Protein AF-A0A2V8FUZ8-F1 (afdb_monomer)

Secondary structure (DSSP, 8-state):
--GGGTS--TT---PPPSS--TT-HHHHHHHHHHH--STT---SS-HHHHHHHHHHHHHTTT-TTHHHHHHHHHHHHHHHHHHHHHHHHT-HHHHHHHHHHHHT-HHHHHHHTTT-HHHHHHHHHHHHHHHHHHHHHS--HHHHHHHHHHHHHHHTT-GGGHHHHHHHHHHHHHTS-HHHHHHHHHHHHHHHHHHHHHHHHHHHHHHHHHS-TTHHHHTTHHHHHHHTTPPTT----HHHHHHHHHHH-HHHHHHHHHIIIIIHHHHTS--GGGGTSTTHHHHHHHHHHHHHHS------SS-HHHHHHHHHHHHHHHHHHHHHHHHHHHHHHTT--------------------------------------SSSSHHHHHHHHHHHHHHHHHHTTS-----PPPHHHHHHTS-GGG--HHHHHHHHHHHHHHHHTTT---------GGGS-----------------SSHHHHHHHHHHHHHHHHHHHHSSSTTSSSSS------

Sequence (507 aa):
APLATHVRPASFQWARVPNPYAGGDPISYLRFAREMKSFYQAHVREPMFLALTRAWLWLTADQDVGISFASASASVAAVFATYLLGATAFSPPIGLFAALAFAIDWAVIDWSNGGWRDDLFAGVVTFSAWAFVRARRDPRARNAALLGVLLAAASLTRITALSFAIPALLWSIVDASRPERRARARAAAIAAVIAALLVAPYLVNCARAFGDPFIAIDVHTDYYLTAEGGPPGQSVGALTYIADKIRHRPVAAADTAVVGLFVRPLADKWSGLDFWIRGASVTLFWCAIAGLGAPRARARGGDRGGHRRAARRAVSRQLRSCVRRSVHRDRRAHGLLPDGRGRSPGPIGRRVDVHRGQDPASTRCGRRHRRRWTLRAAARRQVERSGLLDQGRQRDSLLVRDRGPCPVCRLAQRPAAARDPVRVARAVRVYVERRRRRGVAVHDARLPAAARRGGLRGPASATRDRGASRSRVAQRQASGAAANRRRNGRRGAGERRRGAAAVLRDP

Solvent-accessible surface area (backbone atoms only — not comparable to full-atom values): 29519 Å² total; per-residue (Å²): 85,75,56,51,73,72,76,56,64,93,85,70,77,66,67,66,57,97,74,61,68,97,83,58,69,38,54,52,45,56,54,49,20,71,68,54,87,50,75,52,55,56,52,70,55,47,38,50,52,29,52,46,25,32,52,27,17,49,46,41,56,63,19,60,63,13,33,22,52,31,10,37,52,21,35,53,47,24,30,51,21,37,22,52,26,31,28,65,79,73,34,60,67,56,1,50,52,49,17,51,56,50,65,69,23,59,61,57,55,62,46,21,58,61,25,40,60,62,33,40,35,53,13,32,46,36,39,23,54,30,30,44,56,46,21,72,77,46,45,41,67,70,36,12,44,54,25,5,50,28,45,20,51,19,28,30,42,36,61,72,39,50,75,54,51,53,56,51,44,52,44,52,32,69,76,36,54,81,84,49,22,62,47,31,41,51,18,36,50,48,14,50,50,48,16,46,67,66,41,44,58,33,30,53,34,17,28,72,75,69,76,34,52,55,42,52,57,15,62,53,36,18,59,54,38,36,75,71,71,44,71,77,88,49,59,50,53,53,66,56,52,51,52,52,36,42,74,78,35,48,67,60,38,50,48,48,49,48,37,62,70,49,44,46,56,50,65,75,68,42,64,52,49,31,84,82,39,82,58,46,35,61,51,50,50,51,50,51,52,50,62,69,65,49,74,78,75,69,82,76,72,74,66,64,68,54,54,55,51,47,50,53,48,47,53,53,49,50,52,51,49,50,51,52,50,50,58,53,48,52,45,58,76,66,69,74,67,84,87,74,91,77,79,86,87,87,89,82,89,82,89,79,88,84,81,91,80,87,85,87,88,84,85,83,90,81,91,85,86,92,87,89,84,84,77,70,70,67,66,52,59,62,53,54,58,59,56,53,64,60,57,55,65,62,61,71,63,78,72,67,75,91,71,72,76,54,73,54,56,54,52,66,71,44,60,80,93,71,54,56,67,68,60,51,53,51,40,48,50,54,50,52,52,57,36,49,76,68,74,42,90,71,81,86,74,82,72,71,76,81,77,76,74,81,79,91,76,86,84,84,91,83,86,82,89,86,80,94,81,72,71,73,66,64,60,58,57,60,56,54,60,56,54,56,55,57,59,59,59,62,67,69,64,68,72,76,76,78,78,86,85,86,91,89,80,79,136

pLDDT: mean 73.7, std 23.92, range [27.83, 98.69]

Nearest PDB structures (foldseek):
  8age-assembly1_A  TM=7.232E-01  e=1.327E-03  Saccharomyces cerevisiae
  8agb-assembly1_A  TM=7.084E-01  e=4.791E-03  Saccharomyces cerevisiae
  6ezn-assembly1_F  TM=6.988E-01  e=1.730E-02  Saccharomyces cerevisiae S288C
  5ezm-assembly1_A  TM=6.834E-01  e=2.161E-01  Cupriavidus metallidurans CH34
  6z0c-assembly4_D  TM=2.747E-01  e=2.179E+00  Escherichia coli

Mean predicted aligned error: 17.14 Å

Foldseek 3Di:
DPQLVPPDPPPDDLDDDPQPDPDDDQSVLLVVLVVDPDQLAQDLAFRLLSVLLVVQCVNNVNRSQSLLVSLLVLLVLLLVLQQLLLCLVPRNVRSNVRSVLSVPFPLSVVVSRVSDLVSNLSNLVSNLNSLLSVCLVPVDLVSLLSNLVSLLSNCSSPVCSCVVLVVSLVCSQVVDDPVCNVSSVVSSVSSVVSSCVSNVSNLVNNCVPPVGSVSNVQVCVQVVCVVVVHDHPDGDPPVCVLVVCCVPPVPVSVVCCCCVVPNCCLPVSDPRCCVVPNCVSVVVVVVVVCVVVVPCPPPVDDDPVVVVVVVVVVVVVVVVVVVVVVVVVVCVVVVVDDDDDDDDDDDDDDDDDDDDDDDDDDDDDDDDDDDDPDPPVVVVVVVVVVVVVVVVVVVVVVPDDDDPDQPLVVLVPDDPVPRDVVSNVVSVVVVVVVCVVVVHDDDDDDDDPVVVDDDDDDDDDDDDDDDPDPDPPVVVVVVVVVVVVVVVVVVVPVPVPPPPPDDDDDD

Structure (mmCIF, N/CA/C/O backbone):
data_AF-A0A2V8FUZ8-F1
#
_entry.id   AF-A0A2V8FUZ8-F1
#
loop_
_atom_site.group_PDB
_atom_site.id
_atom_site.type_symbol
_atom_site.label_atom_id
_atom_site.label_alt_id
_atom_site.label_comp_id
_atom_site.label_asym_id
_atom_site.label_entity_id
_atom_site.label_seq_id
_atom_site.pdbx_PDB_ins_code
_atom_site.Cartn_x
_atom_site.Cartn_y
_atom_site.Cartn_z
_atom_site.occupancy
_atom_site.B_iso_or_equiv
_atom_site.auth_seq_id
_atom_site.auth_comp_id
_atom_site.auth_asym_id
_atom_site.auth_atom_id
_atom_site.pdbx_PDB_model_num
ATOM 1 N N . ALA A 1 1 ? -5.493 -15.968 -24.350 1.00 51.12 1 ALA A N 1
ATOM 2 C CA . ALA A 1 1 ? -6.401 -15.759 -23.207 1.00 51.12 1 ALA A CA 1
ATOM 3 C C . ALA A 1 1 ? -7.765 -15.308 -23.706 1.00 51.12 1 ALA A C 1
ATOM 5 O O . ALA A 1 1 ? -7.801 -14.552 -24.671 1.00 51.12 1 ALA A O 1
ATOM 6 N N . PRO A 1 2 ? -8.862 -15.786 -23.104 1.00 63.03 2 PRO A N 1
ATOM 7 C CA . PRO A 1 2 ? -10.186 -15.775 -23.733 1.00 63.03 2 PRO A CA 1
ATOM 8 C C . PRO A 1 2 ? -10.879 -14.401 -23.758 1.00 63.03 2 PRO A C 1
ATOM 10 O O . PRO A 1 2 ? -11.584 -14.097 -24.716 1.00 63.03 2 PRO A O 1
ATOM 13 N N . LEU A 1 3 ? -10.647 -13.529 -22.769 1.00 60.22 3 LEU A N 1
ATOM 14 C CA . LEU A 1 3 ? -11.322 -12.221 -22.684 1.00 60.22 3 LEU A CA 1
ATOM 15 C C . LEU A 1 3 ? -10.880 -11.233 -23.774 1.00 60.22 3 LEU A C 1
ATOM 17 O O . LEU A 1 3 ? -11.709 -10.499 -24.308 1.00 60.22 3 LEU A O 1
ATOM 21 N N . ALA A 1 4 ? -9.605 -11.255 -24.169 1.00 57.81 4 ALA A N 1
ATOM 22 C CA . ALA A 1 4 ? -9.070 -10.379 -25.215 1.00 57.81 4 ALA A CA 1
ATOM 23 C C . ALA A 1 4 ? -9.736 -10.570 -26.590 1.00 57.81 4 ALA A C 1
ATOM 25 O O . ALA A 1 4 ? -9.595 -9.713 -27.459 1.00 57.81 4 ALA A O 1
ATOM 26 N N . THR A 1 5 ? -10.436 -11.683 -26.807 1.00 61.78 5 THR A N 1
ATOM 27 C CA . THR A 1 5 ? -11.223 -11.953 -28.020 1.00 61.78 5 THR A CA 1
ATOM 28 C C . THR A 1 5 ? -12.572 -11.230 -28.009 1.00 61.78 5 THR A C 1
ATOM 30 O O . THR A 1 5 ? -13.074 -10.876 -29.069 1.00 61.78 5 THR A O 1
ATOM 33 N N . HIS A 1 6 ? -13.137 -10.966 -26.825 1.00 67.25 6 HIS A N 1
ATOM 34 C CA . HIS A 1 6 ? -14.5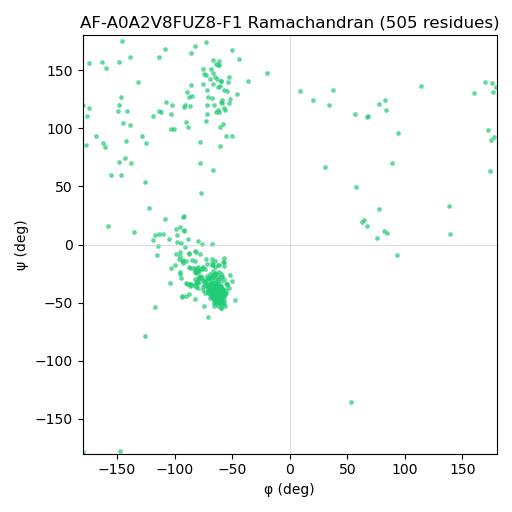01 -10.449 -26.654 1.00 67.25 6 HIS A CA 1
ATOM 35 C C . HIS A 1 6 ? -14.574 -8.952 -26.322 1.00 67.25 6 HIS A C 1
ATOM 37 O O . HIS A 1 6 ? -15.612 -8.337 -26.528 1.00 67.25 6 HIS A O 1
ATOM 43 N N . VAL A 1 7 ? -13.489 -8.346 -25.828 1.00 60.12 7 VAL A N 1
ATOM 44 C CA . VAL A 1 7 ? -13.456 -6.923 -25.417 1.00 60.12 7 VAL A CA 1
ATOM 45 C C . VAL A 1 7 ? -12.924 -6.006 -26.542 1.00 60.12 7 VAL A C 1
ATOM 47 O O . VAL A 1 7 ? -12.555 -4.860 -26.309 1.00 60.12 7 VAL A O 1
ATOM 50 N N . ARG A 1 8 ? -12.861 -6.487 -27.794 1.00 55.94 8 ARG A N 1
ATOM 51 C CA . ARG A 1 8 ? -12.312 -5.722 -28.929 1.00 55.94 8 ARG A CA 1
ATOM 52 C C . ARG A 1 8 ? -13.368 -4.844 -29.610 1.00 55.94 8 ARG A C 1
ATOM 54 O O . ARG A 1 8 ? -14.312 -5.385 -30.177 1.00 55.94 8 ARG A O 1
ATOM 61 N N . PRO A 1 9 ? -13.126 -3.535 -29.776 1.00 55.81 9 PRO A N 1
ATOM 62 C CA . PRO A 1 9 ? -13.347 -2.903 -31.068 1.00 55.81 9 PRO A CA 1
ATOM 63 C C . PRO A 1 9 ? -12.327 -3.518 -32.039 1.00 55.81 9 PRO A C 1
ATOM 65 O O . PRO A 1 9 ? -11.124 -3.447 -31.792 1.00 55.81 9 PRO A O 1
ATOM 68 N N . ALA A 1 10 ? -12.782 -4.160 -33.117 1.00 56.56 10 ALA A N 1
ATOM 69 C CA . ALA A 1 10 ? -11.934 -4.946 -34.026 1.00 56.56 10 ALA A CA 1
ATOM 70 C C . ALA A 1 10 ? -10.750 -4.173 -34.660 1.00 56.56 10 ALA A C 1
ATOM 72 O O . ALA A 1 10 ? -9.855 -4.792 -35.229 1.00 56.56 10 ALA A O 1
ATOM 73 N N . SER A 1 11 ? -10.718 -2.843 -34.548 1.00 64.00 11 SER A N 1
ATOM 74 C CA . SER A 1 11 ? -9.758 -1.958 -35.210 1.00 64.00 11 SER A CA 1
ATOM 75 C C . SER A 1 11 ? -8.538 -1.541 -34.379 1.00 64.00 11 SER A C 1
ATOM 77 O O . SER A 1 11 ? -7.602 -0.997 -34.960 1.00 64.00 11 SER A O 1
ATOM 79 N N . PHE A 1 12 ? -8.499 -1.764 -33.058 1.00 67.00 12 PHE A N 1
ATOM 80 C CA . PHE A 1 12 ? -7.401 -1.260 -32.218 1.00 67.00 12 PHE A CA 1
ATOM 81 C C . PHE A 1 12 ? -6.551 -2.393 -31.628 1.00 67.00 12 PHE A C 1
ATOM 83 O O . PHE A 1 12 ? -7.024 -3.180 -30.808 1.00 67.00 12 PHE A O 1
ATOM 90 N N . GLN A 1 13 ? -5.278 -2.472 -32.029 1.00 67.25 13 GLN A N 1
ATOM 91 C CA . GLN A 1 13 ? -4.312 -3.423 -31.475 1.00 67.25 13 GLN A CA 1
ATOM 92 C C . GLN A 1 13 ? -3.364 -2.718 -30.498 1.00 67.25 13 GLN A C 1
ATOM 94 O O . GLN A 1 13 ? -2.518 -1.923 -30.901 1.00 67.25 13 GLN A O 1
ATOM 99 N N . TRP A 1 14 ? -3.466 -3.054 -29.210 1.00 75.56 14 TRP A N 1
ATOM 100 C CA . TRP A 1 14 ? -2.489 -2.672 -28.185 1.00 75.56 14 TRP A CA 1
ATOM 101 C C . TRP A 1 14 ? -1.260 -3.583 -28.294 1.00 75.56 14 TRP A C 1
ATOM 103 O O . TRP A 1 14 ? -1.065 -4.493 -27.486 1.00 75.56 14 TRP A O 1
ATOM 113 N N . ALA A 1 15 ? -0.482 -3.411 -29.364 1.00 73.50 15 ALA A N 1
ATOM 114 C CA . ALA A 1 15 ? 0.696 -4.230 -29.612 1.00 73.50 15 ALA A CA 1
ATOM 115 C C . ALA A 1 15 ? 1.734 -4.039 -28.498 1.00 73.50 15 ALA A C 1
ATOM 117 O O . ALA A 1 15 ? 1.939 -2.930 -28.001 1.00 73.50 15 ALA A O 1
ATOM 118 N N . ARG A 1 16 ? 2.408 -5.132 -28.130 1.00 81.00 16 ARG A N 1
ATOM 119 C CA . ARG A 1 16 ? 3.561 -5.087 -27.234 1.00 81.00 16 ARG A CA 1
ATOM 120 C C . ARG A 1 16 ? 4.627 -4.198 -27.855 1.00 81.00 16 ARG A C 1
ATOM 122 O O . ARG A 1 16 ? 5.101 -4.479 -28.956 1.00 81.00 16 ARG A O 1
ATOM 129 N N . VAL A 1 17 ? 5.060 -3.185 -27.122 1.00 77.31 17 VAL A N 1
ATOM 130 C CA . VAL A 1 17 ? 6.232 -2.409 -27.509 1.00 77.31 17 VAL A CA 1
ATOM 131 C C . VAL A 1 17 ? 7.440 -3.072 -26.842 1.00 77.31 17 VAL A C 1
ATOM 133 O O . VAL A 1 17 ? 7.464 -3.191 -25.619 1.00 77.31 17 VAL A O 1
ATOM 136 N N . PRO A 1 18 ? 8.456 -3.552 -27.586 1.00 70.75 18 PRO A N 1
ATOM 137 C CA . PRO A 1 18 ? 9.614 -4.223 -26.983 1.00 70.75 18 PRO A CA 1
ATOM 138 C C . PRO A 1 18 ? 10.374 -3.330 -25.999 1.00 70.75 18 PRO A C 1
ATOM 140 O O . PRO A 1 18 ? 10.993 -3.819 -25.057 1.00 70.75 18 PRO A O 1
ATOM 143 N N . ASN A 1 19 ? 10.305 -2.020 -26.234 1.00 67.69 19 ASN A N 1
ATOM 144 C CA . ASN A 1 19 ? 10.916 -0.988 -25.419 1.00 67.69 19 ASN A CA 1
ATOM 145 C C . ASN A 1 19 ? 9.912 0.175 -25.275 1.00 67.69 19 ASN A C 1
ATOM 147 O O . ASN A 1 19 ? 10.073 1.206 -25.935 1.00 67.69 19 ASN A O 1
ATOM 151 N N . PRO A 1 20 ? 8.804 -0.014 -24.529 1.00 58.09 20 PRO A N 1
ATOM 152 C CA . PRO A 1 20 ? 7.778 1.013 -24.401 1.00 58.09 20 PRO A CA 1
ATOM 153 C C . PRO A 1 20 ? 8.419 2.227 -23.726 1.00 58.09 20 PRO A C 1
ATOM 155 O O . PRO A 1 20 ? 8.901 2.095 -22.614 1.00 58.09 20 PRO A O 1
ATOM 158 N N . TYR A 1 21 ? 8.484 3.353 -24.446 1.00 50.12 21 TYR A N 1
ATOM 159 C CA . TYR A 1 21 ? 8.876 4.711 -24.032 1.00 50.12 21 TYR A CA 1
ATOM 160 C C . TYR A 1 21 ? 9.970 4.855 -22.951 1.00 50.12 21 TYR A C 1
ATOM 162 O O . TYR A 1 21 ? 9.802 4.504 -21.796 1.00 50.12 21 TYR A O 1
ATOM 170 N N . ALA A 1 22 ? 11.086 5.516 -23.260 1.00 48.78 22 ALA A N 1
ATOM 171 C CA . ALA A 1 22 ? 12.070 5.884 -22.240 1.00 48.78 22 ALA A CA 1
ATOM 172 C C . ALA A 1 22 ? 11.443 6.750 -21.114 1.00 48.78 22 ALA A C 1
ATOM 174 O O . ALA A 1 22 ? 11.033 7.876 -21.387 1.00 48.78 22 ALA A O 1
ATOM 175 N N . GLY A 1 23 ? 11.424 6.269 -19.855 1.00 55.69 23 GLY A N 1
ATOM 176 C CA . GLY A 1 23 ? 11.469 7.173 -18.689 1.00 55.69 23 GLY A CA 1
ATOM 177 C C . GLY A 1 23 ? 10.605 6.930 -17.437 1.00 55.69 23 GLY A C 1
ATOM 178 O O . GLY A 1 23 ? 10.607 7.824 -16.596 1.00 55.69 23 GLY A O 1
ATOM 179 N N . GLY A 1 24 ? 9.895 5.807 -17.244 1.00 79.25 24 GLY A N 1
ATOM 180 C CA . GLY A 1 24 ? 8.996 5.655 -16.078 1.00 79.25 24 GLY A CA 1
ATOM 181 C C . GLY A 1 24 ? 8.993 4.297 -15.362 1.00 79.25 24 GLY A C 1
ATOM 182 O O . GLY A 1 24 ? 9.373 3.266 -15.919 1.00 79.25 24 GLY A O 1
ATOM 183 N N . ASP A 1 25 ? 8.495 4.300 -14.122 1.00 86.75 25 ASP A N 1
ATOM 184 C CA . ASP A 1 25 ? 8.258 3.105 -13.296 1.00 86.75 25 ASP A CA 1
ATOM 185 C C . ASP A 1 25 ? 7.319 2.058 -13.949 1.00 86.75 25 ASP A C 1
ATOM 187 O O . ASP A 1 25 ? 7.663 0.870 -13.905 1.00 86.75 25 ASP A O 1
ATOM 191 N N . PRO A 1 26 ? 6.197 2.433 -14.609 1.00 91.12 26 PRO A N 1
ATOM 192 C CA . PRO A 1 26 ? 5.254 1.476 -15.210 1.00 91.12 26 PRO A CA 1
ATOM 193 C C . PRO A 1 26 ? 5.879 0.486 -16.200 1.00 91.12 26 PRO A C 1
ATOM 195 O O . PRO A 1 26 ? 5.586 -0.709 -16.188 1.00 91.12 26 PRO A O 1
ATOM 198 N N . ILE A 1 27 ? 6.817 0.953 -17.021 1.00 88.56 27 ILE A N 1
ATOM 199 C CA . ILE A 1 27 ? 7.497 0.117 -18.021 1.00 88.56 27 ILE A CA 1
ATOM 200 C C . ILE A 1 27 ? 8.357 -0.949 -17.353 1.00 88.56 27 ILE A C 1
ATOM 202 O O . ILE A 1 27 ? 8.400 -2.103 -17.789 1.00 88.56 27 ILE A O 1
ATOM 206 N N . SER A 1 28 ? 9.016 -0.575 -16.257 1.00 91.12 28 SER A N 1
ATOM 207 C CA . SER A 1 28 ? 9.786 -1.526 -15.468 1.00 91.12 28 SER A CA 1
ATOM 208 C C . SER A 1 28 ? 8.864 -2.601 -14.885 1.00 91.12 28 SER A C 1
ATOM 210 O O . SER A 1 28 ? 9.202 -3.780 -14.963 1.00 91.12 28 SER A O 1
ATOM 212 N N . TYR A 1 29 ? 7.670 -2.240 -14.391 1.00 94.81 29 TYR A N 1
ATOM 213 C CA . TYR A 1 29 ? 6.691 -3.213 -13.888 1.00 94.81 29 TYR A CA 1
ATOM 214 C C . TYR A 1 29 ? 6.209 -4.193 -14.965 1.00 94.81 29 TYR A C 1
ATOM 216 O O . TYR A 1 29 ? 6.121 -5.384 -14.674 1.00 94.81 29 TYR A O 1
ATOM 224 N N . LEU A 1 30 ? 5.967 -3.743 -16.203 1.00 94.12 30 LEU A N 1
ATOM 225 C CA . LEU A 1 30 ? 5.616 -4.629 -17.324 1.00 94.12 30 LEU A CA 1
ATOM 226 C C . LEU A 1 30 ? 6.698 -5.682 -17.581 1.00 94.12 30 LEU A C 1
ATOM 228 O O . LEU A 1 30 ? 6.399 -6.875 -17.670 1.00 94.12 30 LEU A O 1
ATOM 232 N N . ARG A 1 31 ? 7.962 -5.248 -17.680 1.00 93.62 31 ARG A N 1
ATOM 233 C CA . ARG A 1 31 ? 9.099 -6.161 -17.857 1.00 93.62 31 ARG A CA 1
ATOM 234 C C . ARG A 1 31 ? 9.169 -7.165 -16.706 1.00 93.62 31 ARG A C 1
ATOM 236 O O . ARG A 1 31 ? 9.183 -8.370 -16.942 1.00 93.62 31 ARG A O 1
ATOM 243 N N . PHE A 1 32 ? 9.142 -6.676 -15.469 1.00 95.38 32 PHE A N 1
ATOM 244 C CA . PHE A 1 32 ? 9.276 -7.521 -14.285 1.00 95.38 32 PHE A CA 1
ATOM 245 C C . PHE A 1 32 ? 8.110 -8.503 -14.124 1.00 95.38 32 PHE A C 1
ATOM 247 O O . PHE A 1 32 ? 8.331 -9.656 -13.770 1.00 95.38 32 PHE A O 1
ATOM 254 N N . ALA A 1 33 ? 6.877 -8.100 -14.439 1.00 96.88 33 ALA A N 1
ATOM 255 C CA . ALA A 1 33 ? 5.707 -8.975 -14.386 1.00 96.88 33 ALA A CA 1
ATOM 256 C C . ALA A 1 33 ? 5.805 -10.149 -15.380 1.00 96.88 33 ALA A C 1
ATOM 258 O O . ALA A 1 33 ? 5.406 -11.273 -15.054 1.00 96.88 33 ALA A O 1
ATOM 259 N N . ARG A 1 34 ? 6.374 -9.918 -16.571 1.00 95.81 34 ARG A N 1
ATOM 260 C CA . ARG A 1 34 ? 6.644 -10.971 -17.568 1.00 95.81 34 ARG A CA 1
ATOM 261 C C . ARG A 1 34 ? 7.753 -11.917 -17.115 1.00 95.81 34 ARG A C 1
ATOM 263 O O . ARG A 1 34 ? 7.603 -13.134 -17.229 1.00 95.81 34 ARG A O 1
ATOM 270 N N . GLU A 1 35 ? 8.823 -11.366 -16.549 1.00 96.00 35 GLU A N 1
ATOM 271 C CA . GLU A 1 35 ? 9.968 -12.117 -16.019 1.00 96.00 35 GLU A CA 1
ATOM 272 C C . GLU A 1 35 ? 9.655 -12.872 -14.716 1.00 96.00 35 GLU A C 1
ATOM 274 O O . GLU A 1 35 ? 10.406 -13.774 -14.338 1.00 96.00 35 GLU A O 1
ATOM 279 N N . MET A 1 36 ? 8.558 -12.529 -14.031 1.00 97.31 36 MET A N 1
ATOM 280 C CA . MET A 1 36 ? 8.183 -13.113 -12.745 1.00 97.31 36 MET A CA 1
ATOM 281 C C . MET A 1 36 ? 7.873 -14.615 -12.867 1.00 97.31 36 MET A C 1
ATOM 283 O O . MET A 1 36 ? 6.883 -15.017 -13.475 1.00 97.31 36 MET A O 1
ATOM 287 N N . LYS A 1 37 ? 8.695 -15.462 -12.244 1.00 97.69 37 LYS A N 1
ATOM 288 C CA . LYS A 1 37 ? 8.550 -16.930 -12.223 1.00 97.69 37 LYS A CA 1
ATOM 289 C C . LYS A 1 37 ? 7.813 -17.447 -10.989 1.00 97.69 37 LYS A C 1
ATOM 291 O O . LYS A 1 37 ? 7.234 -18.524 -11.027 1.00 97.69 37 LYS A O 1
ATOM 296 N N . SER A 1 38 ? 7.847 -16.696 -9.890 1.00 98.06 38 SER A N 1
ATOM 297 C CA . SER A 1 38 ? 7.164 -17.033 -8.636 1.00 98.06 38 SER A CA 1
ATOM 298 C C . SER A 1 38 ? 6.737 -15.759 -7.912 1.00 98.06 38 SER A C 1
ATOM 300 O O . SER A 1 38 ? 7.338 -14.707 -8.125 1.00 98.06 38 SER A O 1
ATOM 302 N N . PHE A 1 39 ? 5.730 -15.850 -7.040 1.00 98.38 39 PHE A N 1
ATOM 303 C CA . PHE A 1 39 ? 5.246 -14.694 -6.281 1.00 98.38 39 PHE A CA 1
ATOM 304 C C . PHE A 1 39 ? 6.333 -14.094 -5.379 1.00 98.38 39 PHE A C 1
ATOM 306 O O . PHE A 1 39 ? 6.486 -12.887 -5.329 1.00 98.38 39 PHE A O 1
ATOM 313 N N . TYR A 1 40 ? 7.146 -14.916 -4.713 1.00 98.44 40 TYR A N 1
ATOM 314 C CA . TYR A 1 40 ? 8.211 -14.441 -3.821 1.00 98.44 40 TYR A CA 1
ATOM 315 C C . TYR A 1 40 ? 9.571 -14.293 -4.507 1.00 98.44 40 TYR A C 1
ATOM 317 O O . TYR A 1 40 ? 10.606 -14.370 -3.845 1.00 98.44 40 TYR A O 1
ATOM 325 N N . GLN A 1 41 ? 9.601 -14.114 -5.829 1.00 97.69 41 GLN A N 1
ATOM 326 C CA . GLN A 1 41 ? 10.854 -13.924 -6.549 1.00 97.69 41 GLN A CA 1
ATOM 327 C C . GLN A 1 41 ? 11.625 -12.720 -5.993 1.00 97.69 41 GLN A C 1
ATOM 329 O O . GLN A 1 41 ? 11.072 -11.633 -5.828 1.00 97.69 41 GLN A O 1
ATOM 334 N N . ALA A 1 42 ? 12.920 -12.919 -5.747 1.00 97.88 42 ALA A N 1
ATOM 335 C CA . ALA A 1 42 ? 13.821 -11.846 -5.363 1.00 97.88 42 ALA A CA 1
ATOM 336 C C . ALA A 1 42 ? 13.853 -10.778 -6.461 1.00 97.88 42 ALA A C 1
ATOM 338 O O . ALA A 1 42 ? 14.149 -11.078 -7.622 1.00 97.88 42 ALA A O 1
ATOM 339 N N . HIS A 1 43 ? 13.532 -9.538 -6.102 1.00 96.38 43 HIS A N 1
ATOM 340 C CA . HIS A 1 43 ? 13.436 -8.457 -7.070 1.00 96.38 43 HIS A CA 1
ATOM 341 C C . HIS A 1 43 ? 13.564 -7.087 -6.392 1.00 96.38 43 HIS A C 1
ATOM 343 O O . HIS A 1 43 ? 13.120 -6.922 -5.260 1.00 96.38 43 HIS A O 1
ATOM 349 N N . VAL A 1 44 ? 14.065 -6.072 -7.108 1.00 95.12 44 VAL A N 1
ATOM 350 C CA . VAL A 1 44 ? 14.140 -4.666 -6.638 1.00 95.12 44 VAL A CA 1
ATOM 351 C C . VAL A 1 44 ? 12.768 -3.987 -6.478 1.00 95.12 44 VAL A C 1
ATOM 353 O O . VAL A 1 44 ? 12.680 -2.810 -6.148 1.00 95.12 44 VAL A O 1
ATOM 356 N N . ARG A 1 45 ? 11.685 -4.713 -6.766 1.00 95.50 45 ARG A N 1
ATOM 357 C CA . ARG A 1 45 ? 10.289 -4.279 -6.662 1.00 95.50 45 ARG A CA 1
ATOM 358 C C . ARG A 1 45 ? 9.519 -5.358 -5.927 1.00 95.50 45 ARG A C 1
ATOM 360 O O . ARG A 1 45 ? 9.730 -6.540 -6.187 1.00 95.50 45 ARG A O 1
ATOM 367 N N . GLU A 1 46 ? 8.627 -4.940 -5.051 1.00 97.56 46 GLU A N 1
ATOM 368 C CA . GLU A 1 46 ? 7.820 -5.836 -4.245 1.00 97.56 46 GLU A CA 1
ATOM 369 C C . GLU A 1 46 ? 6.741 -6.525 -5.108 1.00 97.56 46 GLU A C 1
ATOM 371 O O . GLU A 1 46 ? 6.249 -5.949 -6.088 1.00 97.56 46 GLU A O 1
ATOM 376 N N . PRO A 1 47 ? 6.389 -7.784 -4.804 1.00 98.12 47 PRO A N 1
ATOM 377 C CA . PRO A 1 47 ? 5.775 -8.664 -5.794 1.00 98.12 47 PRO A CA 1
ATOM 378 C C . PRO A 1 47 ? 4.281 -8.451 -6.027 1.00 98.12 47 PRO A C 1
ATOM 380 O O . PRO A 1 47 ? 3.765 -8.884 -7.054 1.00 98.12 47 PRO A O 1
ATOM 383 N N . MET A 1 48 ? 3.557 -7.809 -5.108 1.00 98.25 48 MET A N 1
ATOM 384 C CA . MET A 1 48 ? 2.092 -7.783 -5.155 1.00 98.25 48 MET A CA 1
ATOM 385 C C . MET A 1 48 ? 1.565 -7.094 -6.424 1.00 98.25 48 MET A C 1
ATOM 387 O O . MET A 1 48 ? 0.682 -7.621 -7.102 1.00 98.25 48 MET A O 1
ATOM 391 N N . PHE A 1 49 ? 2.145 -5.946 -6.796 1.00 97.81 49 PHE A N 1
ATOM 392 C CA . PHE A 1 49 ? 1.747 -5.238 -8.016 1.00 97.81 49 PHE A CA 1
ATOM 393 C C . PHE A 1 49 ? 2.211 -5.958 -9.288 1.00 97.81 49 PHE A C 1
ATOM 395 O O . PHE A 1 49 ? 1.495 -5.966 -10.290 1.00 97.81 49 PHE A O 1
ATOM 402 N N . LEU A 1 50 ? 3.374 -6.616 -9.246 1.00 98.00 50 LEU A N 1
ATOM 403 C CA . LEU A 1 50 ? 3.870 -7.425 -10.362 1.00 98.00 50 LEU A CA 1
ATOM 404 C C . LEU A 1 50 ? 2.964 -8.631 -10.618 1.00 98.00 50 LEU A C 1
ATOM 406 O O . LEU A 1 50 ? 2.658 -8.935 -11.767 1.00 98.00 50 LEU A O 1
ATOM 410 N N . ALA A 1 51 ? 2.481 -9.277 -9.556 1.00 98.44 51 ALA A N 1
ATOM 411 C CA . ALA A 1 51 ? 1.537 -10.381 -9.639 1.00 98.44 51 ALA A CA 1
ATOM 412 C C . ALA A 1 51 ? 0.187 -9.940 -10.213 1.00 98.44 51 ALA A C 1
ATOM 414 O O . ALA A 1 51 ? -0.336 -10.605 -11.107 1.00 98.44 51 ALA A O 1
ATOM 415 N N . LEU A 1 52 ? -0.341 -8.794 -9.766 1.00 98.38 52 LEU A N 1
ATOM 416 C CA . LEU A 1 52 ? -1.566 -8.221 -10.327 1.00 98.38 52 LEU A CA 1
ATOM 417 C C . LEU A 1 52 ? -1.390 -7.863 -11.810 1.00 98.38 52 LEU A C 1
ATOM 419 O O . LEU A 1 52 ? -2.236 -8.207 -12.633 1.00 98.38 52 LEU A O 1
ATOM 423 N N . THR A 1 53 ? -0.267 -7.236 -12.163 1.00 97.75 53 THR A N 1
ATOM 424 C CA . THR A 1 53 ? 0.073 -6.902 -13.554 1.00 97.75 53 THR A CA 1
ATOM 425 C C . THR A 1 53 ? 0.189 -8.163 -14.404 1.00 97.75 53 THR A C 1
ATOM 427 O O . THR A 1 53 ? -0.386 -8.224 -15.483 1.00 97.75 53 THR A O 1
ATOM 430 N N . ARG A 1 54 ? 0.860 -9.210 -13.911 1.00 97.50 54 ARG A N 1
ATOM 431 C CA . ARG A 1 54 ? 0.986 -10.498 -14.606 1.00 97.50 54 ARG A CA 1
ATOM 432 C C . ARG A 1 54 ? -0.371 -11.165 -14.828 1.00 97.50 54 ARG A C 1
ATOM 434 O O . ARG A 1 54 ? -0.595 -11.714 -15.902 1.00 97.50 54 ARG A O 1
ATOM 441 N N . ALA A 1 55 ? -1.272 -11.108 -13.848 1.00 97.50 55 ALA A N 1
ATOM 442 C CA . ALA A 1 55 ? -2.626 -11.638 -13.995 1.00 97.50 55 ALA A CA 1
ATOM 443 C C . ALA A 1 55 ? -3.388 -10.912 -15.115 1.00 97.50 55 ALA A C 1
ATOM 445 O O . ALA A 1 55 ? -4.000 -11.560 -15.962 1.00 97.50 55 ALA A O 1
ATOM 446 N N . TRP A 1 56 ? -3.288 -9.583 -15.178 1.00 96.81 56 TRP A N 1
ATOM 447 C CA . TRP A 1 56 ? -3.910 -8.808 -16.250 1.00 96.81 56 TRP A CA 1
ATOM 448 C C . TRP A 1 56 ? -3.242 -8.997 -17.607 1.00 96.81 56 TRP A C 1
ATOM 450 O O . TRP A 1 56 ? -3.962 -9.127 -18.587 1.00 96.81 56 TRP A O 1
ATOM 460 N N . LEU A 1 57 ? -1.912 -9.109 -17.673 1.00 94.62 57 LEU A N 1
ATOM 461 C CA . LEU A 1 57 ? -1.207 -9.507 -18.895 1.00 94.62 57 LEU A CA 1
ATOM 462 C C . LEU A 1 57 ? -1.703 -10.866 -19.384 1.00 94.62 57 LEU A C 1
ATOM 464 O O . LEU A 1 57 ? -1.979 -11.028 -20.566 1.00 94.62 57 LEU A O 1
ATOM 468 N N . TRP A 1 58 ? -1.886 -11.838 -18.488 1.00 94.81 58 TRP A N 1
ATOM 469 C CA . TRP A 1 58 ? -2.493 -13.107 -18.869 1.00 94.81 58 TRP A CA 1
ATOM 470 C C . TRP A 1 58 ? -3.902 -12.889 -19.435 1.00 94.81 58 TRP A C 1
ATOM 472 O O . TRP A 1 58 ? -4.152 -13.329 -20.549 1.00 94.81 58 TRP A O 1
ATOM 482 N N . LEU A 1 59 ? -4.785 -12.141 -18.761 1.00 92.75 59 LEU A N 1
ATOM 483 C CA . LEU A 1 59 ? -6.155 -11.865 -19.229 1.00 92.75 59 LEU A CA 1
ATOM 484 C C . LEU A 1 59 ? -6.216 -11.130 -20.583 1.00 92.75 59 LEU A C 1
ATOM 486 O O . LEU A 1 59 ? -7.093 -11.425 -21.399 1.00 92.75 59 LEU A O 1
ATOM 490 N N . THR A 1 60 ? -5.280 -10.213 -20.843 1.00 90.50 60 THR A N 1
ATOM 491 C CA . THR A 1 60 ? -5.200 -9.402 -22.070 1.00 90.50 60 THR A CA 1
ATOM 492 C C . THR A 1 60 ? -4.331 -10.029 -23.161 1.00 90.50 60 THR A C 1
ATOM 494 O O . THR A 1 60 ? -4.046 -9.371 -24.157 1.00 90.50 60 THR A O 1
ATOM 497 N N . ALA A 1 61 ? -3.935 -11.300 -23.017 1.00 90.31 61 ALA A N 1
ATOM 498 C CA . ALA A 1 61 ? -3.077 -12.006 -23.974 1.00 90.31 61 ALA A CA 1
ATOM 499 C C . ALA A 1 61 ? -1.718 -11.306 -24.215 1.00 90.31 61 ALA A C 1
ATOM 501 O O . ALA A 1 61 ? -1.303 -11.091 -25.349 1.00 90.31 61 ALA A O 1
ATOM 502 N N . ASP A 1 62 ? -1.040 -10.970 -23.118 1.00 91.62 62 ASP A N 1
ATOM 503 C CA . ASP A 1 62 ? 0.277 -10.323 -23.015 1.00 91.62 62 ASP A CA 1
ATOM 504 C C . ASP A 1 62 ? 0.361 -8.905 -23.615 1.00 91.62 62 ASP A C 1
ATOM 506 O O . ASP A 1 62 ? 1.449 -8.391 -23.881 1.00 91.62 62 ASP A O 1
ATOM 510 N N . GLN A 1 63 ? -0.779 -8.232 -23.797 1.00 90.19 63 GLN A N 1
ATOM 511 C CA . GLN A 1 63 ? -0.824 -6.839 -24.254 1.00 90.19 63 GLN A CA 1
ATOM 512 C C . GLN A 1 63 ? -0.440 -5.861 -23.141 1.00 90.19 63 GLN A C 1
ATOM 514 O O . GLN A 1 63 ? -0.934 -5.979 -22.018 1.00 90.19 63 GLN A O 1
ATOM 519 N N . ASP A 1 64 ? 0.350 -4.833 -23.473 1.00 91.44 64 ASP A N 1
ATOM 520 C CA . ASP A 1 64 ? 0.860 -3.844 -22.506 1.00 91.44 64 ASP A CA 1
ATOM 521 C C . ASP A 1 64 ? -0.260 -3.096 -21.757 1.00 91.44 64 ASP A C 1
ATOM 523 O O . ASP A 1 64 ? -0.075 -2.742 -20.596 1.00 91.44 64 ASP A O 1
ATOM 527 N N . VAL A 1 65 ? -1.457 -2.954 -22.347 1.00 91.25 65 VAL A N 1
ATOM 528 C CA . VAL A 1 65 ? -2.650 -2.382 -21.680 1.00 91.25 65 VAL A CA 1
ATOM 529 C C . VAL A 1 65 ? -3.046 -3.131 -20.396 1.00 91.25 65 VAL A C 1
ATOM 531 O O . VAL A 1 65 ? -3.734 -2.580 -19.538 1.00 91.25 65 VAL A O 1
ATOM 534 N N . GLY A 1 66 ? -2.578 -4.373 -20.215 1.00 93.19 66 GLY A N 1
ATOM 535 C CA . GLY A 1 66 ? -2.781 -5.145 -18.990 1.00 93.19 66 GLY A CA 1
ATOM 536 C C . GLY A 1 66 ? -2.314 -4.409 -17.728 1.00 93.19 66 GLY A C 1
ATOM 537 O O . GLY A 1 66 ? -2.975 -4.504 -16.696 1.00 93.19 66 GLY A O 1
ATOM 538 N N . ILE A 1 67 ? -1.244 -3.606 -17.796 1.00 94.94 67 ILE A N 1
ATOM 539 C CA . ILE A 1 67 ? -0.806 -2.819 -16.631 1.00 94.94 67 ILE A CA 1
ATOM 540 C C . ILE A 1 67 ? -1.792 -1.699 -16.276 1.00 94.94 67 ILE A C 1
ATOM 542 O O . ILE A 1 67 ? -2.046 -1.456 -15.096 1.00 94.94 67 ILE A O 1
ATOM 546 N N . SER A 1 68 ? -2.405 -1.060 -17.274 1.00 94.25 68 SER A N 1
ATOM 547 C CA . SER A 1 68 ? -3.446 -0.055 -17.054 1.00 94.25 68 SER A CA 1
ATOM 548 C C . SER A 1 68 ? -4.679 -0.686 -16.408 1.00 94.25 68 SER A C 1
ATOM 550 O O . SER A 1 68 ? -5.216 -0.127 -15.458 1.00 94.25 68 SER A O 1
ATOM 552 N N . PHE A 1 69 ? -5.084 -1.891 -16.830 1.00 95.81 69 PHE A N 1
ATOM 553 C CA . PHE A 1 69 ? -6.170 -2.625 -16.166 1.00 95.81 69 PHE A CA 1
ATOM 554 C C . PHE A 1 69 ? -5.830 -3.029 -14.726 1.00 95.81 69 PHE A C 1
ATOM 556 O O . PHE A 1 69 ? -6.703 -2.976 -13.855 1.00 95.81 69 PHE A O 1
ATOM 563 N N . ALA A 1 70 ? -4.574 -3.392 -14.449 1.00 96.56 70 ALA A N 1
ATOM 564 C CA . ALA A 1 70 ? -4.107 -3.666 -13.092 1.00 96.56 70 ALA A CA 1
ATOM 565 C C . ALA A 1 70 ? -4.235 -2.433 -12.185 1.00 96.56 70 ALA A C 1
ATOM 567 O O . ALA A 1 70 ? -4.818 -2.528 -11.103 1.00 96.56 70 ALA A O 1
ATOM 568 N N . SER A 1 71 ? -3.753 -1.280 -12.651 1.00 96.06 71 SER A N 1
ATOM 569 C CA . SER A 1 71 ? -3.832 0.011 -11.951 1.00 96.06 71 SER A CA 1
ATOM 570 C C . SER A 1 71 ? -5.287 0.458 -11.752 1.00 96.06 71 SER A C 1
ATOM 572 O O . SER A 1 71 ? -5.699 0.751 -10.631 1.00 96.06 71 SER A O 1
ATOM 574 N N . ALA A 1 72 ? -6.122 0.372 -12.792 1.00 96.12 72 ALA A N 1
ATOM 575 C CA . ALA A 1 72 ? -7.537 0.727 -12.718 1.00 96.12 72 ALA A CA 1
ATOM 576 C C . ALA A 1 72 ? -8.312 -0.170 -11.737 1.00 96.12 72 ALA A C 1
ATOM 578 O O . ALA A 1 72 ? -9.097 0.319 -10.926 1.00 96.12 72 ALA A O 1
ATOM 579 N N . SER A 1 73 ? -8.054 -1.482 -11.748 1.00 97.31 73 SER A N 1
ATOM 580 C CA . SER A 1 73 ? -8.667 -2.424 -10.798 1.00 97.31 73 SER A CA 1
ATOM 581 C C . SER A 1 73 ? -8.268 -2.117 -9.358 1.00 97.31 73 SER A C 1
ATOM 583 O O . SER A 1 73 ? -9.095 -2.173 -8.447 1.00 97.31 73 SER A O 1
ATOM 585 N N . ALA A 1 74 ? -6.998 -1.774 -9.152 1.00 97.06 74 ALA A N 1
ATOM 586 C CA . ALA A 1 74 ? -6.487 -1.356 -7.862 1.00 97.06 74 ALA A CA 1
ATOM 587 C C . ALA A 1 74 ? -7.123 -0.039 -7.379 1.00 97.06 74 ALA A C 1
ATOM 589 O O . ALA A 1 74 ? -7.499 0.059 -6.211 1.00 97.06 74 ALA A O 1
ATOM 590 N N . SER A 1 75 ? -7.330 0.924 -8.279 1.00 96.25 75 SER A N 1
ATOM 591 C CA . SER A 1 75 ? -8.015 2.186 -7.983 1.00 96.25 75 SER A CA 1
ATOM 592 C C . SER A 1 75 ? -9.486 1.962 -7.597 1.00 96.25 75 SER A C 1
ATOM 594 O O . SER A 1 75 ? -9.945 2.449 -6.562 1.00 96.25 75 SER A O 1
ATOM 596 N N . VAL A 1 76 ? -10.214 1.104 -8.324 1.00 97.50 76 VAL A N 1
ATOM 597 C CA . VAL A 1 76 ? -11.583 0.691 -7.949 1.00 97.50 76 VAL A CA 1
ATOM 598 C C . VAL A 1 76 ? -11.605 0.017 -6.573 1.00 97.50 76 VAL A C 1
ATOM 600 O O . VAL A 1 76 ? -12.475 0.303 -5.744 1.00 97.50 76 VAL A O 1
ATOM 603 N N . ALA A 1 77 ? -10.627 -0.846 -6.285 1.00 97.44 77 ALA A N 1
ATOM 604 C CA . ALA A 1 77 ? -10.495 -1.461 -4.970 1.00 97.44 77 ALA A CA 1
ATOM 605 C C . ALA A 1 77 ? -10.221 -0.417 -3.870 1.00 97.44 77 ALA A C 1
ATOM 607 O O . ALA A 1 77 ? -10.759 -0.547 -2.770 1.00 97.44 77 ALA A O 1
ATOM 608 N N . ALA A 1 78 ? -9.459 0.642 -4.160 1.00 97.00 78 ALA A N 1
ATOM 609 C CA . ALA A 1 78 ? -9.217 1.752 -3.240 1.00 97.00 78 ALA A CA 1
ATOM 610 C C . ALA A 1 78 ? -10.479 2.593 -2.967 1.00 97.00 78 ALA A C 1
ATOM 612 O O . ALA A 1 78 ? -10.749 2.924 -1.808 1.00 97.00 78 ALA A O 1
ATOM 613 N N . VAL A 1 79 ? -11.314 2.858 -3.979 1.00 97.69 79 VAL A N 1
ATOM 614 C CA . VAL A 1 79 ? -12.644 3.479 -3.799 1.00 97.69 79 VAL A CA 1
ATOM 615 C C . VAL A 1 79 ? -13.498 2.637 -2.843 1.00 97.69 79 VAL A C 1
ATOM 617 O O . VAL A 1 79 ? -14.067 3.152 -1.875 1.00 97.69 79 VAL A O 1
ATOM 620 N N . PHE A 1 80 ? -13.551 1.320 -3.061 1.00 98.44 80 PHE A N 1
ATOM 621 C CA . PHE A 1 80 ? -14.309 0.414 -2.198 1.00 98.44 80 PHE A CA 1
ATOM 622 C C . PHE A 1 80 ? -13.741 0.344 -0.771 1.00 98.44 80 PHE A C 1
ATOM 624 O O . PHE A 1 80 ? -14.496 0.398 0.204 1.00 98.44 80 PHE A O 1
ATOM 631 N N . ALA A 1 81 ? -12.416 0.292 -0.621 1.00 98.25 81 ALA A N 1
ATOM 632 C CA . ALA A 1 81 ? -11.752 0.341 0.679 1.00 98.25 81 ALA A CA 1
ATOM 633 C C . ALA A 1 81 ? -12.093 1.630 1.444 1.00 98.25 81 ALA A C 1
ATOM 635 O O . ALA A 1 81 ? -12.355 1.584 2.648 1.00 98.25 81 ALA A O 1
ATOM 636 N N . THR A 1 82 ? -12.154 2.763 0.739 1.00 97.75 82 THR A N 1
ATOM 637 C CA . THR A 1 82 ? -12.520 4.074 1.294 1.00 97.75 82 THR A CA 1
ATOM 638 C C . THR A 1 82 ? -13.953 4.067 1.824 1.00 97.75 82 THR A C 1
ATOM 640 O O . THR A 1 82 ? -14.193 4.500 2.957 1.00 97.75 82 THR A O 1
ATOM 643 N N . TYR A 1 83 ? -14.892 3.481 1.070 1.00 98.38 83 TYR A N 1
ATOM 644 C CA . TYR A 1 83 ? -16.258 3.251 1.547 1.00 98.38 83 TYR A CA 1
ATOM 645 C C . TYR A 1 83 ? -16.268 2.432 2.841 1.00 98.38 83 TYR A C 1
ATOM 647 O O . TYR A 1 83 ? -16.855 2.859 3.838 1.00 98.38 83 TYR A O 1
ATOM 655 N N . LEU A 1 84 ? -15.601 1.272 2.853 1.00 98.50 84 LEU A N 1
ATOM 656 C CA . LEU A 1 84 ? -15.584 0.382 4.015 1.00 98.50 84 LEU A CA 1
ATOM 657 C C . LEU A 1 84 ? -14.978 1.057 5.247 1.00 98.50 84 LEU A C 1
ATOM 659 O O . LEU A 1 84 ? -15.514 0.908 6.354 1.00 98.50 84 LEU A O 1
ATOM 663 N N . LEU A 1 85 ? -13.884 1.801 5.069 1.00 98.12 85 LEU A N 1
ATOM 664 C CA . LEU A 1 85 ? -13.233 2.551 6.133 1.00 98.12 85 LEU A CA 1
ATOM 665 C C . LEU A 1 85 ? -14.177 3.611 6.702 1.00 98.12 85 LEU A C 1
ATOM 667 O O . LEU A 1 85 ? -14.419 3.593 7.908 1.00 98.12 85 LEU A O 1
ATOM 671 N N . GLY A 1 86 ? -14.762 4.475 5.868 1.00 97.12 86 GLY A N 1
ATOM 672 C CA . GLY A 1 86 ? -15.677 5.525 6.324 1.00 97.12 86 GLY A CA 1
ATOM 673 C C . GLY A 1 86 ? -16.961 4.970 6.953 1.00 97.12 86 GLY A C 1
ATOM 674 O O . GLY A 1 86 ? -17.374 5.420 8.026 1.00 97.12 86 GLY A O 1
ATOM 675 N N . ALA A 1 87 ? -17.537 3.922 6.355 1.00 97.75 87 ALA A N 1
ATOM 676 C CA . ALA A 1 87 ? -18.723 3.236 6.862 1.00 97.75 87 ALA A CA 1
ATOM 677 C C . ALA A 1 87 ? -18.481 2.591 8.227 1.00 97.75 87 ALA A C 1
ATOM 679 O O . ALA A 1 87 ? -19.333 2.650 9.118 1.00 97.75 87 ALA A O 1
ATOM 680 N N . THR A 1 88 ? -17.302 1.994 8.406 1.00 96.81 88 THR A N 1
ATOM 681 C CA . THR A 1 88 ? -16.914 1.387 9.675 1.00 96.81 88 THR A CA 1
ATOM 682 C C . THR A 1 88 ? -16.570 2.472 10.686 1.00 96.81 88 THR A C 1
ATOM 684 O O . THR A 1 88 ? -17.127 2.468 11.779 1.00 96.81 88 THR A O 1
ATOM 687 N N . ALA A 1 89 ? -15.686 3.412 10.363 1.00 95.12 89 ALA A N 1
ATOM 688 C CA . ALA A 1 89 ? -15.209 4.438 11.286 1.00 95.12 89 ALA A CA 1
ATOM 689 C C . ALA A 1 89 ? -16.344 5.339 11.797 1.00 95.12 89 ALA A C 1
ATOM 691 O O . ALA A 1 89 ? -16.400 5.586 13.004 1.00 95.12 89 ALA A O 1
ATOM 692 N N . PHE A 1 90 ? -17.283 5.717 10.924 1.00 95.12 90 PHE A N 1
ATOM 693 C CA . PHE A 1 90 ? -18.333 6.687 11.228 1.00 95.12 90 PHE A CA 1
ATOM 694 C C . PHE A 1 90 ? -19.742 6.137 10.955 1.00 95.12 90 PHE A C 1
ATOM 696 O O . PHE A 1 90 ? -20.442 5.746 11.893 1.00 95.12 90 PHE A O 1
ATOM 703 N N . SER A 1 91 ? -20.170 6.109 9.688 1.00 95.06 91 SER A N 1
ATOM 704 C CA . SER A 1 91 ? -21.506 5.670 9.262 1.00 95.06 91 SER A CA 1
ATOM 705 C C . SER A 1 91 ? -21.548 5.365 7.755 1.00 95.06 91 SER A C 1
ATOM 707 O O . SER A 1 91 ? -20.733 5.912 7.007 1.00 95.06 91 SER A O 1
ATOM 709 N N . PRO A 1 92 ? -22.496 4.536 7.266 1.00 97.75 92 PRO A N 1
ATOM 710 C CA . PRO A 1 92 ? -22.577 4.194 5.843 1.00 97.75 92 PRO A CA 1
ATOM 711 C C . PRO A 1 92 ? -22.688 5.398 4.888 1.00 97.75 92 PRO A C 1
ATOM 713 O O . PRO A 1 92 ? -21.976 5.386 3.886 1.00 97.75 92 PRO A O 1
ATOM 716 N N . PRO A 1 93 ? -23.483 6.454 5.176 1.00 98.00 93 PRO A N 1
ATOM 717 C CA . PRO A 1 93 ? -23.507 7.650 4.333 1.00 98.00 93 PRO A CA 1
ATOM 718 C C . PRO A 1 93 ? -22.148 8.352 4.248 1.00 98.00 93 PRO A C 1
ATOM 720 O O . PRO A 1 93 ? -21.735 8.731 3.160 1.00 98.00 93 PRO A O 1
ATOM 723 N N . ILE A 1 94 ? -21.418 8.470 5.366 1.00 96.12 94 ILE A N 1
ATOM 724 C CA . ILE A 1 94 ? -20.075 9.078 5.379 1.00 96.12 94 ILE A CA 1
ATOM 725 C C . ILE A 1 94 ? -19.105 8.254 4.528 1.00 96.12 94 ILE A C 1
ATOM 727 O O . ILE A 1 94 ? -18.337 8.823 3.759 1.00 96.12 94 ILE A O 1
ATOM 731 N N . GLY A 1 95 ? -19.170 6.922 4.615 1.00 97.06 95 GLY A N 1
ATOM 732 C CA . GLY A 1 95 ? -18.404 6.041 3.730 1.00 97.06 95 GLY A CA 1
ATOM 733 C C . GLY A 1 95 ? -18.723 6.270 2.254 1.00 97.06 95 GLY A C 1
ATOM 734 O O . GLY A 1 95 ? -17.810 6.344 1.440 1.00 97.06 95 GLY A O 1
ATOM 735 N N . LEU A 1 96 ? -20.004 6.422 1.906 1.00 98.12 96 LEU A N 1
ATOM 736 C CA . LEU A 1 96 ? -20.423 6.660 0.525 1.00 98.12 96 LEU A CA 1
ATOM 737 C C . LEU A 1 96 ? -19.917 8.010 0.002 1.00 98.12 96 LEU A C 1
ATOM 739 O O . LEU A 1 96 ? -19.372 8.061 -1.096 1.00 98.12 96 LEU A O 1
ATOM 743 N N . PHE A 1 97 ? -20.040 9.079 0.795 1.00 95.31 97 PHE A N 1
ATOM 744 C CA . PHE A 1 97 ? -19.509 10.394 0.430 1.00 95.31 97 PHE A CA 1
ATOM 745 C C . PHE A 1 97 ? -17.987 10.382 0.281 1.00 95.31 97 PHE A C 1
ATOM 747 O O . PHE A 1 97 ? -17.476 10.950 -0.678 1.00 95.31 97 PHE A O 1
ATOM 754 N N . ALA A 1 98 ? -17.265 9.705 1.179 1.00 94.31 98 ALA A N 1
ATOM 755 C CA . ALA A 1 98 ? -15.812 9.578 1.084 1.00 94.31 98 ALA A CA 1
ATOM 756 C C . ALA A 1 98 ? -15.386 8.811 -0.177 1.00 94.31 98 ALA A C 1
ATOM 758 O O . ALA A 1 98 ? -14.478 9.242 -0.882 1.00 94.31 98 ALA A O 1
ATOM 759 N N . ALA A 1 99 ? -16.064 7.704 -0.495 1.00 96.56 99 ALA A N 1
ATOM 760 C CA . ALA A 1 99 ? -15.791 6.934 -1.704 1.00 96.56 99 ALA A CA 1
ATOM 761 C C . ALA A 1 99 ? -16.124 7.718 -2.978 1.00 96.56 99 ALA A C 1
ATOM 763 O O . ALA A 1 99 ? -15.351 7.669 -3.927 1.00 96.56 99 ALA A O 1
ATOM 764 N N . LEU A 1 100 ? -17.228 8.473 -2.991 1.00 95.50 100 LEU A N 1
ATOM 765 C CA . LEU A 1 100 ? -17.575 9.351 -4.107 1.00 95.50 100 LEU A CA 1
ATOM 766 C C . LEU A 1 100 ? -16.520 10.444 -4.299 1.00 95.50 100 LEU A C 1
ATOM 768 O O . LEU A 1 100 ? -16.061 10.635 -5.417 1.00 95.50 100 LEU A O 1
ATOM 772 N N . ALA A 1 101 ? -16.114 11.122 -3.220 1.00 91.94 101 ALA A N 1
ATOM 773 C CA . ALA A 1 101 ? -15.083 12.156 -3.266 1.00 91.94 101 ALA A CA 1
ATOM 774 C C . ALA A 1 101 ? -13.750 11.608 -3.799 1.00 91.94 101 ALA A C 1
ATOM 776 O O . ALA A 1 101 ? -13.123 12.250 -4.632 1.00 91.94 101 ALA A O 1
ATOM 777 N N . PHE A 1 102 ? -13.358 10.403 -3.372 1.00 92.75 102 PHE A N 1
ATOM 778 C CA . PHE A 1 102 ? -12.162 9.726 -3.875 1.00 92.75 102 PHE A CA 1
ATOM 779 C C . PHE A 1 102 ? -12.304 9.304 -5.348 1.00 92.75 102 PHE A C 1
ATOM 781 O O . PHE A 1 102 ? -11.368 9.452 -6.122 1.00 92.75 102 PHE A O 1
ATOM 788 N N . ALA A 1 103 ? -13.480 8.819 -5.762 1.00 94.88 103 ALA A N 1
ATOM 789 C CA . ALA A 1 103 ? -13.731 8.359 -7.130 1.00 94.88 103 ALA A CA 1
ATOM 790 C C . ALA A 1 103 ? -13.755 9.486 -8.176 1.00 94.88 103 ALA A C 1
ATOM 792 O O . ALA A 1 103 ? -13.511 9.220 -9.349 1.00 94.88 103 ALA A O 1
ATOM 793 N N . ILE A 1 104 ? -14.072 10.721 -7.771 1.00 93.12 104 ILE A N 1
ATOM 794 C CA . ILE A 1 104 ? -14.057 11.902 -8.653 1.00 93.12 104 ILE A CA 1
ATOM 795 C C . ILE A 1 104 ? -12.769 12.727 -8.526 1.00 93.12 104 ILE A C 1
ATOM 797 O O . ILE A 1 104 ? -12.662 13.791 -9.136 1.00 93.12 104 ILE A O 1
ATOM 801 N N . ASP A 1 105 ? -11.813 12.295 -7.704 1.00 90.25 105 ASP A N 1
ATOM 802 C CA . ASP A 1 105 ? -10.537 12.989 -7.552 1.00 90.25 105 ASP A CA 1
ATOM 803 C C . ASP A 1 105 ? -9.736 12.884 -8.856 1.00 90.25 105 ASP A C 1
ATOM 805 O O . ASP A 1 105 ? -9.526 11.797 -9.400 1.00 90.25 105 ASP A O 1
ATOM 809 N N . TRP A 1 106 ? -9.309 14.034 -9.380 1.00 89.31 106 TRP A N 1
ATOM 810 C CA . TRP A 1 106 ? -8.633 14.099 -10.672 1.00 89.31 106 TRP A CA 1
ATOM 811 C C . TRP A 1 106 ? -7.312 13.322 -10.672 1.00 89.31 106 TRP A C 1
ATOM 813 O O . TRP A 1 106 ? -7.031 12.625 -11.643 1.00 89.31 106 TRP A O 1
ATOM 823 N N . ALA A 1 107 ? -6.532 13.385 -9.589 1.00 87.69 107 ALA A N 1
ATOM 824 C CA . ALA A 1 107 ? -5.257 12.680 -9.506 1.00 87.69 107 ALA A CA 1
ATOM 825 C C . ALA A 1 107 ? -5.475 11.166 -9.411 1.00 87.69 107 ALA A C 1
ATOM 827 O O . ALA A 1 107 ? -4.769 10.403 -10.062 1.00 87.69 107 ALA A O 1
ATOM 828 N N . VAL A 1 108 ? -6.493 10.719 -8.668 1.00 90.38 108 VAL A N 1
ATOM 829 C CA . VAL A 1 108 ? -6.864 9.294 -8.633 1.00 90.38 108 VAL A CA 1
ATOM 830 C C . VAL A 1 108 ? -7.236 8.797 -10.032 1.00 90.38 108 VAL A C 1
ATOM 832 O O . VAL A 1 108 ? -6.783 7.731 -10.442 1.00 90.38 108 VAL A O 1
ATOM 835 N N . ILE A 1 109 ? -8.016 9.571 -10.791 1.00 91.44 109 ILE A N 1
ATOM 836 C CA . ILE A 1 109 ? -8.405 9.208 -12.161 1.00 91.44 109 ILE A CA 1
ATOM 837 C C . ILE A 1 109 ? -7.187 9.195 -13.095 1.00 91.44 109 ILE A C 1
ATOM 839 O O . ILE A 1 109 ? -6.980 8.207 -13.801 1.00 91.44 109 ILE A O 1
ATOM 843 N N . ASP A 1 110 ? -6.379 10.257 -13.091 1.00 89.75 110 ASP A N 1
ATOM 844 C CA . ASP A 1 110 ? -5.228 10.421 -13.987 1.00 89.75 110 ASP A CA 1
ATOM 845 C C . ASP A 1 110 ? -4.173 9.328 -13.766 1.00 89.75 110 ASP A C 1
ATOM 847 O O . ASP A 1 110 ? -3.698 8.709 -14.715 1.00 89.75 110 ASP A O 1
ATOM 851 N N . TRP A 1 111 ? -3.874 8.992 -12.509 1.00 89.56 111 TRP A N 1
ATOM 852 C CA . TRP A 1 111 ? -2.874 7.972 -12.189 1.00 89.56 111 TRP A CA 1
ATOM 853 C C . TRP A 1 111 ? -3.394 6.545 -12.414 1.00 89.56 111 TRP A C 1
ATOM 855 O O . TRP A 1 111 ? -2.609 5.671 -12.794 1.00 89.56 111 TRP A O 1
ATOM 865 N N . SER A 1 112 ? -4.709 6.317 -12.292 1.00 92.38 112 SER A N 1
ATOM 866 C CA . SER A 1 112 ? -5.320 4.983 -12.421 1.00 92.38 112 SER A CA 1
ATOM 867 C C . SER A 1 112 ? -5.142 4.311 -13.780 1.00 92.38 112 SER A C 1
ATOM 869 O O . SER A 1 112 ? -5.221 3.088 -13.873 1.00 92.38 112 SER A O 1
ATOM 871 N N . ASN A 1 113 ? -4.906 5.076 -14.847 1.00 91.25 113 ASN A N 1
ATOM 872 C CA . ASN A 1 113 ? -4.679 4.522 -16.182 1.00 91.25 113 ASN A CA 1
ATOM 873 C C . ASN A 1 113 ? -3.182 4.310 -16.490 1.00 91.25 113 ASN A C 1
ATOM 875 O O . ASN A 1 113 ? -2.844 3.587 -17.432 1.00 91.25 113 ASN A O 1
ATOM 879 N N . GLY A 1 114 ? -2.292 4.899 -15.683 1.00 90.56 114 GLY A N 1
ATOM 880 C CA . GLY A 1 114 ? -0.864 5.015 -15.969 1.00 90.56 114 GLY A CA 1
ATOM 881 C C . GLY A 1 114 ? -0.040 3.774 -15.630 1.00 90.56 114 GLY A C 1
ATOM 882 O O . GLY A 1 114 ? 1.149 3.733 -15.937 1.00 90.56 114 GLY A O 1
ATOM 883 N N . GLY A 1 115 ? -0.642 2.754 -15.010 1.00 93.44 115 GLY A N 1
ATOM 884 C CA . GLY A 1 115 ? 0.083 1.544 -14.620 1.00 93.44 115 GLY A CA 1
ATOM 885 C C . GLY A 1 115 ? 0.933 1.731 -13.361 1.00 93.44 115 GLY A C 1
ATOM 886 O O . GLY A 1 115 ? 1.992 1.111 -13.228 1.00 93.44 115 GLY A O 1
ATOM 887 N N . TRP A 1 116 ? 0.508 2.611 -12.454 1.00 93.81 116 TRP A N 1
ATOM 888 C CA . TRP A 1 116 ? 1.239 2.924 -11.233 1.00 93.81 116 TRP A CA 1
ATOM 889 C C . TRP A 1 116 ? 0.893 1.939 -10.118 1.00 93.81 116 TRP A C 1
ATOM 891 O O . TRP A 1 116 ? -0.263 1.627 -9.846 1.00 93.81 116 TRP A O 1
ATOM 901 N N . ARG A 1 117 ? 1.914 1.484 -9.385 1.00 95.31 117 ARG A N 1
ATOM 902 C CA . ARG A 1 117 ? 1.698 0.643 -8.196 1.00 95.31 117 ARG A CA 1
ATOM 903 C C . ARG A 1 117 ? 1.022 1.388 -7.043 1.00 95.31 117 ARG A C 1
ATOM 905 O O . ARG A 1 117 ? 0.544 0.754 -6.103 1.00 95.31 117 ARG A O 1
ATOM 912 N N . ASP A 1 118 ? 1.046 2.719 -7.081 1.00 93.44 118 ASP A N 1
ATOM 913 C CA . ASP A 1 118 ? 0.551 3.593 -6.022 1.00 93.44 118 ASP A CA 1
ATOM 914 C C . ASP A 1 118 ? -0.960 3.423 -5.790 1.00 93.44 118 ASP A C 1
ATOM 916 O O . ASP A 1 118 ? -1.376 3.476 -4.635 1.00 93.44 118 ASP A O 1
ATOM 920 N N . ASP A 1 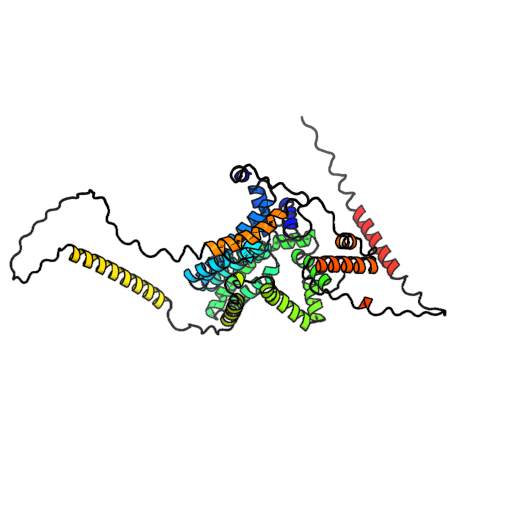119 ? -1.753 3.087 -6.815 1.00 93.62 119 ASP A N 1
ATOM 921 C CA . ASP A 1 119 ? -3.185 2.778 -6.653 1.00 93.62 119 ASP A CA 1
ATOM 922 C C . ASP A 1 119 ? -3.404 1.528 -5.800 1.00 93.62 119 ASP A C 1
ATOM 924 O O . ASP A 1 119 ? -4.213 1.515 -4.868 1.00 93.62 119 ASP A O 1
ATOM 928 N N . LEU A 1 120 ? -2.640 0.466 -6.089 1.00 96.62 120 LEU A N 1
ATOM 929 C CA . LEU A 1 120 ? -2.716 -0.774 -5.319 1.00 96.62 120 LEU A CA 1
ATOM 930 C C . LEU A 1 120 ? -2.273 -0.520 -3.894 1.00 96.62 120 LEU A C 1
ATOM 932 O O . LEU A 1 120 ? -2.941 -0.971 -2.966 1.00 96.62 120 LEU A O 1
ATOM 936 N N . PHE A 1 121 ? -1.188 0.238 -3.730 1.00 96.38 121 PHE A N 1
ATOM 937 C CA . PHE A 1 121 ? -0.682 0.612 -2.423 1.00 96.38 121 PHE A CA 1
ATOM 938 C C . PHE A 1 121 ? -1.724 1.398 -1.619 1.00 96.38 121 PHE A C 1
ATOM 940 O O . PHE A 1 121 ? -2.025 1.019 -0.488 1.00 96.38 121 PHE A O 1
ATOM 947 N N . ALA A 1 122 ? -2.334 2.429 -2.205 1.00 94.75 122 ALA A N 1
ATOM 948 C CA . ALA A 1 122 ? -3.398 3.203 -1.574 1.00 94.75 122 ALA A CA 1
ATOM 949 C C . ALA A 1 122 ? -4.580 2.309 -1.166 1.00 94.75 122 ALA A C 1
ATOM 951 O O . ALA A 1 122 ? -5.058 2.390 -0.030 1.00 94.75 122 ALA A O 1
ATOM 952 N N . GLY A 1 123 ? -5.006 1.398 -2.044 1.00 96.56 123 GLY A N 1
ATOM 953 C CA . GLY A 1 123 ? -6.072 0.442 -1.758 1.00 96.56 123 GLY A CA 1
ATOM 954 C C . GLY A 1 123 ? -5.762 -0.471 -0.572 1.00 96.56 123 GLY A C 1
ATOM 955 O O . GLY A 1 123 ? -6.533 -0.516 0.389 1.00 96.56 123 GLY A O 1
ATOM 956 N N . VAL A 1 124 ? -4.622 -1.170 -0.580 1.00 97.94 124 VAL A N 1
ATOM 957 C CA . VAL A 1 124 ? -4.261 -2.111 0.501 1.00 97.94 124 VAL A CA 1
ATOM 958 C C . VAL A 1 124 ? -3.956 -1.410 1.826 1.00 97.94 124 VAL A C 1
ATOM 960 O O . VAL A 1 124 ? -4.282 -1.950 2.886 1.00 97.94 124 VAL A O 1
ATOM 963 N N . VAL A 1 125 ? -3.406 -0.192 1.804 1.00 97.06 125 VAL A N 1
ATOM 964 C CA . VAL A 1 125 ? -3.238 0.639 3.009 1.00 97.06 125 VAL A CA 1
ATOM 965 C C . VAL A 1 125 ? -4.600 1.031 3.582 1.00 97.06 125 VAL A C 1
ATOM 967 O O . VAL A 1 125 ? -4.824 0.912 4.788 1.00 97.06 125 VAL A O 1
ATOM 970 N N . THR A 1 126 ? -5.550 1.417 2.730 1.00 97.50 126 THR A N 1
ATOM 971 C CA . THR A 1 126 ? -6.905 1.799 3.156 1.00 97.50 126 THR A CA 1
ATOM 972 C C . THR A 1 126 ? -7.684 0.596 3.699 1.00 97.50 126 THR A C 1
ATOM 974 O O . THR A 1 126 ? -8.320 0.691 4.753 1.00 97.50 126 THR A O 1
ATOM 977 N N . PHE A 1 127 ? -7.567 -0.578 3.065 1.00 98.50 127 PHE A N 1
ATOM 978 C CA . PHE A 1 127 ? -8.089 -1.831 3.619 1.00 98.50 127 PHE A CA 1
ATOM 979 C C . PHE A 1 127 ? -7.426 -2.183 4.955 1.00 98.50 127 PHE A C 1
ATOM 981 O O . PHE A 1 127 ? -8.119 -2.607 5.881 1.00 98.50 127 PHE A O 1
ATOM 988 N N . SER A 1 128 ? -6.113 -1.978 5.094 1.00 98.56 128 SER A N 1
ATOM 989 C CA . SER A 1 128 ? -5.398 -2.196 6.358 1.00 98.56 128 SER A CA 1
ATOM 990 C C . SER A 1 128 ? -5.935 -1.289 7.464 1.00 98.56 128 SER A C 1
ATOM 992 O O . SER A 1 128 ? -6.214 -1.764 8.564 1.00 98.56 128 SER A O 1
ATOM 994 N N . ALA A 1 129 ? -6.173 -0.006 7.174 1.00 97.69 129 ALA A N 1
ATOM 995 C CA . ALA A 1 129 ? -6.797 0.930 8.108 1.00 97.69 129 ALA A CA 1
ATOM 996 C C . ALA A 1 129 ? -8.226 0.498 8.487 1.00 97.69 129 ALA A C 1
ATOM 998 O O . ALA A 1 129 ? -8.604 0.532 9.661 1.00 97.69 129 ALA A O 1
ATOM 999 N N . TRP A 1 130 ? -9.018 0.022 7.524 1.00 98.31 130 TRP A N 1
ATOM 1000 C CA . TRP A 1 130 ? -10.347 -0.533 7.788 1.00 98.31 130 TRP A CA 1
ATOM 1001 C C . TRP A 1 130 ? -10.292 -1.760 8.711 1.00 98.31 130 TRP A C 1
ATOM 1003 O O . TRP A 1 130 ? -10.998 -1.813 9.727 1.00 98.31 130 TRP A O 1
ATOM 1013 N N . ALA A 1 131 ? -9.427 -2.730 8.408 1.00 98.44 131 ALA A N 1
ATOM 1014 C CA . ALA A 1 131 ? -9.233 -3.922 9.228 1.00 98.44 131 ALA A CA 1
ATOM 1015 C C . ALA A 1 131 ? -8.693 -3.574 10.620 1.00 98.44 131 ALA A C 1
ATOM 1017 O O . ALA A 1 131 ? -9.109 -4.175 11.611 1.00 98.44 131 ALA A O 1
ATOM 1018 N N . PHE A 1 132 ? -7.853 -2.546 10.721 1.00 98.06 132 PHE A N 1
ATOM 1019 C CA . PHE A 1 132 ? -7.353 -2.020 11.983 1.00 98.06 132 PHE A CA 1
ATOM 1020 C C . PHE A 1 132 ? -8.480 -1.473 12.863 1.00 98.06 132 PHE A C 1
ATOM 1022 O O . PHE A 1 132 ? -8.572 -1.820 14.043 1.00 98.06 132 PHE A O 1
ATOM 1029 N N . VAL A 1 133 ? -9.396 -0.675 12.299 1.00 97.00 133 VAL A N 1
ATOM 1030 C CA . VAL A 1 133 ? -10.582 -0.187 13.025 1.00 97.00 133 VAL A CA 1
ATOM 1031 C C . VAL A 1 133 ? -11.447 -1.357 13.504 1.00 97.00 133 VAL A C 1
ATOM 1033 O O . VAL A 1 133 ? -11.943 -1.327 14.634 1.00 97.00 133 VAL A O 1
ATOM 1036 N N . ARG A 1 134 ? -11.607 -2.408 12.690 1.00 97.56 134 ARG A N 1
ATOM 1037 C CA . ARG A 1 134 ? -12.340 -3.623 13.085 1.00 97.56 134 ARG A CA 1
ATOM 1038 C C . ARG A 1 134 ? -11.651 -4.369 14.225 1.00 97.56 134 ARG A C 1
ATOM 1040 O O . ARG A 1 134 ? -12.303 -4.645 15.228 1.00 97.56 134 ARG A O 1
ATOM 1047 N N . ALA A 1 135 ? -10.353 -4.642 14.106 1.00 97.06 135 ALA A N 1
ATOM 1048 C CA . ALA A 1 135 ? -9.570 -5.344 15.121 1.00 97.06 135 ALA A CA 1
ATOM 1049 C C . ALA A 1 135 ? -9.517 -4.573 16.450 1.00 97.06 135 ALA A C 1
ATOM 1051 O O . ALA A 1 135 ? -9.567 -5.180 17.516 1.00 97.06 135 ALA A O 1
ATOM 1052 N N . ARG A 1 136 ? -9.496 -3.233 16.409 1.00 95.94 136 ARG A N 1
ATOM 1053 C CA . ARG A 1 136 ? -9.577 -2.401 17.621 1.00 95.94 136 ARG A CA 1
ATOM 1054 C C . ARG A 1 136 ? -10.928 -2.471 18.323 1.00 95.94 136 ARG A C 1
ATOM 1056 O O . ARG A 1 136 ? -10.967 -2.365 19.544 1.00 95.94 136 ARG A O 1
ATOM 1063 N N . ARG A 1 137 ? -12.025 -2.599 17.572 1.00 95.75 137 ARG A N 1
ATOM 1064 C CA . ARG A 1 137 ? -13.385 -2.691 18.131 1.00 95.75 137 ARG A CA 1
ATOM 1065 C C . ARG A 1 137 ? -13.735 -4.093 18.612 1.00 95.75 137 ARG A C 1
ATOM 1067 O O . ARG A 1 137 ? -14.496 -4.226 19.561 1.00 95.75 137 ARG A O 1
ATOM 1074 N N . ASP A 1 138 ? -13.209 -5.108 17.941 1.00 97.44 138 ASP A N 1
ATOM 1075 C CA . ASP A 1 138 ? -13.468 -6.516 18.217 1.00 97.44 138 ASP A CA 1
ATOM 1076 C C . ASP A 1 138 ? -12.162 -7.313 18.018 1.00 97.44 138 ASP A C 1
ATOM 1078 O O . ASP A 1 138 ? -11.884 -7.770 16.901 1.00 97.44 138 ASP A O 1
ATOM 1082 N N . PRO A 1 139 ? -11.324 -7.460 19.066 1.00 97.38 139 PRO A N 1
ATOM 1083 C CA . PRO A 1 139 ? -9.977 -8.037 18.983 1.00 97.38 139 PRO A CA 1
ATOM 1084 C C . PRO A 1 139 ? -9.980 -9.575 18.879 1.00 97.38 139 PRO A C 1
ATOM 1086 O O . PRO A 1 139 ? -9.211 -10.272 19.539 1.00 97.38 139 PRO A O 1
ATOM 1089 N N . ARG A 1 140 ? -10.860 -10.132 18.043 1.00 97.88 140 ARG A N 1
ATOM 1090 C CA . ARG A 1 140 ? -10.912 -11.567 17.730 1.00 97.88 140 ARG A CA 1
ATOM 1091 C C . ARG A 1 140 ? -9.784 -11.958 16.783 1.00 97.88 140 ARG A C 1
ATOM 1093 O O . ARG A 1 140 ? -9.412 -11.187 15.898 1.00 97.88 140 ARG A O 1
ATOM 1100 N N . ALA A 1 141 ? -9.339 -13.212 16.885 1.00 98.06 141 ALA A N 1
ATOM 1101 C CA . ALA A 1 141 ? -8.301 -13.782 16.024 1.00 98.06 141 ALA A CA 1
ATOM 1102 C C . ALA A 1 141 ? -8.602 -13.609 14.523 1.00 98.06 141 ALA A C 1
ATOM 1104 O O . ALA A 1 141 ? -7.702 -13.283 13.763 1.00 98.06 141 ALA A O 1
ATOM 1105 N N . ARG A 1 142 ? -9.872 -13.718 14.099 1.00 98.31 142 ARG A N 1
ATOM 1106 C CA . ARG A 1 142 ? -10.281 -13.482 12.701 1.00 98.31 142 ARG A CA 1
ATOM 1107 C C . ARG A 1 142 ? -9.977 -12.057 12.217 1.00 98.31 142 ARG A C 1
ATOM 1109 O O . ARG A 1 142 ? -9.470 -11.890 11.113 1.00 98.31 142 ARG A O 1
ATOM 1116 N N . ASN A 1 143 ? -10.288 -11.034 13.018 1.00 98.38 143 ASN A N 1
ATOM 1117 C CA . ASN A 1 143 ? -10.019 -9.640 12.643 1.00 98.38 143 ASN A CA 1
ATOM 1118 C C . ASN A 1 143 ? -8.514 -9.339 12.699 1.00 98.38 143 ASN A C 1
ATOM 1120 O O . ASN A 1 143 ? -8.011 -8.609 11.851 1.00 98.38 143 ASN A O 1
ATOM 1124 N N . ALA A 1 144 ? -7.798 -9.931 13.660 1.00 98.38 144 ALA A N 1
ATOM 1125 C CA . ALA A 1 144 ? -6.341 -9.857 13.740 1.00 98.38 144 ALA A CA 1
ATOM 1126 C C . ALA A 1 144 ? -5.658 -10.503 12.524 1.00 98.38 144 ALA A C 1
ATOM 1128 O O . ALA A 1 144 ? -4.748 -9.917 11.948 1.00 98.38 144 ALA A O 1
ATOM 1129 N N . ALA A 1 145 ? -6.136 -11.672 12.092 1.00 98.62 145 ALA A N 1
ATOM 1130 C CA . ALA A 1 145 ? -5.626 -12.360 10.914 1.00 98.62 145 ALA A CA 1
ATOM 1131 C C . ALA A 1 145 ? -5.870 -11.560 9.634 1.00 98.62 145 ALA A C 1
ATOM 1133 O O . ALA A 1 145 ? -4.942 -11.358 8.859 1.00 98.62 145 ALA A O 1
ATOM 1134 N N . LEU A 1 146 ? -7.084 -11.028 9.456 1.00 98.44 146 LEU A N 1
ATOM 1135 C CA . LEU A 1 146 ? -7.396 -10.134 8.340 1.00 98.44 146 LEU A CA 1
ATOM 1136 C C . LEU A 1 146 ? -6.474 -8.905 8.321 1.00 98.44 146 LEU A C 1
ATOM 1138 O O . LEU A 1 146 ? -5.967 -8.542 7.264 1.00 98.44 146 LEU A O 1
ATOM 1142 N N . LEU A 1 147 ? -6.232 -8.287 9.483 1.00 98.56 147 LEU A N 1
ATOM 1143 C CA . LEU A 1 147 ? -5.286 -7.179 9.600 1.00 98.56 147 LEU A CA 1
ATOM 1144 C C . LEU A 1 147 ? -3.868 -7.611 9.197 1.00 98.56 147 LEU A C 1
ATOM 1146 O O . LEU A 1 147 ? -3.252 -6.928 8.392 1.00 98.56 147 LEU A O 1
ATOM 1150 N N . GLY A 1 148 ? -3.369 -8.745 9.697 1.00 98.62 148 GLY A N 1
ATOM 1151 C CA . GLY A 1 148 ? -2.041 -9.262 9.347 1.00 98.62 148 GLY A CA 1
ATOM 1152 C C . GLY A 1 148 ? -1.867 -9.526 7.848 1.00 98.62 148 GLY A C 1
ATOM 1153 O O . GLY A 1 148 ? -0.863 -9.120 7.270 1.00 98.62 148 GLY A O 1
ATOM 1154 N N . VAL A 1 149 ? -2.871 -10.127 7.198 1.00 98.69 149 VAL A N 1
ATOM 1155 C CA . VAL A 1 149 ? -2.875 -10.362 5.741 1.00 98.69 149 VAL A CA 1
ATOM 1156 C C . VAL A 1 149 ? -2.821 -9.046 4.965 1.00 98.69 149 VAL A C 1
ATOM 1158 O O . VAL A 1 149 ? -2.048 -8.921 4.019 1.00 98.69 149 VAL A O 1
ATOM 1161 N N . LEU A 1 150 ? -3.612 -8.047 5.363 1.00 98.56 150 LEU A N 1
ATOM 1162 C CA . LEU A 1 150 ? -3.644 -6.755 4.675 1.00 98.56 150 LEU A CA 1
ATOM 1163 C C . LEU A 1 150 ? -2.370 -5.933 4.910 1.00 98.56 150 LEU A C 1
ATOM 1165 O O . LEU A 1 150 ? -1.882 -5.306 3.971 1.00 98.56 150 LEU A O 1
ATOM 1169 N N . LEU A 1 151 ? -1.777 -6.003 6.108 1.00 98.50 151 LEU A N 1
ATOM 1170 C CA . LEU A 1 151 ? -0.464 -5.410 6.376 1.00 98.50 151 LEU A CA 1
ATOM 1171 C C . LEU A 1 151 ? 0.633 -6.083 5.541 1.00 98.50 151 LEU A C 1
ATOM 1173 O O . LEU A 1 151 ? 1.461 -5.380 4.968 1.00 98.50 151 LEU A O 1
ATOM 1177 N N . ALA A 1 152 ? 0.609 -7.414 5.395 1.00 98.56 152 ALA A N 1
ATOM 1178 C CA . ALA A 1 152 ? 1.511 -8.109 4.477 1.00 98.56 152 ALA A CA 1
ATOM 1179 C C . ALA A 1 152 ? 1.305 -7.673 3.027 1.00 98.56 152 ALA A C 1
ATOM 1181 O O . ALA A 1 152 ? 2.281 -7.384 2.346 1.00 98.56 152 ALA A O 1
ATOM 1182 N N . ALA A 1 153 ? 0.059 -7.580 2.554 1.00 98.50 153 ALA A N 1
ATOM 1183 C CA . ALA A 1 153 ? -0.236 -7.111 1.202 1.00 98.50 153 ALA A CA 1
ATOM 1184 C C . ALA A 1 153 ? 0.279 -5.679 0.972 1.00 98.50 153 ALA A C 1
ATOM 1186 O O . ALA A 1 153 ? 0.847 -5.393 -0.082 1.00 98.50 153 ALA A O 1
ATOM 1187 N N . ALA A 1 154 ? 0.154 -4.796 1.970 1.00 98.06 154 ALA A N 1
ATOM 1188 C CA . ALA A 1 154 ? 0.738 -3.459 1.929 1.00 98.06 154 ALA A CA 1
ATOM 1189 C C . ALA A 1 154 ? 2.268 -3.505 1.840 1.00 98.06 154 ALA A C 1
ATOM 1191 O O . ALA A 1 154 ? 2.829 -2.900 0.930 1.00 98.06 154 ALA A O 1
ATOM 1192 N N . SER A 1 155 ? 2.933 -4.281 2.700 1.00 97.94 155 SER A N 1
ATOM 1193 C CA . SER A 1 155 ? 4.391 -4.463 2.686 1.00 97.94 155 SER A CA 1
ATOM 1194 C C . SER A 1 155 ? 4.920 -5.125 1.409 1.00 97.94 155 SER A C 1
ATOM 1196 O O . SER A 1 155 ? 5.984 -4.755 0.930 1.00 97.94 155 SER A O 1
ATOM 1198 N N . LEU A 1 156 ? 4.175 -6.063 0.823 1.00 98.06 156 LEU A N 1
ATOM 1199 C CA . LEU A 1 156 ? 4.504 -6.721 -0.448 1.00 98.06 156 LEU A CA 1
ATOM 1200 C C . LEU A 1 156 ? 4.120 -5.881 -1.674 1.00 98.06 156 LEU A C 1
ATOM 1202 O O . LEU A 1 156 ? 4.436 -6.264 -2.798 1.00 98.06 156 LEU A O 1
ATOM 1206 N N . THR A 1 157 ? 3.439 -4.752 -1.481 1.00 97.75 157 THR A N 1
ATOM 1207 C CA . THR A 1 157 ? 3.244 -3.736 -2.525 1.00 97.75 157 THR A CA 1
ATOM 1208 C C . THR A 1 157 ? 4.322 -2.662 -2.424 1.00 97.75 157 THR A C 1
ATOM 1210 O O . THR A 1 157 ? 4.898 -2.266 -3.438 1.00 97.75 157 THR A O 1
ATOM 1213 N N . ARG A 1 158 ? 4.592 -2.199 -1.197 1.00 96.25 158 ARG A N 1
ATOM 1214 C CA . ARG A 1 158 ? 5.718 -1.335 -0.840 1.00 96.25 158 ARG A CA 1
ATOM 1215 C C . ARG A 1 158 ? 6.159 -1.636 0.584 1.00 96.25 158 ARG A C 1
ATOM 1217 O O . ARG A 1 158 ? 5.400 -1.412 1.527 1.00 96.25 158 ARG A O 1
ATOM 1224 N N . ILE A 1 159 ? 7.407 -2.041 0.775 1.00 95.81 159 ILE A N 1
ATOM 1225 C CA . ILE A 1 159 ? 7.926 -2.397 2.103 1.00 95.81 159 ILE A CA 1
ATOM 1226 C C . ILE A 1 159 ? 7.969 -1.183 3.048 1.00 95.81 159 ILE A C 1
ATOM 1228 O O . ILE A 1 159 ? 7.885 -1.327 4.266 1.00 95.81 159 ILE A O 1
ATOM 1232 N N . THR A 1 160 ? 7.946 0.035 2.493 1.00 92.50 160 THR A N 1
ATOM 1233 C CA . THR A 1 160 ? 7.744 1.283 3.244 1.00 92.50 160 THR A CA 1
ATOM 1234 C C . THR A 1 160 ? 6.440 1.305 4.048 1.00 92.50 160 THR A C 1
ATOM 1236 O O . THR A 1 160 ? 6.325 2.115 4.959 1.00 92.50 160 THR A O 1
ATOM 1239 N N . ALA A 1 161 ? 5.480 0.407 3.785 1.00 95.69 161 ALA A N 1
ATOM 1240 C CA . ALA A 1 161 ? 4.299 0.187 4.623 1.00 95.69 161 ALA A CA 1
ATOM 1241 C C . ALA A 1 161 ? 4.623 -0.062 6.105 1.00 95.69 161 ALA A C 1
ATOM 1243 O O . ALA A 1 161 ? 3.805 0.227 6.978 1.00 95.69 161 ALA A O 1
ATOM 1244 N N . LEU A 1 162 ? 5.817 -0.581 6.409 1.00 94.12 162 LEU A N 1
ATOM 1245 C CA . LEU A 1 162 ? 6.247 -0.820 7.786 1.00 94.12 162 LEU A CA 1
ATOM 1246 C C . LEU A 1 162 ? 6.206 0.454 8.646 1.00 94.12 162 LEU A C 1
ATOM 1248 O O . LEU A 1 162 ? 5.919 0.360 9.842 1.00 94.12 162 LEU A O 1
ATOM 1252 N N . SER A 1 163 ? 6.398 1.632 8.037 1.00 89.38 163 SER A N 1
ATOM 1253 C CA . SER A 1 163 ? 6.358 2.926 8.730 1.00 89.38 163 SER A CA 1
ATOM 1254 C C . SER A 1 163 ? 4.988 3.263 9.320 1.00 89.38 163 SER A C 1
ATOM 1256 O O . SER A 1 163 ? 4.931 3.988 10.306 1.00 89.38 163 SER A O 1
ATOM 1258 N N . PHE A 1 164 ? 3.891 2.717 8.779 1.00 92.06 164 PHE A N 1
ATOM 1259 C CA . PHE A 1 164 ? 2.558 2.861 9.373 1.00 92.06 164 PHE A CA 1
ATOM 1260 C C . PHE A 1 164 ? 2.100 1.582 10.084 1.00 92.06 164 PHE A C 1
ATOM 1262 O O . PHE A 1 164 ? 1.413 1.666 11.102 1.00 92.06 164 PHE A O 1
ATOM 1269 N N . ALA A 1 165 ? 2.487 0.401 9.587 1.00 96.12 165 ALA A N 1
ATOM 1270 C CA . ALA A 1 165 ? 2.073 -0.882 10.147 1.00 96.12 165 ALA A CA 1
ATOM 1271 C C . ALA A 1 165 ? 2.536 -1.042 11.602 1.00 96.12 165 ALA A C 1
ATOM 1273 O O . ALA A 1 165 ? 1.729 -1.369 12.476 1.00 96.12 165 ALA A O 1
ATOM 1274 N N . ILE A 1 166 ? 3.817 -0.762 11.876 1.00 96.25 166 ILE A N 1
ATOM 1275 C CA . ILE A 1 166 ? 4.401 -0.924 13.213 1.00 96.25 166 ILE A CA 1
ATOM 1276 C C . ILE A 1 166 ? 3.768 0.068 14.205 1.00 96.25 166 ILE A C 1
ATOM 1278 O O . ILE A 1 166 ? 3.227 -0.392 15.217 1.00 96.25 166 ILE A O 1
ATOM 1282 N N . PRO A 1 167 ? 3.721 1.392 13.936 1.00 95.06 167 PRO A N 1
ATOM 1283 C CA . PRO A 1 167 ? 3.056 2.325 14.842 1.00 95.06 167 PRO A CA 1
ATOM 1284 C C . PRO A 1 167 ? 1.570 2.033 15.029 1.00 95.06 167 PRO A C 1
ATOM 1286 O O . PRO A 1 167 ? 1.079 2.174 16.144 1.00 95.06 167 PRO A O 1
ATOM 1289 N N . ALA A 1 168 ? 0.845 1.582 13.998 1.00 94.94 168 ALA A N 1
ATOM 1290 C CA . ALA A 1 168 ? -0.563 1.217 14.142 1.00 94.94 168 ALA A CA 1
ATOM 1291 C C . ALA A 1 168 ? -0.742 0.053 15.130 1.00 94.94 168 ALA A C 1
ATOM 1293 O O . ALA A 1 168 ? -1.552 0.145 16.059 1.00 94.94 168 ALA A O 1
ATOM 1294 N N . LEU A 1 169 ? 0.041 -1.021 14.983 1.00 97.75 169 LEU A N 1
ATOM 1295 C CA . LEU A 1 169 ? -0.001 -2.166 15.895 1.00 97.75 169 LEU A CA 1
ATOM 1296 C C . LEU A 1 169 ? 0.350 -1.754 17.331 1.00 97.75 169 LEU A C 1
ATOM 1298 O O . LEU A 1 169 ? -0.404 -2.082 18.248 1.00 97.75 169 LEU A O 1
ATOM 1302 N N . LEU A 1 170 ? 1.409 -0.964 17.529 1.00 97.12 170 LEU A N 1
ATOM 1303 C CA . LEU A 1 170 ? 1.785 -0.435 18.847 1.00 97.12 170 LEU A CA 1
ATOM 1304 C C . LEU A 1 170 ? 0.687 0.459 19.437 1.00 97.12 170 LEU A C 1
ATOM 1306 O O . LEU A 1 170 ? 0.283 0.290 20.590 1.00 97.12 170 LEU A O 1
ATOM 1310 N N . TRP A 1 171 ? 0.133 1.360 18.628 1.00 95.50 171 TRP A N 1
ATOM 1311 C CA . TRP A 1 171 ? -0.943 2.258 19.031 1.00 95.50 171 TRP A CA 1
ATOM 1312 C C . TRP A 1 171 ? -2.189 1.499 19.491 1.00 95.50 171 TRP A C 1
ATOM 1314 O O . TRP A 1 171 ? -2.855 1.916 20.440 1.00 95.50 171 TRP A O 1
ATOM 1324 N N . SER A 1 172 ? -2.497 0.352 18.875 1.00 94.81 172 SER A N 1
ATOM 1325 C CA . SER A 1 172 ? -3.628 -0.484 19.297 1.00 94.81 172 SER A CA 1
ATOM 1326 C C . SER A 1 172 ? -3.511 -0.956 20.749 1.00 94.81 172 SER A C 1
ATOM 1328 O O . SER A 1 172 ? -4.536 -1.084 21.424 1.00 94.81 172 SER A O 1
ATOM 1330 N N . ILE A 1 173 ? -2.279 -1.150 21.231 1.00 96.44 173 ILE A N 1
ATOM 1331 C CA . ILE A 1 173 ? -1.950 -1.587 22.589 1.00 96.44 173 ILE A CA 1
ATOM 1332 C C . ILE A 1 173 ? -1.963 -0.392 23.546 1.00 96.44 173 ILE A C 1
ATOM 1334 O O . ILE A 1 173 ? -2.578 -0.464 24.611 1.00 96.44 173 ILE A O 1
ATOM 1338 N N . VAL A 1 174 ? -1.318 0.713 23.158 1.00 95.75 174 VAL A N 1
ATOM 1339 C CA . VAL A 1 174 ? -1.152 1.908 24.005 1.00 95.75 174 VAL A CA 1
ATOM 1340 C C . VAL A 1 174 ? -2.487 2.602 24.286 1.00 95.75 174 VAL A C 1
ATOM 1342 O O . VAL A 1 174 ? -2.760 2.970 25.427 1.00 95.75 174 VAL A O 1
ATOM 1345 N N . ASP A 1 175 ? -3.358 2.721 23.282 1.00 93.56 175 ASP A N 1
ATOM 1346 C CA . ASP A 1 175 ? -4.677 3.357 23.423 1.00 93.56 175 ASP A CA 1
ATOM 1347 C C . ASP A 1 175 ? -5.690 2.493 24.211 1.00 93.56 175 ASP A C 1
ATOM 1349 O O . ASP A 1 175 ? -6.750 2.974 24.621 1.00 93.56 175 ASP A O 1
ATOM 1353 N N . ALA A 1 176 ? -5.384 1.213 24.446 1.00 93.50 176 ALA A N 1
ATOM 1354 C CA . ALA A 1 176 ? -6.268 0.291 25.151 1.00 93.50 176 ALA A CA 1
ATOM 1355 C C . ALA A 1 176 ? -6.410 0.634 26.646 1.00 93.50 176 ALA A C 1
ATOM 1357 O O . ALA A 1 176 ? -5.433 0.955 27.333 1.00 93.50 176 ALA A O 1
ATOM 1358 N N . SER A 1 177 ? -7.621 0.469 27.189 1.00 93.94 177 SER A N 1
ATOM 1359 C CA . SER A 1 177 ? -7.821 0.429 28.642 1.00 93.94 177 SER A CA 1
ATOM 1360 C C . SER A 1 177 ? -7.051 -0.757 29.248 1.00 93.94 177 SER A C 1
ATOM 1362 O O . SER A 1 177 ? -6.802 -1.747 28.560 1.00 93.94 177 SER A O 1
ATOM 1364 N N . ARG A 1 178 ? -6.666 -0.684 30.534 1.00 93.75 178 ARG A N 1
ATOM 1365 C CA . ARG A 1 178 ? -5.983 -1.797 31.229 1.00 93.75 178 ARG A CA 1
ATOM 1366 C C . ARG A 1 178 ? -6.669 -3.166 31.012 1.00 93.75 178 ARG A C 1
ATOM 1368 O O . ARG A 1 178 ? -5.948 -4.084 30.627 1.00 93.75 178 ARG A O 1
ATOM 1375 N N . PRO A 1 179 ? -8.006 -3.319 31.152 1.00 94.38 179 PRO A N 1
ATOM 1376 C CA . PRO A 1 179 ? -8.655 -4.614 30.919 1.00 94.38 179 PRO A CA 1
ATOM 1377 C C . PRO A 1 179 ? -8.638 -5.059 29.444 1.00 94.38 179 PRO A C 1
ATOM 1379 O O . PRO A 1 179 ? -8.493 -6.245 29.164 1.00 94.38 179 PRO A O 1
ATOM 1382 N N . GLU A 1 180 ? -8.726 -4.136 28.480 1.00 96.00 180 GLU A N 1
ATOM 1383 C CA . GLU A 1 180 ? -8.701 -4.472 27.044 1.00 96.00 180 GLU A CA 1
ATOM 1384 C C . GLU A 1 180 ? -7.289 -4.737 26.503 1.00 96.00 180 GLU A C 1
ATOM 1386 O O . GLU A 1 180 ? -7.129 -5.379 25.460 1.00 96.00 180 GLU A O 1
ATOM 1391 N N . ARG A 1 181 ? -6.253 -4.235 27.188 1.00 96.62 181 ARG A N 1
ATOM 1392 C CA . ARG A 1 181 ? -4.868 -4.227 26.703 1.00 96.62 181 ARG A CA 1
ATOM 1393 C C . ARG A 1 181 ? -4.364 -5.617 26.344 1.00 96.62 181 ARG A C 1
ATOM 1395 O O . ARG A 1 181 ? -3.755 -5.768 25.291 1.00 96.62 181 ARG A O 1
ATOM 1402 N N . ARG A 1 182 ? -4.657 -6.636 27.160 1.00 97.31 182 ARG A N 1
ATOM 1403 C CA . ARG A 1 182 ? -4.234 -8.023 26.891 1.00 97.31 182 ARG A CA 1
ATOM 1404 C C . ARG A 1 182 ? -4.858 -8.568 25.604 1.00 97.31 182 ARG A C 1
ATOM 1406 O O . ARG A 1 182 ? -4.158 -9.169 24.793 1.00 97.31 182 ARG A O 1
ATOM 1413 N N . ALA A 1 183 ? -6.153 -8.329 25.390 1.00 97.38 183 ALA A N 1
ATOM 1414 C CA . ALA A 1 183 ? -6.847 -8.770 24.183 1.00 97.38 183 ALA A CA 1
ATOM 1415 C C . ALA A 1 183 ? -6.316 -8.052 22.932 1.00 97.38 183 ALA A C 1
ATOM 1417 O O . ALA A 1 183 ? -6.051 -8.698 21.918 1.00 97.38 183 ALA A O 1
ATOM 1418 N N . ARG A 1 184 ? -6.086 -6.733 23.013 1.00 97.12 184 ARG A N 1
ATOM 1419 C CA . ARG A 1 184 ? -5.516 -5.960 21.898 1.00 97.12 184 ARG A CA 1
ATOM 1420 C C . ARG A 1 184 ? -4.058 -6.316 21.613 1.00 97.12 184 ARG A C 1
ATOM 1422 O O . ARG A 1 184 ? -3.708 -6.447 20.449 1.00 97.12 184 ARG A O 1
ATOM 1429 N N . ALA A 1 185 ? -3.239 -6.551 22.638 1.00 97.88 185 ALA A N 1
ATOM 1430 C CA . ALA A 1 185 ? -1.867 -7.030 22.475 1.00 97.88 185 ALA A CA 1
ATOM 1431 C C . ALA A 1 185 ? -1.825 -8.402 21.794 1.00 97.88 185 ALA A C 1
ATOM 1433 O O . ALA A 1 185 ? -1.065 -8.587 20.849 1.00 97.88 185 ALA A O 1
ATOM 1434 N N . ARG A 1 186 ? -2.701 -9.336 22.192 1.00 98.12 186 ARG A N 1
ATOM 1435 C CA . ARG A 1 186 ? -2.842 -10.632 21.512 1.00 98.12 186 ARG A CA 1
ATOM 1436 C C . ARG A 1 186 ? -3.236 -10.460 20.043 1.00 98.12 186 ARG A C 1
ATOM 1438 O O . ARG A 1 186 ? -2.633 -11.087 19.180 1.00 98.12 186 ARG A O 1
ATOM 1445 N N . ALA A 1 187 ? -4.226 -9.618 19.750 1.00 98.12 187 ALA A N 1
ATOM 1446 C CA . ALA A 1 187 ? -4.643 -9.344 18.376 1.00 98.12 187 ALA A CA 1
ATOM 1447 C C . ALA A 1 187 ? -3.514 -8.702 17.545 1.00 98.12 187 ALA A C 1
ATOM 1449 O O . ALA A 1 187 ? -3.277 -9.120 16.415 1.00 98.12 187 ALA A O 1
ATOM 1450 N N . ALA A 1 188 ? -2.784 -7.737 18.109 1.00 98.25 188 ALA A N 1
ATOM 1451 C CA . ALA A 1 188 ? -1.637 -7.110 17.459 1.00 98.25 188 ALA A CA 1
ATOM 1452 C C . ALA A 1 188 ? -0.506 -8.116 17.196 1.00 98.25 188 ALA A C 1
ATOM 1454 O O . ALA A 1 188 ? 0.047 -8.125 16.101 1.00 98.25 188 ALA A O 1
ATOM 1455 N N . ALA A 1 189 ? -0.213 -9.003 18.153 1.00 98.25 189 ALA A N 1
ATOM 1456 C CA . ALA A 1 189 ? 0.778 -10.064 17.995 1.00 98.25 189 ALA A CA 1
ATOM 1457 C C . ALA A 1 189 ? 0.384 -11.059 16.892 1.00 98.25 189 ALA A C 1
ATOM 1459 O O . ALA A 1 189 ? 1.203 -11.366 16.034 1.00 98.25 189 ALA A O 1
ATOM 1460 N N . ILE A 1 190 ? -0.879 -11.507 16.853 1.00 98.56 190 ILE A N 1
ATOM 1461 C CA . ILE A 1 190 ? -1.389 -12.378 15.778 1.00 98.56 190 ILE A CA 1
ATOM 1462 C C . ILE A 1 190 ? -1.235 -11.694 14.412 1.00 98.56 190 ILE A C 1
ATOM 1464 O O . ILE A 1 190 ? -0.740 -12.309 13.470 1.00 98.56 190 ILE A O 1
ATOM 1468 N N . ALA A 1 191 ? -1.630 -10.421 14.307 1.00 98.56 191 ALA A N 1
ATOM 1469 C CA . ALA A 1 191 ? -1.492 -9.656 13.072 1.00 98.56 191 ALA A CA 1
ATOM 1470 C C . ALA A 1 191 ? -0.019 -9.520 12.646 1.00 98.56 191 ALA A C 1
ATOM 1472 O O . ALA A 1 191 ? 0.293 -9.732 11.478 1.00 98.56 191 ALA A O 1
ATOM 1473 N N . ALA A 1 192 ? 0.882 -9.221 13.589 1.00 98.50 192 ALA A N 1
ATOM 1474 C CA . ALA A 1 192 ? 2.317 -9.098 13.341 1.00 98.50 192 ALA A CA 1
ATOM 1475 C C . ALA A 1 192 ? 2.942 -10.419 12.871 1.00 98.50 192 ALA A C 1
ATOM 1477 O O . ALA A 1 192 ? 3.683 -10.421 11.894 1.00 98.50 192 ALA A O 1
ATOM 1478 N N . VAL A 1 193 ? 2.609 -11.539 13.521 1.00 98.50 193 VAL A N 1
ATOM 1479 C CA . VAL A 1 193 ? 3.103 -12.873 13.145 1.00 98.50 193 VAL A CA 1
ATOM 1480 C C . VAL A 1 193 ? 2.640 -13.242 11.741 1.00 98.50 193 VAL A C 1
ATOM 1482 O O . VAL A 1 193 ? 3.457 -13.636 10.918 1.00 98.50 193 VAL A O 1
ATOM 1485 N N . ILE A 1 194 ? 1.354 -13.065 11.429 1.00 98.69 194 ILE A N 1
ATOM 1486 C CA . ILE A 1 194 ? 0.828 -13.359 10.089 1.00 98.69 194 ILE A CA 1
ATOM 1487 C C . ILE A 1 194 ? 1.486 -12.461 9.039 1.00 98.69 194 ILE A C 1
ATOM 1489 O O . ILE A 1 194 ? 1.889 -12.952 7.986 1.00 98.69 194 ILE A O 1
ATOM 1493 N N . ALA A 1 195 ? 1.643 -11.167 9.332 1.00 98.62 195 ALA A N 1
ATOM 1494 C CA . ALA A 1 195 ? 2.316 -10.253 8.422 1.00 98.62 195 ALA A CA 1
ATOM 1495 C C . ALA A 1 195 ? 3.769 -10.683 8.162 1.00 98.62 195 ALA A C 1
ATOM 1497 O O . ALA A 1 195 ? 4.192 -10.774 7.011 1.00 98.62 195 ALA A O 1
ATOM 1498 N N . ALA A 1 196 ? 4.512 -11.017 9.221 1.00 98.19 196 ALA A N 1
ATOM 1499 C CA . ALA A 1 196 ? 5.888 -11.487 9.131 1.00 98.19 196 ALA A CA 1
ATOM 1500 C C . ALA A 1 196 ? 5.998 -12.793 8.333 1.00 98.19 196 ALA A C 1
ATOM 1502 O O . ALA A 1 196 ? 6.828 -12.872 7.436 1.00 98.19 196 ALA A O 1
ATOM 1503 N N . LEU A 1 197 ? 5.134 -13.781 8.591 1.00 98.38 197 LEU A N 1
ATOM 1504 C CA . LEU A 1 197 ? 5.129 -15.059 7.868 1.00 98.38 197 LEU A CA 1
ATOM 1505 C C . LEU A 1 197 ? 4.892 -14.885 6.363 1.00 98.38 197 LEU A C 1
ATOM 1507 O O . LEU A 1 197 ? 5.485 -15.604 5.565 1.00 98.38 197 LEU A O 1
ATOM 1511 N N . LEU A 1 198 ? 4.052 -13.926 5.968 1.00 98.50 198 LEU A N 1
ATOM 1512 C CA . LEU A 1 198 ? 3.752 -13.664 4.560 1.00 98.50 198 LEU A CA 1
ATOM 1513 C C . LEU A 1 198 ? 4.804 -12.787 3.868 1.00 98.50 198 LEU A C 1
ATOM 1515 O O . LEU A 1 198 ? 4.990 -12.920 2.661 1.00 98.50 198 LEU A O 1
ATOM 1519 N N . VAL A 1 199 ? 5.480 -11.893 4.595 1.00 98.50 199 VAL A N 1
ATOM 1520 C CA . VAL A 1 199 ? 6.509 -10.993 4.039 1.00 98.50 199 VAL A CA 1
ATOM 1521 C C . VAL A 1 199 ? 7.894 -11.650 4.026 1.00 98.50 199 VAL A C 1
ATOM 1523 O O . VAL A 1 199 ? 8.664 -11.444 3.088 1.00 98.50 199 VAL A O 1
ATOM 1526 N N . ALA A 1 200 ? 8.217 -12.468 5.031 1.00 98.31 200 ALA A N 1
ATOM 1527 C CA . ALA A 1 200 ? 9.544 -13.053 5.215 1.00 98.31 200 ALA A CA 1
ATOM 1528 C C . ALA A 1 200 ? 10.072 -13.840 4.000 1.00 98.31 200 ALA A C 1
ATOM 1530 O O . ALA A 1 200 ? 11.241 -13.641 3.674 1.00 98.31 200 ALA A O 1
ATOM 1531 N N . PRO A 1 201 ? 9.281 -14.663 3.276 1.00 98.62 201 PRO A N 1
ATOM 1532 C CA . PRO A 1 201 ? 9.790 -15.393 2.114 1.00 98.62 201 PRO A CA 1
ATOM 1533 C C . PRO A 1 201 ? 10.376 -14.477 1.033 1.00 98.62 201 PRO A C 1
ATOM 1535 O O . PRO A 1 201 ? 11.421 -14.789 0.465 1.00 98.62 201 PRO A O 1
ATOM 1538 N N . TYR A 1 202 ? 9.753 -13.318 0.792 1.00 98.44 202 TYR A N 1
ATOM 1539 C CA . TYR A 1 202 ? 10.281 -12.311 -0.130 1.00 98.44 202 TYR A CA 1
ATOM 1540 C C . TYR A 1 202 ? 11.624 -11.754 0.357 1.00 98.44 202 TYR A C 1
ATOM 1542 O O . TYR A 1 202 ? 12.601 -11.768 -0.388 1.00 98.44 202 TYR A O 1
ATOM 1550 N N . LEU A 1 203 ? 11.692 -11.321 1.622 1.00 98.19 203 LEU A N 1
ATOM 1551 C CA . LEU A 1 203 ? 12.905 -10.732 2.202 1.00 98.19 203 LEU A CA 1
ATOM 1552 C C . LEU A 1 203 ? 14.068 -11.731 2.237 1.00 98.19 203 LEU A C 1
ATOM 1554 O O . LEU A 1 203 ? 15.197 -11.378 1.905 1.00 98.19 203 LEU A O 1
ATOM 1558 N N . VAL A 1 204 ? 13.798 -12.994 2.581 1.00 98.50 204 VAL A N 1
ATOM 1559 C CA . VAL A 1 204 ? 14.796 -14.074 2.567 1.00 98.50 204 VAL A CA 1
ATOM 1560 C C . VAL A 1 204 ? 15.311 -14.317 1.150 1.00 98.50 204 VAL A C 1
ATOM 1562 O O . VAL A 1 204 ? 16.517 -14.464 0.953 1.00 98.50 204 VAL A O 1
ATOM 1565 N N . ASN A 1 205 ? 14.427 -14.329 0.149 1.00 98.38 205 ASN A N 1
ATOM 1566 C CA . ASN A 1 205 ? 14.840 -14.488 -1.242 1.00 98.38 205 ASN A CA 1
ATOM 1567 C C . ASN A 1 205 ? 15.679 -13.294 -1.724 1.00 98.38 205 ASN A C 1
ATOM 1569 O O . ASN A 1 205 ? 16.694 -13.510 -2.386 1.00 98.38 205 ASN A O 1
ATOM 1573 N N . CYS A 1 206 ? 15.328 -12.061 -1.347 1.00 98.00 206 CYS A N 1
ATOM 1574 C CA . CYS A 1 206 ? 16.142 -10.876 -1.629 1.00 98.00 206 CYS A CA 1
ATOM 1575 C C . CYS A 1 206 ? 17.524 -10.949 -0.965 1.00 98.00 206 CYS A C 1
ATOM 1577 O O . CYS A 1 206 ? 18.530 -10.766 -1.648 1.00 98.00 206 CYS A O 1
ATOM 1579 N N . ALA A 1 207 ? 17.596 -11.329 0.314 1.00 98.00 207 ALA A N 1
ATOM 1580 C CA . ALA A 1 207 ? 18.865 -11.514 1.016 1.00 98.00 207 ALA A CA 1
ATOM 1581 C C . ALA A 1 207 ? 19.756 -12.564 0.336 1.00 98.00 207 ALA A C 1
ATOM 1583 O O . ALA A 1 207 ? 20.954 -12.353 0.178 1.00 98.00 207 ALA A O 1
ATOM 1584 N N . ARG A 1 208 ? 19.177 -13.681 -0.121 1.00 98.31 208 ARG A N 1
ATOM 1585 C CA . ARG A 1 208 ? 19.923 -14.735 -0.827 1.00 98.31 208 ARG A CA 1
ATOM 1586 C C . ARG A 1 208 ? 20.416 -14.296 -2.205 1.00 98.31 208 ARG A C 1
ATOM 1588 O O . ARG A 1 208 ? 21.525 -14.653 -2.584 1.00 98.31 208 ARG A O 1
ATOM 1595 N N . ALA A 1 209 ? 19.596 -13.568 -2.960 1.00 97.75 209 ALA A N 1
ATOM 1596 C CA . ALA A 1 209 ? 19.919 -13.186 -4.334 1.00 97.75 209 ALA A CA 1
ATOM 1597 C C . ALA A 1 209 ? 20.837 -11.957 -4.423 1.00 97.75 209 ALA A C 1
ATOM 1599 O O . ALA A 1 209 ? 21.692 -11.901 -5.303 1.00 97.75 209 ALA A O 1
ATOM 1600 N N . PHE A 1 210 ? 20.656 -10.982 -3.529 1.00 96.88 210 PHE A N 1
ATOM 1601 C CA . PHE A 1 210 ? 21.334 -9.682 -3.584 1.00 96.88 210 PHE A CA 1
ATOM 1602 C C . PHE A 1 210 ? 22.281 -9.429 -2.406 1.00 96.88 210 PHE A C 1
ATOM 1604 O O . PHE A 1 210 ? 23.022 -8.453 -2.434 1.00 96.88 210 PHE A O 1
ATOM 1611 N N . GLY A 1 211 ? 22.270 -10.277 -1.373 1.00 97.00 211 GLY A N 1
ATOM 1612 C CA . GLY A 1 211 ? 22.970 -10.005 -0.112 1.00 97.00 211 GLY A CA 1
ATOM 1613 C C . GLY A 1 211 ? 22.256 -8.982 0.777 1.00 97.00 211 GLY A C 1
ATOM 1614 O O . GLY A 1 211 ? 22.792 -8.609 1.815 1.00 97.00 211 GLY A O 1
ATOM 1615 N N . ASP A 1 212 ? 21.057 -8.540 0.385 1.00 95.88 212 ASP A N 1
ATOM 1616 C CA . ASP A 1 212 ? 20.300 -7.486 1.053 1.00 95.88 212 ASP A CA 1
ATOM 1617 C C . ASP A 1 212 ? 18.786 -7.809 1.059 1.00 95.88 212 ASP A C 1
ATOM 1619 O O . ASP A 1 212 ? 18.162 -7.876 -0.008 1.00 95.88 212 ASP A O 1
ATOM 1623 N N . PRO A 1 213 ? 18.161 -8.030 2.236 1.00 97.12 213 PRO A N 1
ATOM 1624 C CA . PRO A 1 213 ? 16.720 -8.269 2.334 1.00 97.12 213 PRO A CA 1
ATOM 1625 C C . PRO A 1 213 ? 15.868 -7.048 1.959 1.00 97.12 213 PRO A C 1
ATOM 1627 O O . PRO A 1 213 ? 14.704 -7.220 1.599 1.00 97.12 213 PRO A O 1
ATOM 1630 N N . PHE A 1 214 ? 16.418 -5.833 2.036 1.00 96.50 214 PHE A N 1
ATOM 1631 C CA . PHE A 1 214 ? 15.714 -4.566 1.832 1.00 96.50 214 PHE A CA 1
ATOM 1632 C C . PHE A 1 214 ? 16.093 -3.866 0.525 1.00 96.50 214 PHE A C 1
ATOM 1634 O O . PHE A 1 214 ? 15.791 -2.685 0.357 1.00 96.50 214 PHE A O 1
ATOM 1641 N N . ILE A 1 215 ? 16.616 -4.614 -0.450 1.00 96.00 215 ILE A N 1
ATOM 1642 C CA . ILE A 1 215 ? 17.043 -4.093 -1.758 1.00 96.00 215 ILE A CA 1
ATOM 1643 C C . ILE A 1 215 ? 15.988 -3.224 -2.461 1.00 96.00 215 ILE A C 1
ATOM 1645 O O . ILE A 1 215 ? 16.323 -2.278 -3.172 1.00 96.00 215 ILE A O 1
ATOM 1649 N N . ALA A 1 216 ? 14.698 -3.503 -2.239 1.00 93.81 216 ALA A N 1
ATOM 1650 C CA . ALA A 1 216 ? 13.592 -2.718 -2.786 1.00 93.81 216 ALA A CA 1
ATOM 1651 C C . ALA A 1 216 ? 13.518 -1.277 -2.240 1.00 93.81 216 ALA A C 1
ATOM 1653 O O . ALA A 1 216 ? 13.000 -0.395 -2.924 1.00 93.81 216 ALA A O 1
ATOM 1654 N N . ILE A 1 217 ? 14.033 -1.022 -1.033 1.00 92.50 217 ILE A N 1
ATOM 1655 C CA . ILE A 1 217 ? 14.218 0.325 -0.469 1.00 92.50 217 ILE A CA 1
ATOM 1656 C C . ILE A 1 217 ? 15.599 0.853 -0.833 1.00 92.50 217 ILE A C 1
ATOM 1658 O O . ILE A 1 217 ? 15.727 2.008 -1.233 1.00 92.50 217 ILE A O 1
ATOM 1662 N N . ASP A 1 218 ? 16.623 0.015 -0.701 1.00 94.19 218 ASP A N 1
ATOM 1663 C CA . ASP A 1 218 ? 18.017 0.450 -0.744 1.00 94.19 218 ASP A CA 1
ATOM 1664 C C . ASP A 1 218 ? 18.399 0.968 -2.133 1.00 94.19 218 ASP A C 1
ATOM 1666 O O . ASP A 1 218 ? 19.089 1.981 -2.246 1.00 94.19 218 ASP A O 1
ATOM 1670 N N . VAL A 1 219 ? 17.827 0.398 -3.200 1.00 92.19 219 VAL A N 1
ATOM 1671 C CA . VAL A 1 219 ? 17.983 0.920 -4.569 1.00 92.19 219 VAL A CA 1
ATOM 1672 C C . VAL A 1 219 ? 17.474 2.360 -4.720 1.00 92.19 219 VAL A C 1
ATOM 1674 O O . VAL A 1 219 ? 17.941 3.097 -5.585 1.00 92.19 219 VAL A O 1
ATOM 1677 N N . HIS A 1 220 ? 16.535 2.797 -3.876 1.00 89.44 220 HIS A N 1
ATOM 1678 C CA . HIS A 1 220 ? 16.015 4.159 -3.917 1.00 89.44 220 HIS A CA 1
ATOM 1679 C C . HIS A 1 220 ? 16.892 5.179 -3.197 1.00 89.44 220 HIS A C 1
ATOM 1681 O O . HIS A 1 220 ? 16.713 6.377 -3.421 1.00 89.44 220 HIS A O 1
ATOM 1687 N N . THR A 1 221 ? 17.852 4.739 -2.380 1.00 91.62 221 THR A N 1
ATOM 1688 C CA . THR A 1 221 ? 18.804 5.653 -1.730 1.00 91.62 221 THR A CA 1
ATOM 1689 C C . THR A 1 221 ? 19.663 6.400 -2.743 1.00 91.62 221 THR A C 1
ATOM 1691 O O . THR A 1 221 ? 19.976 7.561 -2.505 1.00 91.62 221 THR A O 1
ATOM 1694 N N . ASP A 1 222 ? 19.934 5.807 -3.909 1.00 91.31 222 ASP A N 1
ATOM 1695 C CA . ASP A 1 222 ? 20.669 6.454 -5.001 1.00 91.31 222 ASP A CA 1
ATOM 1696 C C . ASP A 1 222 ? 19.969 7.729 -5.501 1.00 91.31 222 ASP A C 1
ATOM 1698 O O . ASP A 1 222 ? 20.617 8.750 -5.727 1.00 91.31 222 ASP A O 1
ATOM 1702 N N . TYR A 1 223 ? 18.631 7.729 -5.591 1.00 87.69 223 TYR A N 1
ATOM 1703 C CA . TYR A 1 223 ? 17.878 8.931 -5.969 1.00 87.69 223 TYR A CA 1
ATOM 1704 C C . TYR A 1 223 ? 18.028 10.044 -4.934 1.00 87.69 223 TYR A C 1
ATOM 1706 O O . TYR A 1 223 ? 18.175 11.210 -5.303 1.00 87.69 223 TYR A O 1
ATOM 1714 N N . TYR A 1 224 ? 17.989 9.693 -3.647 1.00 87.44 224 TYR A N 1
ATOM 1715 C CA . TYR A 1 224 ? 18.145 10.661 -2.565 1.00 87.44 224 TYR A CA 1
ATOM 1716 C C . TYR A 1 224 ? 19.574 11.199 -2.509 1.00 87.44 224 TYR A C 1
ATOM 1718 O O . TYR A 1 224 ? 19.756 12.411 -2.482 1.00 87.44 224 TYR A O 1
ATOM 1726 N N . LEU A 1 225 ? 20.577 10.324 -2.596 1.00 89.81 225 LEU A N 1
ATOM 1727 C CA . LEU A 1 225 ? 21.983 10.713 -2.631 1.00 89.81 225 LEU A CA 1
ATOM 1728 C C . LEU A 1 225 ? 22.292 11.591 -3.843 1.00 89.81 225 LEU A C 1
ATOM 1730 O O . LEU A 1 225 ? 22.911 12.641 -3.691 1.00 89.81 225 LEU A O 1
ATOM 1734 N N . THR A 1 226 ? 21.800 11.228 -5.028 1.00 89.50 226 THR A N 1
ATOM 1735 C CA . THR A 1 226 ? 21.965 12.038 -6.243 1.00 89.50 226 THR A CA 1
ATOM 1736 C C . THR A 1 226 ? 21.297 13.409 -6.094 1.00 89.50 226 THR A C 1
ATOM 1738 O O . THR A 1 226 ? 21.887 14.425 -6.463 1.00 89.50 226 THR A O 1
ATOM 1741 N N . ALA A 1 227 ? 20.092 13.475 -5.513 1.00 87.00 227 ALA A N 1
ATOM 1742 C CA . ALA A 1 227 ? 19.413 14.744 -5.233 1.00 87.00 227 ALA A CA 1
ATOM 1743 C C . ALA A 1 227 ? 20.165 15.612 -4.205 1.00 87.00 227 ALA A C 1
ATOM 1745 O O . ALA A 1 227 ? 20.041 16.836 -4.223 1.00 87.00 227 ALA A O 1
ATOM 1746 N N . GLU A 1 228 ? 20.969 14.991 -3.344 1.00 89.19 228 GLU A N 1
ATOM 1747 C CA . GLU A 1 228 ? 21.842 15.645 -2.364 1.00 89.19 228 GLU A CA 1
ATOM 1748 C C . GLU A 1 228 ? 23.235 15.993 -2.920 1.00 89.19 228 GLU A C 1
ATOM 1750 O O . GLU A 1 228 ? 24.084 16.497 -2.184 1.00 89.19 228 GLU A O 1
ATOM 1755 N N . GLY A 1 229 ? 23.478 15.764 -4.216 1.00 93.25 229 GLY A N 1
ATOM 1756 C CA . GLY A 1 229 ? 24.755 16.045 -4.878 1.00 93.25 229 GLY A CA 1
ATOM 1757 C C . GLY A 1 229 ? 25.797 14.931 -4.747 1.00 93.25 229 GLY A C 1
ATOM 1758 O O . GLY A 1 229 ? 26.957 15.133 -5.108 1.00 93.25 229 GLY A O 1
ATOM 1759 N N . GLY A 1 230 ? 25.401 13.761 -4.244 1.00 92.00 230 GLY A N 1
ATOM 1760 C CA . GLY A 1 230 ? 26.202 12.544 -4.280 1.00 92.00 230 GLY A CA 1
ATOM 1761 C C . GLY A 1 230 ? 26.401 12.018 -5.710 1.00 92.00 230 GLY A C 1
ATOM 1762 O O . GLY A 1 230 ? 25.646 12.367 -6.623 1.00 92.00 230 GLY A O 1
ATOM 1763 N N . PRO A 1 231 ? 27.434 11.192 -5.940 1.00 92.56 231 PRO A N 1
ATOM 1764 C CA . PRO A 1 231 ? 27.669 10.580 -7.241 1.00 92.56 231 PRO A CA 1
ATOM 1765 C C . PRO A 1 231 ? 26.550 9.574 -7.585 1.00 92.56 231 PRO A C 1
ATOM 1767 O O . PRO A 1 231 ? 26.164 8.785 -6.721 1.00 92.56 231 PRO A O 1
ATOM 1770 N N . PRO A 1 232 ? 26.059 9.555 -8.837 1.00 92.00 232 PRO A N 1
ATOM 1771 C CA . PRO A 1 232 ? 25.006 8.633 -9.253 1.00 92.00 232 PRO A CA 1
ATOM 1772 C C . PRO A 1 232 ? 25.496 7.180 -9.278 1.00 92.00 232 PRO A C 1
ATOM 1774 O O . PRO A 1 232 ? 26.666 6.907 -9.567 1.00 92.00 232 PRO A O 1
ATOM 1777 N N . GLY A 1 233 ? 24.581 6.241 -9.043 1.00 89.69 233 GLY A N 1
ATOM 1778 C CA . GLY A 1 233 ? 24.854 4.806 -9.006 1.00 89.69 233 GLY A CA 1
ATOM 1779 C C . GLY A 1 233 ? 25.416 4.313 -7.671 1.00 89.69 233 GLY A C 1
ATOM 1780 O O . GLY A 1 233 ? 25.889 3.177 -7.601 1.00 89.69 233 GLY A O 1
ATOM 1781 N N . GLN A 1 234 ? 25.383 5.138 -6.620 1.00 89.94 234 GLN A N 1
ATOM 1782 C CA . GLN A 1 234 ? 25.731 4.720 -5.265 1.00 89.94 234 GLN A CA 1
ATOM 1783 C C . GLN A 1 234 ? 24.453 4.465 -4.470 1.00 89.94 234 GLN A C 1
ATOM 1785 O O . GLN A 1 234 ? 23.834 5.382 -3.944 1.00 89.94 234 GLN A O 1
ATOM 1790 N N . SER A 1 235 ? 24.076 3.194 -4.350 1.00 89.62 235 SER A N 1
ATOM 1791 C CA . SER A 1 235 ? 23.088 2.762 -3.364 1.00 89.62 235 SER A CA 1
ATOM 1792 C C . SER A 1 235 ? 23.790 2.417 -2.054 1.00 89.62 235 SER A C 1
ATOM 1794 O O . SER A 1 235 ? 24.755 1.648 -2.044 1.00 89.62 235 SER A O 1
ATOM 1796 N N . VAL A 1 236 ? 23.279 2.941 -0.950 1.00 93.81 236 VAL A N 1
ATOM 1797 C CA . VAL A 1 236 ? 23.660 2.538 0.407 1.00 93.81 236 VAL A CA 1
ATOM 1798 C C . VAL A 1 236 ? 22.463 1.871 1.075 1.00 93.81 236 VAL A C 1
ATOM 1800 O O . VAL A 1 236 ? 21.324 2.062 0.651 1.00 93.81 236 VAL A O 1
ATOM 1803 N N . GLY A 1 237 ? 22.697 1.112 2.144 1.00 94.62 237 GLY A N 1
ATOM 1804 C CA . GLY A 1 237 ? 21.580 0.560 2.901 1.00 94.62 237 GLY A CA 1
ATOM 1805 C C . GLY A 1 237 ? 20.694 1.673 3.465 1.00 94.62 237 GLY A C 1
ATOM 1806 O O . GLY A 1 237 ? 21.222 2.652 3.995 1.00 94.62 237 GLY A O 1
ATOM 1807 N N . ALA A 1 238 ? 19.366 1.557 3.394 1.00 90.44 238 ALA A N 1
ATOM 1808 C CA . ALA A 1 238 ? 18.456 2.609 3.854 1.00 90.44 238 ALA A CA 1
ATOM 1809 C C . ALA A 1 238 ? 18.643 2.919 5.346 1.00 90.44 238 ALA A C 1
ATOM 1811 O O . ALA A 1 238 ? 18.613 4.080 5.749 1.00 90.44 238 ALA A O 1
ATOM 1812 N N . LEU A 1 239 ? 18.906 1.896 6.167 1.00 90.38 239 LEU A N 1
ATOM 1813 C CA . LEU A 1 239 ? 19.235 2.084 7.583 1.00 90.38 239 LEU A CA 1
ATOM 1814 C C . LEU A 1 239 ? 20.560 2.825 7.767 1.00 90.38 239 LEU A C 1
ATOM 1816 O O . LEU A 1 239 ? 20.641 3.707 8.617 1.00 90.38 239 LEU A O 1
ATOM 1820 N N . THR A 1 240 ? 21.574 2.512 6.959 1.00 93.62 240 THR A N 1
ATOM 1821 C CA . THR A 1 240 ? 22.859 3.219 6.971 1.00 93.62 240 THR A CA 1
ATOM 1822 C C . THR A 1 240 ? 22.677 4.674 6.558 1.00 93.62 240 THR A C 1
ATOM 1824 O O . THR A 1 240 ? 23.165 5.554 7.257 1.00 93.62 240 THR A O 1
ATOM 1827 N N . TYR A 1 241 ? 21.918 4.937 5.491 1.00 91.44 241 TYR A N 1
ATOM 1828 C CA . TYR A 1 241 ? 21.576 6.287 5.041 1.00 91.44 241 TYR A CA 1
ATOM 1829 C C . TYR A 1 241 ? 20.877 7.093 6.140 1.00 91.44 241 TYR A C 1
ATOM 1831 O O . TYR A 1 241 ? 21.287 8.206 6.460 1.00 91.44 241 TYR A O 1
ATOM 1839 N N . ILE A 1 242 ? 19.844 6.516 6.762 1.00 90.31 242 ILE A N 1
ATOM 1840 C CA . ILE A 1 242 ? 19.087 7.169 7.835 1.00 90.31 242 ILE A CA 1
ATOM 1841 C C . ILE A 1 242 ? 19.982 7.413 9.057 1.00 90.31 242 ILE A C 1
ATOM 1843 O O . ILE A 1 242 ? 19.988 8.521 9.591 1.00 90.31 242 ILE A O 1
ATOM 1847 N N . ALA A 1 243 ? 20.752 6.414 9.494 1.00 93.25 243 ALA A N 1
ATOM 1848 C CA . ALA A 1 243 ? 21.631 6.530 10.655 1.00 93.25 243 ALA A CA 1
ATOM 1849 C C . ALA A 1 243 ? 22.736 7.573 10.441 1.00 93.25 243 ALA A C 1
ATOM 1851 O O . ALA A 1 243 ? 22.996 8.379 11.334 1.00 93.25 243 ALA A O 1
ATOM 1852 N N . ASP A 1 244 ? 23.349 7.592 9.257 1.00 93.31 244 ASP A N 1
ATOM 1853 C CA . ASP A 1 244 ? 24.370 8.569 8.886 1.00 93.31 244 ASP A CA 1
ATOM 1854 C C . ASP A 1 244 ? 23.798 9.993 8.865 1.00 93.31 244 ASP A C 1
ATOM 1856 O O . ASP A 1 244 ? 24.364 10.913 9.462 1.00 93.31 244 ASP A O 1
ATOM 1860 N N . LYS A 1 245 ? 22.608 10.160 8.277 1.00 92.06 245 LYS A N 1
ATOM 1861 C CA . LYS A 1 245 ? 21.921 11.451 8.211 1.00 92.06 245 LYS A CA 1
ATOM 1862 C C . LYS A 1 245 ? 21.498 11.956 9.590 1.00 92.06 245 LYS A C 1
ATOM 1864 O O . LYS A 1 245 ? 21.667 13.140 9.871 1.00 92.06 245 LYS A O 1
ATOM 1869 N N . ILE A 1 246 ? 21.009 11.081 10.472 1.00 94.19 246 ILE A N 1
ATOM 1870 C CA . ILE A 1 246 ? 20.684 11.435 11.863 1.00 94.19 246 ILE A CA 1
ATOM 1871 C C . ILE A 1 246 ? 21.950 11.826 12.633 1.00 94.19 246 ILE A C 1
ATOM 1873 O O . ILE A 1 246 ? 21.931 12.821 13.352 1.00 94.19 24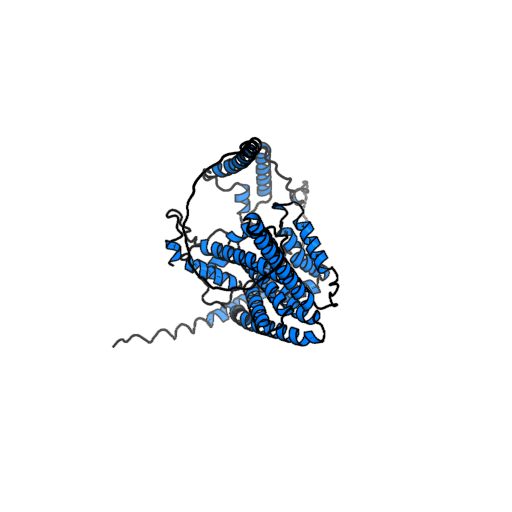6 ILE A O 1
ATOM 1877 N N . ARG A 1 247 ? 23.049 11.078 12.470 1.00 96.38 247 ARG A N 1
ATOM 1878 C CA . ARG A 1 247 ? 24.310 11.333 13.181 1.00 96.38 247 ARG A CA 1
ATOM 1879 C C . ARG A 1 247 ? 24.933 12.671 12.790 1.00 96.38 247 ARG A C 1
ATOM 1881 O O . ARG A 1 247 ? 25.380 13.404 13.663 1.00 96.38 247 ARG A O 1
ATOM 1888 N N . HIS A 1 248 ? 24.970 12.984 11.498 1.00 95.75 248 HIS A N 1
ATOM 1889 C CA . HIS A 1 248 ? 25.689 14.159 11.002 1.00 95.75 248 HIS A CA 1
ATOM 1890 C C . HIS A 1 248 ? 24.797 15.390 10.818 1.00 95.75 248 HIS A C 1
ATOM 1892 O O . HIS A 1 248 ? 25.300 16.513 10.804 1.00 95.75 248 HIS A O 1
ATOM 1898 N N . ARG A 1 249 ? 23.483 15.209 10.633 1.00 92.50 249 ARG A N 1
ATOM 1899 C CA . ARG A 1 249 ? 22.536 16.292 10.323 1.00 92.50 249 ARG A CA 1
ATOM 1900 C C . ARG A 1 249 ? 21.154 16.036 10.950 1.00 92.50 249 ARG A C 1
ATOM 1902 O O . ARG A 1 249 ? 20.169 15.989 10.214 1.00 92.50 249 ARG A O 1
ATOM 1909 N N . PRO A 1 250 ? 21.026 15.915 12.284 1.00 93.12 250 PRO A N 1
ATOM 1910 C CA . PRO A 1 250 ? 19.776 15.500 12.933 1.00 93.12 250 PRO A CA 1
ATOM 1911 C C . PRO A 1 250 ? 18.588 16.414 12.604 1.00 93.12 250 PRO A C 1
ATOM 1913 O O . PRO A 1 250 ? 17.493 15.924 12.339 1.00 93.12 250 PRO A O 1
ATOM 1916 N N . VAL A 1 251 ? 18.807 17.733 12.530 1.00 93.31 251 VAL A N 1
ATOM 1917 C CA . VAL A 1 251 ? 17.762 18.698 12.144 1.00 93.31 251 VAL A CA 1
ATOM 1918 C C . VAL A 1 251 ? 17.342 18.505 10.687 1.00 93.31 251 VAL A C 1
ATOM 1920 O O . VAL A 1 251 ? 16.153 18.429 10.404 1.00 93.31 251 VAL A O 1
ATOM 1923 N N . ALA A 1 252 ? 18.294 18.347 9.761 1.00 87.62 252 ALA A N 1
ATOM 1924 C CA . ALA A 1 252 ? 17.971 18.107 8.353 1.00 87.62 252 ALA A CA 1
ATOM 1925 C C . ALA A 1 252 ? 17.366 16.711 8.123 1.00 87.62 252 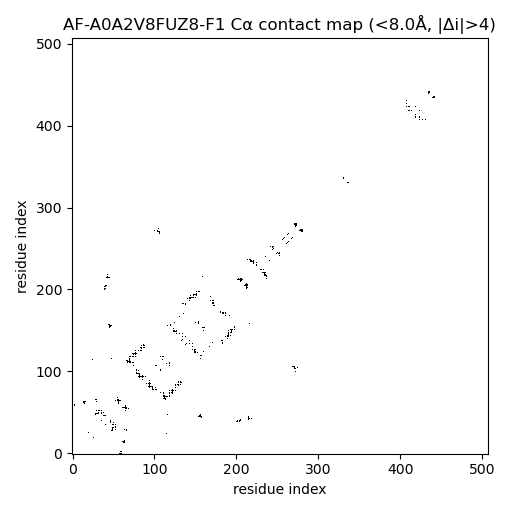ALA A C 1
ATOM 1927 O O . ALA A 1 252 ? 16.584 16.522 7.195 1.00 87.62 252 ALA A O 1
ATOM 1928 N N . ALA A 1 253 ? 17.711 15.725 8.955 1.00 87.12 253 ALA A N 1
ATOM 1929 C CA . ALA A 1 253 ? 17.098 14.403 8.962 1.00 87.12 253 ALA A CA 1
ATOM 1930 C C . ALA A 1 253 ? 15.631 14.490 9.396 1.00 87.12 253 ALA A C 1
ATOM 1932 O O . ALA A 1 253 ? 14.766 13.950 8.711 1.00 87.12 253 ALA A O 1
ATOM 1933 N N . ALA A 1 254 ? 15.352 15.212 10.486 1.00 87.25 254 ALA A N 1
ATOM 1934 C CA . ALA A 1 254 ? 13.996 15.473 10.955 1.00 87.25 254 ALA A CA 1
ATOM 1935 C C . ALA A 1 254 ? 13.187 16.267 9.921 1.00 87.25 254 ALA A C 1
ATOM 1937 O O . ALA A 1 254 ? 12.075 15.864 9.598 1.00 87.25 254 ALA A O 1
ATOM 1938 N N . ASP A 1 255 ? 13.761 17.321 9.335 1.00 84.50 255 ASP A N 1
ATOM 1939 C CA . ASP A 1 255 ? 13.129 18.092 8.262 1.00 84.50 255 ASP A CA 1
ATOM 1940 C C . ASP A 1 255 ? 12.860 17.218 7.032 1.00 84.50 255 ASP A C 1
ATOM 1942 O O . ASP A 1 255 ? 11.738 17.161 6.550 1.00 84.50 255 ASP A O 1
ATOM 1946 N N . THR A 1 256 ? 13.830 16.411 6.589 1.00 82.00 256 THR A N 1
ATOM 1947 C CA . THR A 1 256 ? 13.619 15.458 5.485 1.00 82.00 256 THR A CA 1
ATOM 1948 C C . THR A 1 256 ? 12.522 14.450 5.816 1.00 82.00 256 THR A C 1
ATOM 1950 O O . THR A 1 256 ? 11.731 14.107 4.942 1.00 82.00 256 THR A O 1
ATOM 1953 N N . ALA A 1 257 ? 12.455 13.958 7.054 1.00 81.25 257 ALA A N 1
ATOM 1954 C CA . ALA A 1 257 ? 11.407 13.040 7.476 1.00 81.25 257 ALA A CA 1
ATOM 1955 C C . ALA A 1 257 ? 10.040 13.734 7.468 1.00 81.25 257 ALA A C 1
ATOM 1957 O O . ALA A 1 257 ? 9.091 13.193 6.911 1.00 81.25 257 ALA A O 1
ATOM 1958 N N . VAL A 1 258 ? 9.935 14.948 8.012 1.00 80.38 258 VAL A N 1
ATOM 1959 C CA . VAL A 1 258 ? 8.687 15.722 8.033 1.00 80.38 258 VAL A CA 1
ATOM 1960 C C . VAL A 1 258 ? 8.249 16.078 6.612 1.00 80.38 258 VAL A C 1
ATOM 1962 O O . VAL A 1 258 ? 7.115 15.809 6.212 1.00 80.38 258 VAL A O 1
ATOM 1965 N N . VAL A 1 259 ? 9.164 16.618 5.814 1.00 79.75 259 VAL A N 1
ATOM 1966 C CA . VAL A 1 259 ? 8.920 17.017 4.431 1.00 79.75 259 VAL A CA 1
ATOM 1967 C C . VAL A 1 259 ? 8.607 15.806 3.559 1.00 79.75 259 VAL A C 1
ATOM 1969 O O . VAL A 1 259 ? 7.661 15.837 2.783 1.00 79.75 259 VAL A O 1
ATOM 1972 N N . GLY A 1 260 ? 9.361 14.720 3.691 1.00 75.19 260 GLY A N 1
ATOM 1973 C CA . GLY A 1 260 ? 9.205 13.517 2.879 1.00 75.19 260 GLY A CA 1
ATOM 1974 C C . GLY A 1 260 ? 7.991 12.665 3.247 1.00 75.19 260 GLY A C 1
ATOM 1975 O O . GLY A 1 260 ? 7.387 12.077 2.353 1.00 75.19 260 GLY A O 1
ATOM 1976 N N . LEU A 1 261 ? 7.621 12.589 4.531 1.00 71.06 261 LEU A N 1
ATOM 1977 C CA . LEU A 1 261 ? 6.488 11.778 4.998 1.00 71.06 261 LEU A CA 1
ATOM 1978 C C . LEU A 1 261 ? 5.165 12.543 4.984 1.00 71.06 261 LEU A C 1
ATOM 1980 O O . LEU A 1 261 ? 4.128 11.931 4.736 1.00 71.06 261 LEU A O 1
ATOM 1984 N N . PHE A 1 262 ? 5.190 13.852 5.248 1.00 70.94 262 PHE A N 1
ATOM 1985 C CA . PHE A 1 262 ? 3.973 14.647 5.404 1.00 70.94 262 PHE A CA 1
ATOM 1986 C C . PHE A 1 262 ? 3.850 15.724 4.334 1.00 70.94 262 PHE A C 1
ATOM 1988 O O . PHE A 1 262 ? 2.840 15.757 3.642 1.00 70.94 262 PHE A O 1
ATOM 1995 N N . VAL A 1 263 ? 4.858 16.583 4.157 1.00 74.50 263 VAL A N 1
ATOM 1996 C CA . VAL A 1 263 ? 4.690 17.780 3.313 1.00 74.50 263 VAL A CA 1
ATOM 1997 C C . VAL A 1 263 ? 4.589 17.422 1.837 1.00 74.50 263 VAL A C 1
ATOM 1999 O O . VAL A 1 263 ? 3.548 17.655 1.245 1.00 74.50 263 VAL A O 1
ATOM 2002 N N . ARG A 1 264 ? 5.616 16.826 1.226 1.00 75.44 264 ARG A N 1
ATOM 2003 C CA . ARG A 1 264 ? 5.618 16.516 -0.211 1.00 75.44 264 ARG A CA 1
ATOM 2004 C C . ARG A 1 264 ? 4.496 15.568 -0.624 1.00 75.44 264 ARG A C 1
ATOM 2006 O O . ARG A 1 264 ? 3.841 15.856 -1.621 1.00 75.44 264 ARG A O 1
ATOM 2013 N N . PRO A 1 265 ? 4.206 14.466 0.097 1.00 67.88 265 PRO A N 1
ATOM 2014 C CA . PRO A 1 265 ? 3.090 13.609 -0.284 1.00 67.88 265 PRO A CA 1
ATOM 2015 C C . PRO A 1 265 ? 1.743 14.335 -0.267 1.00 67.88 265 PRO A C 1
ATOM 2017 O O . PRO A 1 265 ? 0.914 14.065 -1.128 1.00 67.88 265 PRO A O 1
ATOM 2020 N N . LEU A 1 266 ? 1.520 15.254 0.678 1.00 66.06 266 LEU A N 1
ATOM 2021 C CA . LEU A 1 266 ? 0.245 15.965 0.794 1.00 66.06 266 LEU A CA 1
ATOM 2022 C C . LEU A 1 266 ? 0.177 17.220 -0.083 1.00 66.06 266 LEU A C 1
ATOM 2024 O O . LEU A 1 266 ? -0.887 17.526 -0.600 1.00 66.06 266 LEU A O 1
ATOM 2028 N N . ALA A 1 267 ? 1.291 17.923 -0.277 1.00 70.50 267 ALA A N 1
ATOM 2029 C CA . ALA A 1 267 ? 1.356 19.167 -1.037 1.00 70.50 267 ALA A CA 1
ATOM 2030 C C . ALA A 1 267 ? 1.570 18.935 -2.538 1.00 70.50 267 ALA A C 1
ATOM 2032 O O . ALA A 1 267 ? 0.923 19.587 -3.351 1.00 70.50 267 ALA A O 1
ATOM 2033 N N . ASP A 1 268 ? 2.453 18.004 -2.916 1.00 69.31 268 ASP A N 1
ATOM 2034 C CA . ASP A 1 268 ? 2.861 17.840 -4.319 1.00 69.31 268 ASP A CA 1
ATOM 2035 C C . ASP A 1 268 ? 1.972 16.844 -5.065 1.00 69.31 268 ASP A C 1
ATOM 2037 O O . ASP A 1 268 ? 1.772 16.969 -6.271 1.00 69.31 268 ASP A O 1
ATOM 2041 N N . LYS A 1 269 ? 1.468 15.818 -4.367 1.00 66.06 269 LYS A N 1
ATOM 2042 C CA . LYS A 1 269 ? 0.692 14.743 -5.004 1.00 66.06 269 LYS A CA 1
ATOM 2043 C C . LYS A 1 269 ? -0.810 14.895 -4.861 1.00 66.06 269 LYS A C 1
ATOM 2045 O O . LYS A 1 269 ? -1.538 14.240 -5.601 1.00 66.06 269 LYS A O 1
ATOM 2050 N N . TRP A 1 270 ? -1.279 15.722 -3.928 1.00 68.25 270 TRP A N 1
ATOM 2051 C CA . TRP A 1 270 ? -2.702 15.821 -3.647 1.00 68.25 270 TRP A CA 1
ATOM 2052 C C . TRP A 1 270 ? -3.198 17.258 -3.759 1.00 68.25 270 TRP A C 1
ATOM 2054 O O . TRP A 1 270 ? -3.315 17.989 -2.783 1.00 68.25 270 TRP A O 1
ATOM 2064 N N . SER A 1 271 ? -3.572 17.643 -4.980 1.00 75.62 271 SER A N 1
ATOM 2065 C CA . SER A 1 271 ? -4.437 18.808 -5.192 1.00 75.62 271 SER A CA 1
ATOM 2066 C C . SER A 1 271 ? -5.844 18.577 -4.630 1.00 75.62 271 SER A C 1
ATOM 2068 O O . SER A 1 271 ? -6.587 19.530 -4.418 1.00 75.62 271 SER A O 1
ATOM 2070 N N . GLY A 1 272 ? -6.216 17.317 -4.377 1.00 73.94 272 GLY A N 1
ATOM 2071 C CA . GLY A 1 272 ? -7.468 16.904 -3.758 1.00 73.94 272 GLY A CA 1
ATOM 2072 C C . GLY A 1 272 ? -8.703 17.463 -4.447 1.00 73.94 272 GLY A C 1
ATOM 2073 O O . GLY A 1 272 ? -8.808 17.495 -5.675 1.00 73.94 272 GLY A O 1
ATOM 2074 N N . LEU A 1 273 ? -9.639 17.954 -3.637 1.00 83.31 273 LEU A N 1
ATOM 2075 C CA . LEU A 1 273 ? -10.880 18.546 -4.120 1.00 83.31 273 LEU A CA 1
ATOM 2076 C C . LEU A 1 273 ? -10.719 19.991 -4.606 1.00 83.31 273 LEU A C 1
ATOM 2078 O O . LEU A 1 273 ? -11.717 20.575 -5.022 1.00 83.31 273 LEU A O 1
ATOM 2082 N N . ASP A 1 274 ? -9.509 20.563 -4.619 1.00 85.94 274 ASP A N 1
ATOM 2083 C CA . ASP A 1 274 ? -9.297 21.942 -5.088 1.00 85.94 274 ASP A CA 1
ATOM 2084 C C . ASP A 1 274 ? -9.630 22.125 -6.569 1.00 85.94 274 ASP A C 1
ATOM 2086 O O . ASP A 1 274 ? -9.994 23.227 -6.978 1.00 85.94 274 ASP A O 1
ATOM 2090 N N . PHE A 1 275 ? -9.569 21.047 -7.359 1.00 84.12 275 PHE A N 1
ATOM 2091 C CA . PHE A 1 275 ? -10.022 21.065 -8.751 1.00 84.12 275 PHE A CA 1
ATOM 2092 C C . PHE A 1 275 ? -11.528 21.353 -8.866 1.00 84.12 275 PHE A C 1
ATOM 2094 O O . PHE A 1 275 ? -11.977 21.983 -9.820 1.00 84.12 275 PHE A O 1
ATOM 2101 N N . TRP A 1 276 ? -12.307 20.913 -7.876 1.00 84.50 276 TRP A N 1
ATOM 2102 C CA . TRP A 1 276 ? -13.757 21.094 -7.829 1.00 84.50 276 TRP A CA 1
ATOM 2103 C C . TRP A 1 276 ? -14.152 22.352 -7.053 1.00 84.50 276 TRP A C 1
ATOM 2105 O O . TRP A 1 276 ? -15.031 23.101 -7.474 1.00 84.50 276 TRP A O 1
ATOM 2115 N N . ILE A 1 277 ? -13.515 22.573 -5.901 1.00 89.25 277 ILE A N 1
ATOM 2116 C CA . ILE A 1 277 ? -13.791 23.664 -4.969 1.00 89.25 277 ILE A CA 1
ATOM 2117 C C . ILE A 1 277 ? -12.451 24.192 -4.465 1.00 89.25 277 ILE A C 1
ATOM 2119 O O . ILE A 1 277 ? -11.832 23.599 -3.586 1.00 89.25 277 ILE A O 1
ATOM 2123 N N . ARG A 1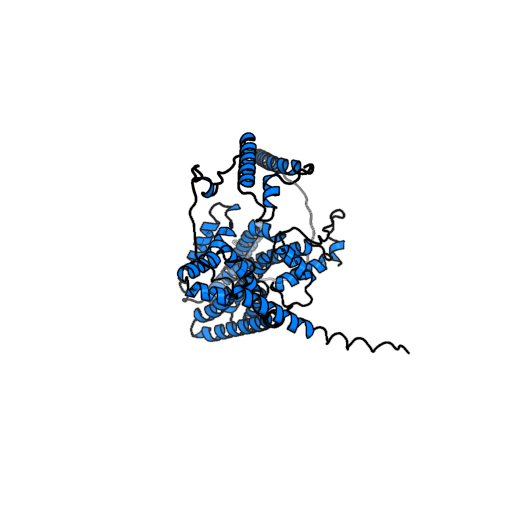 278 ? -12.014 25.335 -4.995 1.00 91.88 278 ARG A N 1
ATOM 2124 C CA . ARG A 1 278 ? -10.748 25.968 -4.609 1.00 91.88 278 ARG A CA 1
ATOM 2125 C C . ARG A 1 278 ? -10.653 26.151 -3.086 1.00 91.88 278 ARG A C 1
ATOM 2127 O O . ARG A 1 278 ? -11.479 26.844 -2.499 1.00 91.88 278 ARG A O 1
ATOM 2134 N N . GLY A 1 279 ? -9.618 25.580 -2.472 1.00 86.56 279 GLY A N 1
ATOM 2135 C CA . GLY A 1 279 ? -9.340 25.661 -1.036 1.00 86.56 279 GLY A CA 1
ATOM 2136 C C . GLY A 1 279 ? -9.922 24.508 -0.212 1.00 86.56 279 GLY A C 1
ATOM 2137 O O . GLY A 1 279 ? -9.576 24.381 0.964 1.00 86.56 279 GLY A O 1
ATOM 2138 N N . ALA A 1 280 ? -10.759 23.645 -0.798 1.00 86.81 280 ALA A N 1
ATOM 2139 C CA . ALA A 1 280 ? -11.334 22.500 -0.101 1.00 86.81 280 ALA A CA 1
ATOM 2140 C C . ALA A 1 280 ? -10.271 21.525 0.414 1.00 86.81 280 ALA A C 1
ATOM 2142 O O . ALA A 1 280 ? -10.431 20.997 1.512 1.00 86.81 280 ALA A O 1
ATOM 2143 N N . SER A 1 281 ? -9.178 21.304 -0.318 1.00 82.12 281 SER A N 1
ATOM 2144 C CA . SER A 1 281 ? -8.104 20.408 0.127 1.00 82.12 281 SER A CA 1
ATOM 2145 C C . SER A 1 281 ? -7.405 20.950 1.366 1.00 82.12 281 SER A C 1
ATOM 2147 O O . SER A 1 281 ? -7.200 20.213 2.329 1.00 82.12 281 SER A O 1
ATOM 2149 N N . VAL A 1 282 ? -7.127 22.256 1.393 1.00 83.88 282 VAL A N 1
ATOM 2150 C CA . VAL A 1 282 ? -6.551 22.935 2.563 1.00 83.88 282 VAL A CA 1
ATOM 2151 C C . VAL A 1 282 ? -7.505 22.855 3.755 1.00 83.88 282 VAL A C 1
ATOM 2153 O O . VAL A 1 282 ? -7.084 22.507 4.857 1.00 83.88 282 VAL A O 1
ATOM 2156 N N . THR A 1 283 ? -8.801 23.112 3.550 1.00 87.31 283 THR A N 1
ATOM 2157 C CA . THR A 1 283 ? -9.807 22.980 4.614 1.00 87.31 283 THR A CA 1
ATOM 2158 C C . THR A 1 283 ? -9.873 21.550 5.145 1.00 87.31 283 THR A C 1
ATOM 2160 O O . THR A 1 283 ? -9.803 21.350 6.353 1.00 87.31 283 THR A O 1
ATOM 2163 N N . LEU A 1 284 ? -9.959 20.547 4.268 1.00 82.94 284 LEU A N 1
ATOM 2164 C CA . LEU A 1 284 ? -10.026 19.139 4.659 1.00 82.94 284 LEU A CA 1
ATOM 2165 C C . LEU A 1 284 ? -8.756 18.673 5.373 1.00 82.94 284 LEU A C 1
ATOM 2167 O O . LEU A 1 284 ? -8.855 17.926 6.346 1.00 82.94 284 LEU A O 1
ATOM 2171 N N . PHE A 1 285 ? -7.586 19.142 4.943 1.00 81.75 285 PHE A N 1
ATOM 2172 C CA . PHE A 1 285 ? -6.314 18.896 5.616 1.00 81.75 285 PHE A CA 1
ATOM 2173 C C . PHE A 1 285 ? -6.334 19.428 7.055 1.00 81.75 285 PHE A C 1
ATOM 2175 O O . PHE A 1 285 ? -6.071 18.676 7.997 1.00 81.75 285 PHE A O 1
ATOM 2182 N N . TRP A 1 286 ? -6.732 20.688 7.254 1.00 83.69 286 TRP A N 1
ATOM 2183 C CA . TRP A 1 286 ? -6.837 21.263 8.596 1.00 83.69 286 TRP A CA 1
ATOM 2184 C C . TRP A 1 286 ? -7.932 20.603 9.434 1.00 83.69 286 TRP A C 1
ATOM 2186 O O . TRP A 1 286 ? -7.724 20.373 10.623 1.00 83.69 286 TRP A O 1
ATOM 2196 N N . CYS A 1 287 ? -9.059 20.212 8.835 1.00 84.62 287 CYS A N 1
ATOM 2197 C CA . CYS A 1 287 ? -10.080 19.416 9.512 1.00 84.62 287 CYS A CA 1
ATOM 2198 C C . CYS A 1 287 ? -9.544 18.045 9.949 1.00 84.62 287 CYS A C 1
ATOM 2200 O O . CYS A 1 287 ? -9.868 17.588 11.045 1.00 84.62 287 CYS A O 1
ATOM 2202 N N . ALA A 1 288 ? -8.713 17.392 9.132 1.00 80.00 288 ALA A N 1
ATOM 2203 C CA . ALA A 1 288 ? -8.086 16.121 9.482 1.00 80.00 288 ALA A CA 1
ATOM 2204 C C . ALA A 1 288 ? -7.105 16.287 10.654 1.00 80.00 288 ALA A C 1
ATOM 2206 O O . ALA A 1 288 ? -7.170 15.511 11.609 1.00 80.00 288 ALA A O 1
ATOM 2207 N N . ILE A 1 289 ? -6.265 17.330 10.638 1.00 79.38 289 ILE A N 1
ATOM 2208 C CA . ILE A 1 289 ? -5.372 17.671 11.759 1.00 79.38 289 ILE A CA 1
ATOM 2209 C C . ILE A 1 289 ? -6.176 17.981 13.024 1.00 79.38 289 ILE A C 1
ATOM 2211 O O . ILE A 1 289 ? -5.903 17.414 14.083 1.00 79.38 289 ILE A O 1
ATOM 2215 N N . ALA A 1 290 ? -7.200 18.829 12.920 1.00 82.44 290 ALA A N 1
ATOM 2216 C CA . ALA A 1 290 ? -8.069 19.166 14.041 1.00 82.44 290 ALA A CA 1
ATOM 2217 C C . ALA A 1 290 ? -8.758 17.915 14.606 1.00 82.44 290 ALA A C 1
ATOM 2219 O O . ALA A 1 290 ? -8.845 17.755 15.819 1.00 82.44 290 ALA A O 1
ATOM 2220 N N . GLY A 1 291 ? -9.176 16.978 13.750 1.00 77.88 291 GLY A N 1
ATOM 2221 C CA . GLY A 1 291 ? -9.742 15.694 14.160 1.00 77.88 291 GLY A CA 1
ATOM 2222 C C . GLY A 1 291 ? -8.751 14.761 14.870 1.00 77.88 291 GLY A C 1
ATOM 2223 O O . GLY A 1 291 ? -9.174 13.955 15.701 1.00 77.88 291 GLY A O 1
ATOM 2224 N N . LEU A 1 292 ? -7.448 14.863 14.578 1.00 75.00 292 LEU A N 1
ATOM 2225 C CA . LEU A 1 292 ? -6.388 14.141 15.295 1.00 75.00 292 LEU A CA 1
ATOM 2226 C C . LEU A 1 292 ? -6.098 14.762 16.668 1.00 75.00 292 LEU A C 1
ATOM 2228 O O . LEU A 1 292 ? -5.859 14.025 17.625 1.00 75.00 292 LEU A O 1
ATOM 2232 N N . GLY A 1 293 ? -6.116 16.096 16.750 1.00 73.06 293 GLY A N 1
ATOM 2233 C CA . GLY A 1 293 ? -5.836 16.858 17.969 1.00 73.06 293 GLY A CA 1
ATOM 2234 C C . GLY A 1 293 ? -7.029 16.996 18.914 1.00 73.06 293 GLY A C 1
ATOM 2235 O O . GLY A 1 293 ? -6.829 17.206 20.109 1.00 73.06 293 GLY A O 1
ATOM 2236 N N . ALA A 1 294 ? -8.259 16.851 18.408 1.00 74.19 294 ALA A N 1
ATOM 2237 C CA . ALA A 1 294 ? -9.460 16.912 19.222 1.00 74.19 294 ALA A CA 1
ATOM 2238 C C . ALA A 1 294 ? -9.342 15.857 20.329 1.00 74.19 294 ALA A C 1
ATOM 2240 O O . ALA A 1 294 ? -9.286 14.656 20.015 1.00 74.19 294 ALA A O 1
ATOM 2241 N N . PRO A 1 295 ? -9.278 16.263 21.616 1.00 63.94 295 PRO A N 1
ATOM 2242 C CA . PRO A 1 295 ? -9.227 15.309 22.702 1.00 63.94 295 PRO A CA 1
ATOM 2243 C C . PRO A 1 295 ? -10.392 14.365 22.475 1.00 63.94 295 PRO A C 1
ATOM 2245 O O . PRO A 1 295 ? -11.530 14.805 22.292 1.00 63.94 295 PRO A O 1
ATOM 2248 N N . ARG A 1 296 ? -10.102 13.059 22.416 1.00 64.31 296 ARG A N 1
ATOM 2249 C CA . ARG A 1 296 ? -11.136 12.032 22.495 1.00 64.31 296 ARG A CA 1
ATOM 2250 C C . ARG A 1 296 ? -11.783 12.255 23.849 1.00 64.31 296 ARG A C 1
ATOM 2252 O O . ARG A 1 296 ? -11.369 11.628 24.823 1.00 64.31 296 ARG A O 1
ATOM 2259 N N . ALA A 1 297 ? -12.751 13.168 23.904 1.00 54.56 297 ALA A N 1
ATOM 2260 C CA . ALA A 1 297 ? -13.708 13.319 24.967 1.00 54.56 297 ALA A CA 1
ATOM 2261 C C . ALA A 1 297 ? -14.327 11.941 25.025 1.00 54.56 297 ALA A C 1
ATOM 2263 O O . ALA A 1 297 ? -15.117 11.523 24.175 1.00 54.56 297 ALA A O 1
ATOM 2264 N N . ARG A 1 298 ? -13.735 11.145 25.909 1.00 54.22 298 ARG A N 1
ATOM 2265 C CA . ARG A 1 298 ? -14.028 9.750 26.105 1.00 54.22 298 ARG A CA 1
ATOM 2266 C C . ARG A 1 298 ? -15.499 9.795 26.437 1.00 54.22 298 ARG A C 1
ATOM 2268 O O . ARG A 1 298 ? -15.861 10.176 27.543 1.00 54.22 298 ARG A O 1
ATOM 2275 N N . ALA A 1 299 ? -16.337 9.433 25.475 1.00 48.12 299 ALA A N 1
ATOM 2276 C CA . ALA A 1 299 ? -17.720 9.066 25.708 1.00 48.12 299 ALA A CA 1
ATOM 2277 C C . ALA A 1 299 ? -17.701 7.760 26.520 1.00 48.12 299 ALA A C 1
ATOM 2279 O O . ALA A 1 299 ? -18.020 6.683 26.027 1.00 48.12 299 ALA A O 1
ATOM 2280 N N . ARG A 1 300 ? -17.157 7.872 27.734 1.00 49.88 300 ARG A N 1
ATOM 2281 C CA . ARG A 1 300 ? -16.942 6.852 28.748 1.00 49.88 300 ARG A CA 1
ATOM 2282 C C . ARG A 1 300 ? -18.170 6.706 29.633 1.00 49.88 300 ARG A C 1
ATOM 2284 O O . ARG A 1 300 ? -18.208 5.775 30.420 1.00 49.88 300 ARG A O 1
ATOM 2291 N N . GLY A 1 301 ? -19.166 7.574 29.501 1.00 45.59 301 GLY A N 1
ATOM 2292 C CA . GLY A 1 301 ? -20.423 7.450 30.220 1.00 45.59 301 GLY A CA 1
ATOM 2293 C C . GLY A 1 301 ? -21.511 6.901 29.310 1.00 45.59 301 GLY A C 1
ATOM 2294 O O . GLY A 1 301 ? -21.840 7.530 28.310 1.00 45.59 301 GLY A O 1
ATOM 2295 N N . GLY A 1 302 ? -22.078 5.756 29.678 1.00 49.03 302 GLY A N 1
ATOM 2296 C CA . GLY A 1 302 ? -23.448 5.415 29.307 1.00 49.03 302 GLY A CA 1
ATOM 2297 C C . GLY A 1 302 ? -23.604 4.580 28.042 1.00 49.03 302 GLY A C 1
ATOM 2298 O O . GLY A 1 302 ? -23.657 5.088 26.926 1.00 49.03 302 GLY A O 1
ATOM 2299 N N . ASP A 1 303 ? -23.714 3.270 28.242 1.00 52.50 303 ASP A N 1
ATOM 2300 C CA . ASP A 1 303 ? -24.680 2.404 27.562 1.00 52.50 303 ASP A CA 1
ATOM 2301 C C . ASP A 1 303 ? -25.107 2.800 26.125 1.00 52.50 303 ASP A C 1
ATOM 2303 O O . ASP A 1 303 ? -26.261 3.107 25.811 1.00 52.50 303 ASP A O 1
ATOM 2307 N N . ARG A 1 304 ? -24.168 2.730 25.175 1.00 53.47 304 ARG A N 1
ATOM 2308 C CA . ARG A 1 304 ? -24.508 2.821 23.742 1.00 53.47 304 ARG A CA 1
ATOM 2309 C C . ARG A 1 304 ? -25.320 1.610 23.256 1.00 53.47 304 ARG A C 1
ATOM 2311 O O . ARG A 1 304 ? -25.875 1.658 22.152 1.00 53.47 304 ARG A O 1
ATOM 2318 N N . GLY A 1 305 ? -25.405 0.545 24.060 1.00 52.81 305 GLY A N 1
ATOM 2319 C CA . GLY A 1 305 ? -26.297 -0.590 23.834 1.00 52.81 305 GLY A CA 1
ATOM 2320 C C . GLY A 1 305 ? -27.762 -0.170 23.948 1.00 52.81 305 GLY A C 1
ATOM 2321 O O . GLY A 1 305 ? -28.550 -0.460 23.041 1.00 52.81 305 GLY A O 1
ATOM 2322 N N . GLY A 1 306 ? -28.086 0.602 24.987 1.00 55.88 306 GLY A N 1
ATOM 2323 C CA . GLY A 1 306 ? -29.383 1.228 25.218 1.00 55.88 306 GLY A CA 1
ATOM 2324 C C . GLY A 1 306 ? -29.788 2.172 24.092 1.00 55.88 306 GLY A C 1
ATOM 2325 O O . GLY A 1 306 ? -30.820 1.953 23.462 1.00 55.88 306 GLY A O 1
ATOM 2326 N N . HIS A 1 307 ? -28.957 3.155 23.728 1.00 55.22 307 HIS A N 1
ATOM 2327 C CA . HIS A 1 307 ? -29.346 4.149 22.715 1.00 55.22 307 HIS A CA 1
ATOM 2328 C C . HIS A 1 307 ? -29.478 3.594 21.293 1.00 55.22 307 HIS A C 1
ATOM 2330 O O . HIS A 1 307 ? -30.388 3.999 20.572 1.00 55.22 307 HIS A O 1
ATOM 2336 N N . ARG A 1 308 ? -28.648 2.632 20.864 1.00 58.44 308 ARG A N 1
ATOM 2337 C CA . ARG A 1 308 ? -28.830 2.012 19.536 1.00 58.44 308 ARG A CA 1
ATOM 2338 C C . ARG A 1 308 ? -30.049 1.092 19.490 1.00 58.44 308 A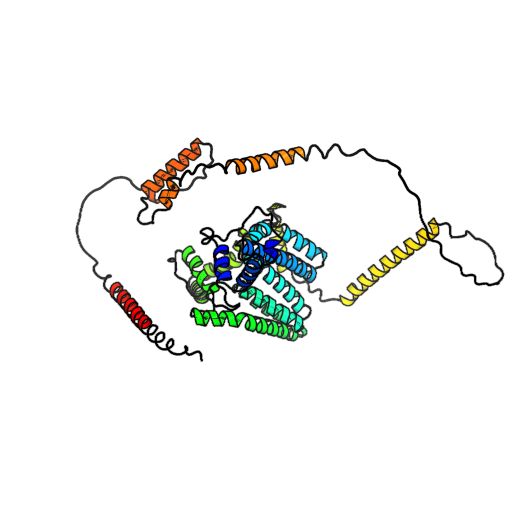RG A C 1
ATOM 2340 O O . ARG A 1 308 ? -30.731 1.057 18.465 1.00 58.44 308 ARG A O 1
ATOM 2347 N N . ARG A 1 309 ? -30.362 0.375 20.579 1.00 64.12 309 ARG A N 1
ATOM 2348 C CA . ARG A 1 309 ? -31.602 -0.417 20.684 1.00 64.12 309 ARG A CA 1
ATOM 2349 C C . ARG A 1 309 ? -32.831 0.486 20.811 1.00 64.12 309 ARG A C 1
ATOM 2351 O O . ARG A 1 309 ? -33.830 0.199 20.162 1.00 64.12 309 ARG A O 1
ATOM 2358 N N . ALA A 1 310 ? -32.751 1.587 21.555 1.00 67.06 310 ALA A N 1
ATOM 2359 C CA . ALA A 1 310 ? -33.815 2.576 21.709 1.00 67.06 310 ALA A CA 1
ATOM 2360 C C . ALA A 1 310 ? -34.079 3.333 20.404 1.00 67.06 310 ALA A C 1
ATOM 2362 O O . ALA A 1 310 ? -35.229 3.416 19.997 1.00 67.06 310 ALA A O 1
ATOM 2363 N N . ALA A 1 311 ? -33.045 3.774 19.682 1.00 68.38 311 ALA A N 1
ATOM 2364 C CA . ALA A 1 311 ? -33.191 4.403 18.370 1.00 68.38 311 ALA A CA 1
ATOM 2365 C C . ALA A 1 311 ? -33.767 3.427 17.332 1.00 68.38 311 ALA A C 1
ATOM 2367 O O . ALA A 1 311 ? -34.694 3.778 16.608 1.00 68.38 311 ALA A O 1
ATOM 2368 N N . ARG A 1 312 ? -33.310 2.162 17.302 1.00 75.19 312 ARG A N 1
ATOM 2369 C CA . ARG A 1 312 ? -33.923 1.129 16.443 1.00 75.19 312 ARG A CA 1
ATOM 2370 C C . ARG A 1 312 ? -35.377 0.846 16.827 1.00 75.19 312 ARG A C 1
ATOM 2372 O O . ARG A 1 312 ? -36.219 0.712 15.943 1.00 75.19 312 ARG A O 1
ATOM 2379 N N . ARG A 1 313 ? -35.703 0.792 18.124 1.00 82.62 313 ARG A N 1
ATOM 2380 C CA . ARG A 1 313 ? -37.084 0.626 18.605 1.00 82.62 313 ARG A CA 1
ATOM 2381 C C . ARG A 1 313 ? -37.946 1.839 18.257 1.00 82.62 313 ARG A C 1
ATOM 2383 O O . ARG A 1 313 ? -39.055 1.625 17.779 1.00 82.62 313 ARG A O 1
ATOM 2390 N N . ALA A 1 314 ? -37.437 3.060 18.418 1.00 80.12 314 ALA A N 1
ATOM 2391 C CA . ALA A 1 314 ? -38.112 4.316 18.100 1.00 80.12 314 ALA A CA 1
ATOM 2392 C C . ALA A 1 314 ? -38.400 4.432 16.601 1.00 80.12 314 ALA A C 1
ATOM 2394 O O . ALA A 1 314 ? -39.550 4.627 16.230 1.00 80.12 314 ALA A O 1
ATOM 2395 N N . VAL A 1 315 ? -37.415 4.168 15.738 1.00 83.12 315 VAL A N 1
ATOM 2396 C CA . VAL A 1 315 ? -37.622 4.121 14.281 1.00 83.12 315 VAL A CA 1
ATOM 2397 C C . VAL A 1 315 ? -38.616 3.016 13.907 1.00 83.12 315 VAL A C 1
ATOM 2399 O O . VAL A 1 315 ? -39.530 3.260 13.124 1.00 83.12 315 VAL A O 1
ATOM 2402 N N . SER A 1 316 ? -38.536 1.826 14.522 1.00 85.81 316 SER A N 1
ATOM 2403 C CA . SER A 1 316 ? -39.525 0.760 14.273 1.00 85.81 316 SER A CA 1
ATOM 2404 C C . SER A 1 316 ? -40.939 1.121 14.751 1.00 85.81 316 SER A C 1
ATOM 2406 O O . SER A 1 316 ? -41.916 0.680 14.150 1.00 85.81 316 SER A O 1
ATOM 2408 N N . ARG A 1 317 ? -41.070 1.900 15.836 1.00 88.88 317 ARG A N 1
ATOM 2409 C CA . ARG A 1 317 ? -42.355 2.389 16.359 1.00 88.88 317 ARG A CA 1
ATOM 2410 C C . ARG A 1 317 ? -42.908 3.493 15.467 1.00 88.88 317 ARG A C 1
ATOM 2412 O O . ARG A 1 317 ? -44.092 3.463 15.157 1.00 88.88 317 ARG A O 1
ATOM 2419 N N . GLN A 1 318 ? -42.058 4.404 14.998 1.00 85.69 318 GLN A N 1
ATOM 2420 C CA . GLN A 1 318 ? -42.437 5.481 14.091 1.00 85.69 318 GLN A CA 1
ATOM 2421 C C . GLN A 1 318 ? -42.922 4.920 12.754 1.00 85.69 318 GLN A C 1
ATOM 2423 O O . GLN A 1 318 ? -44.024 5.259 12.333 1.00 85.69 318 GLN A O 1
ATOM 2428 N N . LEU A 1 319 ? -42.181 3.976 12.161 1.00 80.50 319 LEU A N 1
ATOM 2429 C CA . LEU A 1 319 ? -42.590 3.270 10.942 1.00 80.50 319 LEU A CA 1
ATOM 2430 C C . LEU A 1 319 ? -43.899 2.500 11.145 1.00 80.50 319 LEU A C 1
ATOM 2432 O O . LEU A 1 319 ? -44.813 2.645 10.339 1.00 80.50 319 LEU A O 1
ATOM 2436 N N . ARG A 1 320 ? -44.058 1.767 12.257 1.00 87.00 320 ARG A N 1
ATOM 2437 C CA . ARG A 1 320 ? -45.338 1.114 12.589 1.00 87.00 320 ARG A CA 1
ATOM 2438 C C . ARG A 1 320 ? -46.483 2.111 12.770 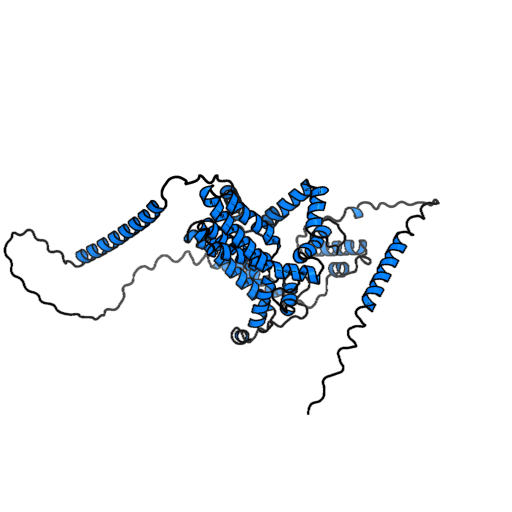1.00 87.00 320 ARG A C 1
ATOM 2440 O O . ARG A 1 320 ? -47.604 1.810 12.373 1.00 87.00 320 ARG A O 1
ATOM 2447 N N . SER A 1 321 ? -46.220 3.294 13.327 1.00 81.50 321 SER A N 1
ATOM 2448 C CA . SER A 1 321 ? -47.226 4.350 13.487 1.00 81.50 321 SER A CA 1
ATOM 2449 C C . SER A 1 321 ? -47.616 4.985 12.150 1.00 81.50 321 SER A C 1
ATOM 2451 O O . SER A 1 321 ? -48.795 5.249 11.937 1.00 81.50 321 SER A O 1
ATOM 2453 N N . CYS A 1 322 ? -46.662 5.173 11.232 1.00 78.62 322 CYS A N 1
ATOM 2454 C CA . CYS A 1 322 ? -46.926 5.681 9.888 1.00 78.62 322 CYS A CA 1
ATOM 2455 C C . CYS A 1 322 ? -47.727 4.664 9.073 1.00 78.62 322 CYS A C 1
ATOM 2457 O O . CYS A 1 322 ? -48.722 5.035 8.462 1.00 78.62 322 CYS A O 1
ATOM 2459 N N . VAL A 1 323 ? -47.368 3.377 9.148 1.00 82.81 323 VAL A N 1
ATOM 2460 C CA . VAL A 1 323 ? -48.122 2.292 8.501 1.00 82.81 323 VAL A CA 1
ATOM 2461 C C . VAL A 1 323 ? -49.538 2.195 9.079 1.00 82.81 323 VAL A C 1
ATOM 2463 O O . VAL A 1 323 ? -50.498 2.192 8.316 1.00 82.81 323 VAL A O 1
ATOM 2466 N N . ARG A 1 324 ? -49.713 2.224 10.411 1.00 81.69 324 ARG A N 1
ATOM 2467 C CA . ARG A 1 324 ? -51.055 2.242 11.030 1.00 81.69 324 ARG A CA 1
ATOM 2468 C C . ARG A 1 324 ? -51.878 3.462 10.621 1.00 81.69 324 ARG A C 1
ATOM 2470 O O . ARG A 1 324 ? -53.065 3.310 10.359 1.00 81.69 324 ARG A O 1
ATOM 2477 N N . ARG A 1 325 ? -51.277 4.656 10.561 1.00 76.12 325 ARG A N 1
ATOM 2478 C CA . ARG A 1 325 ? -51.981 5.871 10.120 1.00 76.12 325 ARG A CA 1
ATOM 2479 C C . ARG A 1 325 ? -52.350 5.810 8.644 1.00 76.12 325 ARG A C 1
ATOM 2481 O O . ARG A 1 325 ? -53.442 6.246 8.316 1.00 76.12 325 ARG A O 1
ATOM 2488 N N . SER A 1 326 ? -51.500 5.240 7.788 1.00 67.62 326 SER A N 1
ATOM 2489 C CA . SER A 1 326 ? -51.812 5.028 6.370 1.00 67.62 326 SER A CA 1
ATOM 2490 C C . SER A 1 326 ? -53.005 4.085 6.204 1.00 67.62 326 SER A C 1
ATOM 2492 O O . SER A 1 326 ? -53.967 4.440 5.536 1.00 67.62 326 SER A O 1
ATOM 2494 N N . VAL A 1 327 ? -53.010 2.954 6.920 1.00 70.75 327 VAL A N 1
ATOM 2495 C CA . VAL A 1 327 ? -54.124 1.988 6.908 1.00 70.75 327 VAL A CA 1
ATOM 2496 C C . VAL A 1 327 ? -55.419 2.595 7.469 1.00 70.75 327 VAL A C 1
ATOM 2498 O O . VAL A 1 327 ? -56.505 2.319 6.967 1.00 70.75 327 VAL A O 1
ATOM 2501 N N . HIS A 1 328 ? -55.335 3.460 8.486 1.00 60.97 328 HIS A N 1
ATOM 2502 C CA . HIS A 1 328 ? -56.516 4.152 9.015 1.00 60.97 328 HIS A CA 1
ATOM 2503 C C . HIS A 1 328 ? -57.041 5.260 8.095 1.00 60.97 328 HIS A C 1
ATOM 2505 O O . HIS A 1 328 ? -58.247 5.511 8.087 1.00 60.97 328 HIS A O 1
ATOM 2511 N N . ARG A 1 329 ? -56.157 5.926 7.340 1.00 59.62 329 ARG A N 1
ATOM 2512 C CA . ARG A 1 329 ? -56.541 6.955 6.365 1.00 59.62 329 ARG A CA 1
ATOM 2513 C C . ARG A 1 329 ? -57.226 6.336 5.151 1.00 59.62 329 ARG A C 1
ATOM 2515 O O . ARG A 1 329 ? -58.259 6.860 4.754 1.00 59.62 329 ARG A O 1
ATOM 2522 N N . ASP A 1 330 ? -56.741 5.195 4.661 1.00 51.97 330 ASP A N 1
ATOM 2523 C CA . ASP A 1 330 ? -57.404 4.445 3.582 1.00 51.97 330 ASP A CA 1
ATOM 2524 C C . ASP A 1 330 ? -58.801 3.965 3.989 1.00 51.97 330 ASP A C 1
ATOM 2526 O O . ASP A 1 330 ? -59.757 4.114 3.235 1.00 51.97 330 ASP A O 1
ATOM 2530 N N . ARG A 1 331 ? -58.979 3.479 5.225 1.00 55.00 331 ARG A N 1
ATOM 2531 C CA . ARG A 1 331 ? -60.310 3.063 5.709 1.00 55.00 331 ARG A CA 1
ATOM 2532 C C . ARG A 1 331 ? -61.314 4.214 5.841 1.00 55.00 331 ARG A C 1
ATOM 2534 O O . ARG A 1 331 ? -62.509 3.978 5.706 1.00 55.00 331 ARG A O 1
ATOM 2541 N N . ARG A 1 332 ? -60.850 5.446 6.090 1.00 53.78 332 ARG A N 1
ATOM 2542 C CA . ARG A 1 332 ? -61.708 6.647 6.081 1.00 53.78 332 ARG A CA 1
ATOM 2543 C C . ARG A 1 332 ? -61.991 7.149 4.667 1.00 53.78 332 ARG A C 1
ATOM 2545 O O . ARG A 1 332 ? -63.105 7.581 4.409 1.00 53.78 332 ARG A O 1
ATOM 2552 N N . ALA A 1 333 ? -61.014 7.073 3.763 1.00 56.16 333 ALA A N 1
ATOM 2553 C CA . ALA A 1 333 ? -61.191 7.475 2.368 1.00 56.16 333 ALA A CA 1
ATOM 2554 C C . ALA A 1 333 ? -62.166 6.556 1.607 1.00 56.16 333 ALA A C 1
ATOM 2556 O O . ALA A 1 333 ? -62.835 7.014 0.689 1.00 56.16 333 ALA A O 1
ATOM 2557 N N . HIS A 1 334 ? -62.301 5.295 2.027 1.00 55.47 334 HIS A N 1
ATOM 2558 C CA . HIS A 1 334 ? -63.239 4.333 1.441 1.00 55.47 334 HIS A CA 1
ATOM 2559 C C . HIS A 1 334 ? -64.622 4.269 2.115 1.00 55.47 334 HIS A C 1
ATOM 2561 O O . HIS A 1 334 ? -65.377 3.344 1.838 1.00 55.47 334 HIS A O 1
ATOM 2567 N N . GLY A 1 335 ? -64.984 5.220 2.987 1.00 47.94 335 GLY A N 1
ATOM 2568 C CA . GLY A 1 335 ? -66.358 5.315 3.510 1.00 47.94 335 GLY A CA 1
ATOM 2569 C C . GLY A 1 335 ? -66.826 4.126 4.364 1.00 47.94 335 GLY A C 1
ATOM 2570 O O . GLY A 1 335 ? -68.022 3.924 4.525 1.00 47.94 335 GLY A O 1
ATOM 2571 N N . LEU A 1 336 ? -65.906 3.336 4.930 1.00 52.28 336 LEU A N 1
ATOM 2572 C CA . LEU A 1 336 ? -66.220 2.125 5.707 1.00 52.28 336 LEU A CA 1
ATOM 2573 C C . LEU A 1 336 ? -66.362 2.374 7.222 1.00 52.28 336 LEU A C 1
ATOM 2575 O O . LEU A 1 336 ? -66.151 1.462 8.022 1.00 52.28 336 LEU A O 1
ATOM 2579 N N . LEU A 1 337 ? -66.687 3.596 7.650 1.00 48.78 337 LEU A N 1
ATOM 2580 C CA . LEU A 1 337 ? -67.015 3.876 9.051 1.00 48.78 337 LEU A CA 1
ATOM 2581 C C . LEU A 1 337 ? -68.450 4.406 9.140 1.00 48.78 337 LEU A C 1
ATOM 2583 O O . LEU A 1 337 ? -68.689 5.520 8.679 1.00 48.78 337 LEU A O 1
ATOM 2587 N N . PRO A 1 338 ? -69.391 3.628 9.705 1.00 44.75 338 PRO A N 1
ATOM 2588 C CA . PRO A 1 338 ? -70.758 4.081 9.890 1.00 44.75 338 PRO A CA 1
ATOM 2589 C C . PRO A 1 338 ? -70.815 5.126 11.008 1.00 44.75 338 PRO A C 1
ATOM 2591 O O . PRO A 1 338 ? -70.253 4.930 12.089 1.00 44.75 338 PRO A O 1
ATOM 2594 N N . ASP A 1 339 ? -71.509 6.230 10.739 1.00 52.47 339 ASP A N 1
ATOM 2595 C CA . ASP A 1 339 ? -71.998 7.144 11.767 1.00 52.47 339 ASP A CA 1
ATOM 2596 C C . ASP A 1 339 ? -73.136 6.449 12.520 1.00 52.47 339 ASP A C 1
ATOM 2598 O O . ASP A 1 339 ? -74.075 5.937 11.910 1.00 52.47 339 ASP A O 1
ATOM 2602 N N . GLY A 1 340 ? -73.050 6.392 13.849 1.00 42.97 340 GLY A N 1
ATOM 2603 C CA . GLY A 1 340 ? -74.018 5.641 14.643 1.00 42.97 340 GLY A CA 1
ATOM 2604 C C . GLY A 1 340 ? -74.065 6.055 16.105 1.00 42.97 340 GLY A C 1
ATOM 2605 O O . GLY A 1 340 ? -73.486 5.397 16.965 1.00 42.97 340 GLY A O 1
ATOM 2606 N N . ARG A 1 341 ? -74.827 7.116 16.396 1.00 50.12 341 ARG A N 1
ATOM 2607 C CA . ARG A 1 341 ? -75.588 7.204 17.650 1.00 50.12 341 ARG A CA 1
ATOM 2608 C C . ARG A 1 341 ? -76.740 6.202 17.532 1.00 50.12 341 ARG A C 1
ATOM 2610 O O . ARG A 1 341 ? -77.558 6.342 16.632 1.00 50.12 341 ARG A O 1
ATOM 2617 N N . GLY A 1 342 ? -76.826 5.216 18.419 1.00 41.22 342 GLY A N 1
ATOM 2618 C CA . GLY A 1 342 ? -77.940 4.267 18.408 1.00 41.22 342 GLY A CA 1
ATOM 2619 C C . GLY A 1 342 ? -77.785 3.172 19.453 1.00 41.22 342 GLY A C 1
ATOM 2620 O O . GLY A 1 342 ? -76.718 2.591 19.593 1.00 41.22 342 GLY A O 1
ATOM 2621 N N . ARG A 1 343 ? -78.851 2.959 20.218 1.00 44.66 343 ARG A N 1
ATOM 2622 C CA . ARG A 1 343 ? -78.981 2.066 21.375 1.00 44.66 343 ARG A CA 1
ATOM 2623 C C . ARG A 1 343 ? -78.817 0.576 21.005 1.00 44.66 343 ARG A C 1
ATOM 2625 O O . ARG A 1 343 ? -79.115 0.182 19.884 1.00 44.66 343 ARG A O 1
ATOM 2632 N N . SER A 1 344 ? -78.422 -0.231 21.996 1.00 41.50 344 SER A N 1
ATOM 2633 C CA . SER A 1 344 ? -78.644 -1.694 22.112 1.00 41.50 344 SER A CA 1
ATOM 2634 C C . SER A 1 344 ? -80.093 -2.099 21.746 1.00 41.50 344 SER A C 1
ATOM 2636 O O . SER A 1 344 ? -80.956 -1.229 21.899 1.00 41.50 344 SER A O 1
ATOM 2638 N N . PRO A 1 345 ? -80.431 -3.368 21.379 1.00 54.31 345 PRO A N 1
ATOM 2639 C CA . PRO A 1 345 ? -79.836 -4.625 21.884 1.00 54.31 345 PRO A CA 1
ATOM 2640 C C . PRO A 1 345 ? -79.715 -5.814 20.887 1.00 54.31 345 PRO A C 1
ATOM 2642 O O . PRO A 1 345 ? -80.262 -5.798 19.792 1.00 54.31 345 PRO A O 1
ATOM 2645 N N . GLY A 1 346 ? -79.081 -6.906 21.341 1.00 37.34 346 GLY A N 1
ATOM 2646 C CA . GLY A 1 346 ? -79.475 -8.276 20.958 1.00 37.34 346 GLY A CA 1
ATOM 2647 C C . GLY A 1 346 ? -78.473 -9.098 20.118 1.00 37.34 346 GLY A C 1
ATOM 2648 O O . GLY A 1 346 ? -77.916 -8.562 19.163 1.00 37.34 346 GLY A O 1
ATOM 2649 N N . PRO A 1 347 ? -78.240 -10.397 20.430 1.00 68.81 347 PRO A N 1
ATOM 2650 C CA . PRO A 1 347 ? -77.196 -11.215 19.807 1.00 68.81 347 PRO A CA 1
ATOM 2651 C C . PRO A 1 347 ? -77.764 -12.270 18.844 1.00 68.81 347 PRO A C 1
ATOM 2653 O O . PRO A 1 347 ? -78.504 -13.140 19.284 1.00 68.81 347 PRO A O 1
ATOM 2656 N N . ILE A 1 348 ? -77.366 -12.287 17.567 1.00 40.00 348 ILE A N 1
ATOM 2657 C CA . ILE A 1 348 ? -77.553 -13.458 16.685 1.00 40.00 348 ILE A CA 1
ATOM 2658 C C . ILE A 1 348 ? -76.375 -13.546 15.708 1.00 40.00 348 ILE A C 1
ATOM 2660 O O . ILE A 1 348 ? -76.023 -12.577 15.038 1.00 40.00 348 ILE A O 1
ATOM 2664 N N . GLY A 1 349 ? -75.730 -14.713 15.669 1.00 38.97 349 GLY A N 1
ATOM 2665 C CA . GLY A 1 349 ? -74.577 -14.985 14.817 1.00 38.97 349 GLY A CA 1
ATOM 2666 C C . GLY A 1 349 ? -74.917 -15.360 13.375 1.00 38.97 349 GLY A C 1
ATOM 2667 O O . GLY A 1 349 ? -76.056 -15.662 13.050 1.00 38.97 349 GLY A O 1
ATOM 2668 N N . ARG A 1 350 ? -73.882 -15.418 12.533 1.00 36.06 350 ARG A N 1
ATOM 2669 C CA . ARG A 1 350 ? -73.563 -16.526 11.612 1.00 36.06 350 ARG A CA 1
ATOM 2670 C C . ARG A 1 350 ? -72.363 -16.145 10.745 1.00 36.06 350 ARG A C 1
ATOM 2672 O O . ARG A 1 350 ? -72.242 -15.020 10.274 1.00 36.06 350 ARG A O 1
ATOM 2679 N N . ARG A 1 351 ? -71.485 -17.131 10.557 1.00 45.31 351 ARG A N 1
ATOM 2680 C CA . ARG A 1 351 ? -70.446 -17.192 9.523 1.00 45.31 351 ARG A CA 1
ATOM 2681 C C . ARG A 1 351 ? -71.083 -17.125 8.139 1.00 45.31 351 ARG A C 1
ATOM 2683 O O . ARG A 1 351 ? -72.038 -17.866 7.935 1.00 45.31 351 ARG A O 1
ATOM 2690 N N . VAL A 1 352 ? -70.459 -16.405 7.206 1.00 37.53 352 VAL A N 1
ATOM 2691 C CA . VAL A 1 352 ? -70.371 -16.786 5.786 1.00 37.53 352 VAL A CA 1
ATOM 2692 C C . VAL A 1 352 ? -69.051 -16.233 5.228 1.00 37.53 352 VAL A C 1
ATOM 2694 O O . VAL A 1 352 ? -68.831 -15.023 5.206 1.00 37.53 352 VAL A O 1
ATOM 2697 N N . ASP A 1 353 ? -68.160 -17.148 4.844 1.00 46.06 353 ASP A N 1
ATOM 2698 C CA . ASP A 1 353 ? -67.051 -16.929 3.910 1.00 46.06 353 ASP A CA 1
ATOM 2699 C C . ASP A 1 353 ? -67.596 -16.536 2.530 1.00 46.06 353 ASP A C 1
ATOM 2701 O O . ASP A 1 353 ? -68.691 -16.970 2.204 1.00 46.06 353 ASP A O 1
ATOM 2705 N N . VAL A 1 354 ? -66.834 -15.816 1.693 1.00 38.00 354 VAL A N 1
ATOM 2706 C CA . VAL A 1 354 ? -66.680 -16.122 0.249 1.00 38.00 354 VAL A CA 1
ATOM 2707 C C . VAL A 1 354 ? -65.762 -15.111 -0.463 1.00 38.00 354 VAL A C 1
ATOM 2709 O O . VAL A 1 354 ? -65.823 -13.903 -0.263 1.00 38.00 354 VAL A O 1
ATOM 2712 N N . HIS A 1 355 ? -64.890 -15.721 -1.272 1.00 32.34 355 HIS A N 1
ATOM 2713 C CA . HIS A 1 355 ? -64.111 -15.329 -2.456 1.00 32.34 355 HIS A CA 1
ATOM 2714 C C . HIS A 1 355 ? -64.043 -13.867 -2.936 1.00 32.34 355 HIS A C 1
ATOM 2716 O O . HIS A 1 355 ? -65.033 -13.160 -3.026 1.00 32.34 355 HIS A O 1
ATOM 2722 N N . ARG A 1 356 ? -62.841 -13.341 -3.225 1.00 38.38 356 ARG A N 1
ATOM 2723 C CA . ARG A 1 356 ? -61.958 -13.597 -4.399 1.00 38.38 356 ARG A CA 1
ATOM 2724 C C . ARG A 1 356 ? -62.578 -13.070 -5.703 1.00 38.38 356 ARG A C 1
ATOM 2726 O O . ARG A 1 356 ? -63.507 -13.662 -6.230 1.00 38.38 356 ARG A O 1
ATOM 2733 N N . GLY A 1 357 ? -61.985 -12.001 -6.230 1.00 29.64 357 GLY A N 1
ATOM 2734 C CA . GLY A 1 357 ? -62.283 -11.442 -7.547 1.00 29.64 357 GLY A CA 1
ATOM 2735 C C . GLY A 1 357 ? -61.225 -10.415 -7.947 1.00 29.64 357 GLY A C 1
ATOM 2736 O O . GLY A 1 357 ? -61.297 -9.257 -7.551 1.00 29.64 357 GLY A O 1
ATOM 2737 N N . GLN A 1 358 ? -60.208 -10.888 -8.668 1.00 36.34 358 GLN A N 1
ATOM 2738 C CA . GLN A 1 358 ? -59.421 -10.108 -9.632 1.00 36.34 358 GLN A CA 1
ATOM 2739 C C . GLN A 1 358 ? -60.390 -9.721 -10.775 1.00 36.34 358 GLN A C 1
ATOM 2741 O O . GLN A 1 358 ? -61.325 -10.472 -11.031 1.00 36.34 358 GLN A O 1
ATOM 2746 N N . ASP A 1 359 ? -60.338 -8.560 -11.426 1.00 35.72 359 ASP A N 1
ATOM 2747 C CA . ASP A 1 359 ? -59.316 -8.161 -12.402 1.00 35.72 359 ASP A CA 1
ATOM 2748 C C . ASP A 1 359 ? -59.615 -6.720 -12.936 1.00 35.72 359 ASP A C 1
ATOM 2750 O O . ASP A 1 359 ? -60.541 -6.069 -12.445 1.00 35.72 359 ASP A O 1
ATOM 2754 N N . PRO A 1 360 ? -58.820 -6.162 -13.877 1.00 60.38 360 PRO A N 1
ATOM 2755 C CA . PRO A 1 360 ? -58.525 -4.737 -13.985 1.00 60.38 360 PRO A CA 1
ATOM 2756 C C . PRO A 1 360 ? -59.207 -4.055 -15.180 1.00 60.38 360 PRO A C 1
ATOM 2758 O O . PRO A 1 360 ? -59.643 -4.713 -16.115 1.00 60.38 360 PRO A O 1
ATOM 2761 N N . ALA A 1 361 ? -59.179 -2.720 -15.192 1.00 31.56 361 ALA A N 1
ATOM 2762 C CA . ALA A 1 361 ? -58.850 -1.870 -16.348 1.00 31.56 361 ALA A CA 1
ATOM 2763 C C . ALA A 1 361 ? -59.395 -0.454 -16.129 1.00 31.56 361 ALA A C 1
ATOM 2765 O O . ALA A 1 361 ? -60.580 -0.287 -15.882 1.00 31.56 361 ALA A O 1
ATOM 2766 N N . SER A 1 362 ? -58.556 0.566 -16.328 1.00 31.98 362 SER A N 1
ATOM 2767 C CA . SER A 1 362 ? -58.911 1.691 -17.207 1.00 31.98 362 SER A CA 1
ATOM 2768 C C . SER A 1 362 ? -57.753 2.681 -17.341 1.00 31.98 362 SER A C 1
ATOM 2770 O O . SER A 1 362 ? -57.373 3.416 -16.433 1.00 31.98 362 SER A O 1
ATOM 2772 N N . THR A 1 363 ? -57.219 2.657 -18.549 1.00 32.16 363 THR A N 1
ATOM 2773 C CA . THR A 1 363 ? -56.626 3.716 -19.361 1.00 32.16 363 THR A CA 1
ATOM 2774 C C . THR A 1 363 ? -56.935 5.194 -19.059 1.00 32.16 363 THR A C 1
ATOM 2776 O O . THR A 1 363 ? -58.078 5.590 -18.882 1.00 32.16 363 THR A O 1
ATOM 2779 N N . ARG A 1 364 ? -55.887 5.991 -19.338 1.00 30.64 364 ARG A N 1
ATOM 2780 C CA . ARG A 1 364 ? -55.849 7.268 -20.092 1.00 30.64 364 ARG A CA 1
ATOM 2781 C C . ARG A 1 364 ? -56.184 8.604 -19.398 1.00 30.64 364 ARG A C 1
ATOM 2783 O O . ARG A 1 364 ? -57.325 8.970 -19.199 1.00 30.64 364 ARG A O 1
ATOM 2790 N N . CYS A 1 365 ? -55.113 9.409 -19.371 1.00 29.16 365 CYS A N 1
ATOM 2791 C CA . CYS A 1 365 ? -54.971 10.713 -20.043 1.00 29.16 365 CYS A CA 1
ATOM 2792 C C . CYS A 1 365 ? -55.660 11.943 -19.421 1.00 29.16 365 CYS A C 1
ATOM 2794 O O . CYS A 1 365 ? -56.876 12.045 -19.372 1.00 29.16 365 CYS A O 1
ATOM 2796 N N . GLY A 1 366 ? -54.857 12.959 -19.080 1.00 27.83 366 GLY A N 1
ATOM 2797 C CA . GLY A 1 366 ? -55.374 14.270 -18.687 1.00 27.83 366 GLY A CA 1
ATOM 2798 C C . GLY A 1 366 ? -54.293 15.309 -18.403 1.00 27.83 366 GLY A C 1
ATOM 2799 O O . GLY A 1 366 ? -53.879 15.494 -17.269 1.00 27.83 366 GLY A O 1
ATOM 2800 N N . ARG A 1 367 ? -53.835 15.979 -19.464 1.00 31.20 367 ARG A N 1
ATOM 2801 C CA . ARG A 1 367 ? -52.940 17.152 -19.520 1.00 31.20 367 ARG A CA 1
ATOM 2802 C C . ARG A 1 367 ? -53.133 18.176 -18.382 1.00 31.20 367 ARG A C 1
ATOM 2804 O O . ARG A 1 367 ? -54.258 18.613 -18.173 1.00 31.20 367 ARG A O 1
ATOM 2811 N N . ARG A 1 368 ? -52.031 18.744 -17.859 1.00 31.84 368 ARG A N 1
ATOM 2812 C CA . ARG A 1 368 ? -51.801 20.210 -17.740 1.00 31.84 368 ARG A CA 1
ATOM 2813 C C . ARG A 1 368 ? -50.389 20.544 -17.222 1.00 31.84 368 ARG A C 1
ATOM 2815 O O . ARG A 1 368 ? -49.759 19.746 -16.546 1.00 31.84 368 ARG A O 1
ATOM 2822 N N . HIS A 1 369 ? -49.942 21.757 -17.559 1.00 30.28 369 HIS A N 1
ATOM 2823 C CA . HIS A 1 369 ? -48.697 22.451 -17.180 1.00 30.28 369 HIS A CA 1
ATOM 2824 C C . HIS A 1 369 ? -47.432 22.266 -18.041 1.00 30.28 369 HIS A C 1
ATOM 2826 O O . HIS A 1 369 ? -46.387 21.796 -17.603 1.00 30.28 369 HIS A O 1
ATOM 2832 N N . ARG A 1 370 ? -47.486 22.844 -19.253 1.00 34.31 370 ARG A N 1
ATOM 2833 C CA . ARG A 1 370 ? -46.343 23.550 -19.861 1.00 34.31 370 ARG A CA 1
ATOM 2834 C C . ARG A 1 370 ? -46.419 25.035 -19.492 1.00 34.31 370 ARG A C 1
ATOM 2836 O O . ARG A 1 370 ? -47.376 25.687 -19.888 1.00 34.31 370 ARG A O 1
ATOM 2843 N N . ARG A 1 371 ? -45.411 25.551 -18.780 1.00 35.34 371 ARG A N 1
ATOM 2844 C CA . ARG A 1 371 ? -44.856 26.927 -18.854 1.00 35.34 371 ARG A CA 1
ATOM 2845 C C . ARG A 1 371 ? -43.793 27.069 -17.757 1.00 35.34 371 ARG A C 1
ATOM 2847 O O . ARG A 1 371 ? -44.132 27.406 -16.632 1.00 35.34 371 ARG A O 1
ATOM 2854 N N . ARG A 1 372 ? -42.534 26.738 -18.083 1.00 36.75 372 ARG A N 1
ATOM 2855 C CA . ARG A 1 372 ? -41.280 27.176 -17.412 1.00 36.75 372 ARG A CA 1
ATOM 2856 C C . ARG A 1 372 ? -40.069 26.439 -18.008 1.00 36.75 372 ARG A C 1
ATOM 2858 O O . ARG A 1 372 ? -39.400 25.679 -17.328 1.00 36.75 372 ARG A O 1
ATOM 2865 N N . TRP A 1 373 ? -39.792 26.642 -19.296 1.00 34.00 373 TRP A N 1
ATOM 2866 C CA . TRP A 1 373 ? -38.536 26.197 -19.921 1.00 34.00 373 TRP A CA 1
ATOM 2867 C C . TRP A 1 373 ? -38.131 27.164 -21.040 1.00 34.00 373 TRP A C 1
ATOM 2869 O O . TRP A 1 373 ? -38.216 26.833 -22.213 1.00 34.00 373 TRP A O 1
ATOM 2879 N N . THR A 1 374 ? -37.695 28.372 -20.680 1.00 39.56 374 THR A N 1
ATOM 2880 C CA . THR A 1 374 ? -37.026 29.299 -21.621 1.00 39.56 374 THR A CA 1
ATOM 2881 C C . THR A 1 374 ? -35.777 29.979 -21.046 1.00 39.56 374 THR A C 1
ATOM 2883 O O . THR A 1 374 ? -35.202 30.833 -21.701 1.00 39.56 374 THR A O 1
ATOM 2886 N N . LEU A 1 375 ? -35.261 29.544 -19.886 1.00 38.09 375 LEU A N 1
ATOM 2887 C CA . LEU A 1 375 ? -34.008 30.079 -19.311 1.00 38.09 375 LEU A CA 1
ATOM 2888 C C . LEU A 1 375 ? -32.846 29.070 -19.229 1.00 38.09 375 LEU A C 1
ATOM 2890 O O . LEU A 1 375 ? -31.740 29.433 -18.848 1.00 38.09 375 LEU A O 1
ATOM 2894 N N . ARG A 1 376 ? -33.040 27.810 -19.650 1.00 39.72 376 ARG A N 1
ATOM 2895 C CA . ARG A 1 376 ? -31.968 26.785 -19.674 1.00 39.72 376 ARG A CA 1
ATOM 2896 C C . ARG A 1 376 ? -31.305 26.573 -21.042 1.00 39.72 376 ARG A C 1
ATOM 2898 O O . ARG A 1 376 ? -30.293 25.884 -21.116 1.00 39.72 376 ARG A O 1
ATOM 2905 N N . ALA A 1 377 ? -31.827 27.183 -22.108 1.00 37.34 377 ALA A N 1
ATOM 2906 C CA . ALA A 1 377 ? -31.282 27.034 -23.462 1.00 37.34 377 ALA A CA 1
ATOM 2907 C C . ALA A 1 377 ? -30.163 28.043 -23.800 1.00 37.34 377 ALA A C 1
ATOM 2909 O O . ALA A 1 377 ? -29.364 27.777 -24.695 1.00 37.34 377 ALA A O 1
ATOM 2910 N N . ALA A 1 378 ? -30.060 29.159 -23.066 1.00 37.25 378 ALA A N 1
ATOM 2911 C CA . ALA A 1 378 ? -28.995 30.149 -23.257 1.00 37.25 378 ALA A CA 1
ATOM 2912 C C . ALA A 1 378 ? -27.688 29.757 -22.538 1.00 37.25 378 ALA A C 1
ATOM 2914 O O . ALA A 1 378 ? -26.606 29.925 -23.089 1.00 37.25 378 ALA A O 1
ATOM 2915 N N . ALA A 1 379 ? -27.775 29.113 -21.367 1.00 37.84 379 ALA A N 1
ATOM 2916 C CA . ALA A 1 379 ? -26.597 28.700 -20.595 1.00 37.84 379 ALA A CA 1
ATOM 2917 C C . ALA A 1 379 ? -25.858 27.471 -21.172 1.00 37.84 379 ALA A C 1
ATOM 2919 O O . ALA A 1 379 ? -24.684 27.273 -20.877 1.00 37.84 379 ALA A O 1
ATOM 2920 N N . ARG A 1 380 ? -26.501 26.655 -22.025 1.00 41.19 380 ARG A N 1
ATOM 2921 C CA . ARG A 1 380 ? -25.840 25.504 -22.678 1.00 41.19 380 ARG A CA 1
ATOM 2922 C C . ARG A 1 380 ? -24.986 25.891 -23.890 1.00 41.19 380 ARG A C 1
ATOM 2924 O O . ARG A 1 380 ? -23.924 25.309 -24.078 1.00 41.19 380 ARG A O 1
ATOM 2931 N N . ARG A 1 381 ? -25.368 26.925 -24.649 1.00 40.25 381 ARG A N 1
ATOM 2932 C CA . ARG A 1 381 ? -24.611 27.345 -25.848 1.00 40.25 381 ARG A CA 1
ATOM 2933 C C . ARG A 1 381 ? -23.293 28.059 -25.524 1.00 40.25 381 ARG A C 1
ATOM 2935 O O . ARG A 1 381 ? -22.391 28.078 -26.357 1.00 40.25 381 ARG A O 1
ATOM 2942 N N . GLN A 1 382 ? -23.153 28.606 -24.315 1.00 39.81 382 GLN A N 1
ATOM 2943 C CA . GLN A 1 382 ? -21.928 29.287 -23.874 1.00 39.81 382 GLN A CA 1
ATOM 2944 C C . GLN A 1 382 ? -20.884 28.322 -23.279 1.00 39.81 382 GLN A C 1
ATOM 2946 O O . GLN A 1 382 ? -19.690 28.612 -23.300 1.00 39.81 382 GLN A O 1
ATOM 2951 N N . VAL A 1 383 ? -21.308 27.128 -22.848 1.00 41.28 383 VAL A N 1
ATOM 2952 C CA . VAL A 1 383 ? -20.401 26.054 -22.405 1.00 41.28 383 VAL A CA 1
ATOM 2953 C C . VAL A 1 383 ? -19.912 25.221 -23.600 1.00 41.28 383 VAL A C 1
ATOM 2955 O O . VAL A 1 383 ? -18.734 24.881 -23.657 1.00 41.28 383 VAL A O 1
ATOM 2958 N N . GLU A 1 384 ? -20.748 25.003 -24.624 1.00 38.50 384 GLU A N 1
ATOM 2959 C CA . GLU A 1 384 ? -20.330 24.311 -25.860 1.00 38.50 384 GLU A CA 1
ATOM 2960 C C . GLU A 1 384 ? -19.340 25.127 -26.712 1.00 38.50 384 GLU A C 1
ATOM 2962 O O . GLU A 1 384 ? -18.413 24.553 -27.281 1.00 38.50 384 GLU A O 1
ATOM 2967 N N . ARG A 1 385 ? -19.442 26.467 -26.747 1.00 36.00 385 ARG A N 1
ATOM 2968 C CA . ARG A 1 385 ? -18.462 27.315 -27.462 1.00 36.00 385 ARG A CA 1
ATOM 2969 C C . ARG A 1 385 ? -17.094 27.396 -26.775 1.00 36.00 385 ARG A C 1
ATOM 2971 O O . ARG A 1 385 ? -16.093 27.566 -27.462 1.00 36.00 385 ARG A O 1
ATOM 2978 N N . SER A 1 386 ? -17.043 27.232 -25.453 1.00 36.75 386 SER A N 1
ATOM 2979 C CA . SER A 1 386 ? -15.793 27.266 -24.679 1.00 36.75 386 SER A CA 1
ATOM 2980 C C . SER A 1 386 ? -15.028 25.935 -24.746 1.00 36.75 386 SER A C 1
ATOM 2982 O O . SER A 1 386 ? -13.803 25.936 -24.776 1.00 36.75 386 SER A O 1
ATOM 2984 N N . GLY A 1 387 ? -15.738 24.800 -24.831 1.00 32.88 387 GLY A N 1
ATOM 2985 C CA . GLY A 1 387 ? -15.127 23.467 -24.946 1.00 32.88 387 GLY A CA 1
ATOM 2986 C C . GLY A 1 387 ? -14.617 23.111 -26.351 1.00 32.88 387 GLY A C 1
ATOM 2987 O O . GLY A 1 387 ? -13.661 22.351 -26.486 1.00 32.88 387 GLY A O 1
ATOM 2988 N N . LEU A 1 388 ? -15.208 23.684 -27.406 1.00 33.28 388 LEU A N 1
ATOM 2989 C CA . LEU A 1 388 ? -14.804 23.421 -28.797 1.00 33.28 388 LEU A CA 1
ATOM 2990 C C . LEU A 1 388 ? -13.559 24.207 -29.244 1.00 33.28 388 LEU A C 1
ATOM 2992 O O . LEU A 1 388 ? -12.859 23.764 -30.154 1.00 33.28 388 LEU A O 1
ATOM 2996 N N . LEU A 1 389 ? -13.237 25.332 -28.596 1.00 34.75 389 LEU A N 1
ATOM 2997 C CA . LEU A 1 389 ? -12.051 26.130 -28.936 1.00 34.75 389 LEU A CA 1
ATOM 2998 C C . LEU A 1 389 ? -10.734 25.521 -28.422 1.00 34.75 389 LEU A C 1
ATOM 3000 O O . LEU A 1 389 ? -9.683 25.812 -28.992 1.00 34.75 389 LEU A O 1
ATOM 3004 N N . ASP A 1 390 ? -10.781 24.633 -27.423 1.00 35.16 390 ASP A N 1
ATOM 3005 C CA . ASP A 1 390 ? -9.577 23.981 -26.880 1.00 35.16 390 ASP A CA 1
ATOM 3006 C C . ASP A 1 390 ? -9.297 22.608 -27.531 1.00 35.16 390 ASP A C 1
ATOM 3008 O O . ASP A 1 390 ? -8.144 22.228 -27.739 1.00 35.16 390 ASP A O 1
ATOM 3012 N N . GLN A 1 391 ? -10.334 21.901 -28.005 1.00 32.44 391 GLN A N 1
ATOM 3013 C CA . GLN A 1 391 ? -10.162 20.664 -28.788 1.00 32.44 391 GLN A CA 1
ATOM 3014 C C . GLN A 1 391 ? -9.737 20.907 -30.249 1.00 32.44 391 GLN A C 1
ATOM 3016 O O . GLN A 1 391 ? -9.132 20.028 -30.868 1.00 32.44 391 GLN A O 1
ATOM 3021 N N . GLY A 1 392 ? -9.975 22.106 -30.795 1.00 29.50 392 GLY A N 1
ATOM 3022 C CA . GLY A 1 392 ? -9.491 22.495 -32.125 1.00 29.50 392 GLY A CA 1
ATOM 3023 C C . GLY A 1 392 ? -7.963 22.617 -32.215 1.00 29.50 392 GLY A C 1
ATOM 3024 O O . GLY A 1 392 ? -7.384 22.294 -33.247 1.00 29.50 392 GLY A O 1
ATOM 3025 N N . ARG A 1 393 ? -7.275 22.985 -31.122 1.00 33.62 393 ARG A N 1
ATOM 3026 C CA . ARG A 1 393 ? -5.803 23.114 -31.108 1.00 33.62 393 ARG A CA 1
ATOM 3027 C C . ARG A 1 393 ? -5.053 21.787 -31.000 1.00 33.62 393 ARG A C 1
ATOM 3029 O O . ARG A 1 393 ? -3.899 21.717 -31.420 1.00 33.62 393 ARG A O 1
ATOM 3036 N N . GLN A 1 394 ? -5.681 20.734 -30.477 1.00 31.47 394 GLN A N 1
ATOM 3037 C CA . GLN A 1 394 ? -5.059 19.406 -30.418 1.00 31.47 394 GLN A CA 1
ATOM 3038 C C . GLN A 1 394 ? -5.180 18.621 -31.732 1.00 31.47 394 GLN A C 1
ATOM 3040 O O . GLN A 1 394 ? -4.329 17.773 -31.999 1.00 31.47 394 GLN A O 1
ATOM 3045 N N . ARG A 1 395 ? -6.163 18.921 -32.595 1.00 32.25 395 ARG A N 1
ATOM 3046 C CA . ARG A 1 395 ? -6.313 18.230 -33.891 1.00 32.25 395 ARG A CA 1
ATOM 3047 C C . ARG A 1 395 ? -5.334 18.699 -34.972 1.00 32.25 395 ARG A C 1
ATOM 3049 O O . ARG A 1 395 ? -4.880 17.864 -35.748 1.00 32.25 395 ARG A O 1
ATOM 3056 N N . ASP A 1 396 ? -4.875 19.948 -34.934 1.00 29.88 396 ASP A N 1
ATOM 3057 C CA . ASP A 1 396 ? -3.850 20.446 -35.873 1.00 29.88 396 ASP A CA 1
ATOM 3058 C C . ASP A 1 396 ? -2.418 19.970 -35.543 1.00 29.88 396 ASP A C 1
ATOM 3060 O O . ASP A 1 396 ? -1.462 20.269 -36.258 1.00 29.88 396 ASP A O 1
ATOM 3064 N N . SER A 1 397 ? -2.252 19.172 -34.481 1.00 34.12 397 SER A N 1
ATOM 3065 C CA . SER A 1 397 ? -0.963 18.577 -34.098 1.00 34.12 397 SER A CA 1
ATOM 3066 C C . SER A 1 397 ? -0.673 17.233 -34.786 1.00 34.12 397 SER A C 1
ATOM 3068 O O . SER A 1 397 ? 0.433 16.714 -34.653 1.00 34.12 397 SER A O 1
ATOM 3070 N N . LEU A 1 398 ? -1.633 16.661 -35.524 1.00 32.66 398 LEU A N 1
ATOM 3071 C CA . LEU A 1 398 ? -1.511 15.332 -36.149 1.00 32.66 398 LEU A CA 1
ATOM 3072 C C . LEU A 1 398 ? -1.098 15.35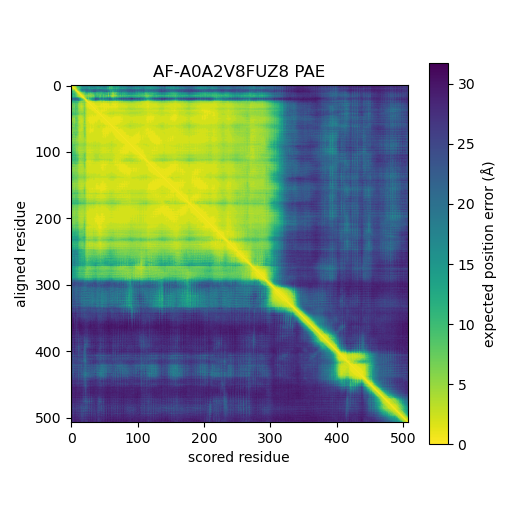3 -37.632 1.00 32.66 398 LEU A C 1
ATOM 3074 O O . LEU A 1 398 ? -1.018 14.306 -38.265 1.00 32.66 398 LEU A O 1
ATOM 3078 N N . LEU A 1 399 ? -0.730 16.522 -38.164 1.00 36.81 399 LEU A N 1
ATOM 3079 C CA . LEU A 1 399 ? -0.028 16.665 -39.446 1.00 36.81 399 LEU A CA 1
ATOM 3080 C C . LEU A 1 399 ? 1.264 17.475 -39.261 1.00 36.81 399 LEU A C 1
ATOM 3082 O O . LEU A 1 399 ? 1.518 18.472 -39.935 1.00 36.81 399 LEU A O 1
ATOM 3086 N N . VAL A 1 400 ? 2.118 17.054 -38.326 1.00 32.94 400 VAL A N 1
ATOM 3087 C CA . VAL A 1 400 ? 3.480 17.591 -38.232 1.00 32.94 400 VAL A CA 1
ATOM 3088 C C . VAL A 1 400 ? 4.385 16.752 -39.126 1.00 32.94 400 VAL A C 1
ATOM 3090 O O . VAL A 1 400 ? 4.818 15.666 -38.755 1.00 32.94 400 VAL A O 1
ATOM 3093 N N . ARG A 1 401 ? 4.687 17.289 -40.317 1.00 38.91 401 ARG A N 1
ATOM 3094 C CA . ARG A 1 401 ? 5.867 16.891 -41.099 1.00 38.91 401 ARG A CA 1
ATOM 3095 C C . ARG A 1 401 ? 7.070 16.839 -40.165 1.00 38.91 401 ARG A C 1
ATOM 3097 O O . ARG A 1 401 ? 7.333 17.815 -39.461 1.00 38.91 401 ARG A O 1
ATOM 3104 N N . ASP A 1 402 ? 7.776 15.720 -40.219 1.00 39.25 402 ASP A N 1
ATOM 3105 C CA . ASP A 1 402 ? 8.943 15.381 -39.418 1.00 39.25 402 ASP A CA 1
ATOM 3106 C C . ASP A 1 402 ? 9.987 16.513 -39.441 1.00 39.25 402 ASP A C 1
ATOM 3108 O O . ASP A 1 402 ? 10.795 16.668 -40.360 1.00 39.25 402 ASP A O 1
ATOM 3112 N N . ARG A 1 403 ? 9.912 17.402 -38.449 1.00 44.34 403 ARG A N 1
ATOM 3113 C CA . ARG A 1 403 ? 10.908 18.442 -38.208 1.00 44.34 403 ARG A CA 1
ATOM 3114 C C . ARG A 1 403 ? 11.727 17.950 -37.035 1.00 44.34 403 ARG A C 1
ATOM 3116 O O . ARG A 1 403 ? 11.306 18.080 -35.889 1.00 44.34 403 ARG A O 1
ATOM 3123 N N . GLY A 1 404 ? 12.890 17.381 -37.348 1.00 54.34 404 GLY A N 1
ATOM 3124 C CA . GLY A 1 404 ? 13.825 16.863 -36.354 1.00 54.34 404 GLY A CA 1
ATOM 3125 C C . GLY A 1 404 ? 14.147 17.860 -35.225 1.00 54.34 404 GLY A C 1
ATOM 3126 O O . GLY A 1 404 ? 13.870 19.060 -35.331 1.00 54.34 404 GLY A O 1
ATOM 3127 N N . PRO A 1 405 ? 14.785 17.388 -34.139 1.00 59.47 405 PRO A N 1
ATOM 3128 C CA . PRO A 1 405 ? 14.918 18.123 -32.884 1.00 59.47 405 PRO A CA 1
ATOM 3129 C C . PRO A 1 405 ? 15.525 19.510 -33.088 1.00 59.47 405 PRO A C 1
ATOM 3131 O O . PRO A 1 405 ? 16.467 19.683 -33.875 1.00 59.47 405 PRO A O 1
ATOM 3134 N N . CYS A 1 406 ? 14.993 20.498 -32.360 1.00 73.38 406 CYS A N 1
ATOM 3135 C CA . CYS A 1 406 ? 15.473 21.871 -32.442 1.00 73.38 406 CYS A CA 1
ATOM 3136 C C . CYS A 1 406 ? 16.955 21.955 -32.014 1.00 73.38 406 CYS A C 1
ATOM 3138 O O . CYS A 1 406 ? 17.444 21.084 -31.286 1.00 73.38 406 CYS A O 1
ATOM 3140 N N . PRO A 1 407 ? 17.693 22.999 -32.430 1.00 66.19 407 PRO A N 1
ATOM 3141 C CA . PRO A 1 407 ? 19.131 23.107 -32.173 1.00 66.19 407 PRO A CA 1
ATOM 3142 C C . PRO A 1 407 ? 19.515 22.998 -30.688 1.00 66.19 407 PRO A C 1
ATOM 3144 O O . PRO A 1 407 ? 20.557 22.431 -30.367 1.00 66.19 407 PRO A O 1
ATOM 3147 N N . VAL A 1 408 ? 18.654 23.478 -29.782 1.00 67.25 408 VAL A N 1
ATOM 3148 C CA . VAL A 1 408 ? 18.852 23.378 -28.325 1.00 67.25 408 VAL A CA 1
ATOM 3149 C C . VAL A 1 408 ? 18.748 21.922 -27.858 1.00 67.25 408 VAL A C 1
ATOM 3151 O O . VAL A 1 408 ? 19.613 21.454 -27.123 1.00 67.25 408 VAL A O 1
ATOM 3154 N N . CYS A 1 409 ? 17.753 21.174 -28.342 1.00 64.06 409 CYS A N 1
ATOM 3155 C CA . CYS A 1 409 ? 17.585 19.755 -28.023 1.00 64.06 409 CYS A CA 1
ATOM 3156 C C . CYS A 1 409 ? 18.720 18.894 -28.601 1.00 64.06 409 CYS A C 1
ATOM 3158 O O . CYS A 1 409 ? 19.220 18.017 -27.903 1.00 64.06 409 CYS A O 1
ATOM 3160 N N . ARG A 1 410 ? 19.203 19.181 -29.821 1.00 67.12 410 ARG A N 1
ATOM 3161 C CA . ARG A 1 410 ? 20.377 18.481 -30.388 1.00 67.12 410 ARG A CA 1
ATOM 3162 C C . ARG A 1 410 ? 21.651 18.724 -29.586 1.00 67.12 410 ARG A C 1
ATOM 3164 O O . ARG A 1 410 ? 22.449 17.809 -29.418 1.00 67.12 410 ARG A O 1
ATOM 3171 N N . LEU A 1 411 ? 21.858 19.947 -29.097 1.00 64.44 411 LEU A N 1
ATOM 3172 C CA . LEU A 1 411 ? 23.014 20.271 -28.257 1.00 64.44 411 LEU A CA 1
ATOM 3173 C C . LEU A 1 411 ? 22.900 19.639 -26.863 1.00 64.44 411 LEU A C 1
ATOM 3175 O O . LEU A 1 411 ? 23.903 19.174 -26.326 1.00 64.44 411 LEU A O 1
ATOM 3179 N N . ALA A 1 412 ? 21.688 19.552 -26.308 1.00 61.94 412 ALA A N 1
ATOM 3180 C CA . ALA A 1 412 ? 21.429 18.878 -25.037 1.00 61.94 412 ALA A CA 1
ATOM 3181 C C . ALA A 1 412 ? 21.611 17.351 -25.118 1.00 61.94 412 ALA A C 1
ATOM 3183 O O . ALA A 1 412 ? 21.983 16.729 -24.131 1.00 61.94 412 ALA A O 1
ATOM 3184 N N . GLN A 1 413 ? 21.418 16.739 -26.287 1.00 65.88 413 GLN A N 1
ATOM 3185 C CA . GLN A 1 413 ? 21.631 15.300 -26.486 1.00 65.88 413 GLN A CA 1
ATOM 3186 C C . GLN A 1 413 ? 23.112 14.903 -26.623 1.00 65.88 413 GLN A C 1
ATOM 3188 O O . GLN A 1 413 ? 23.426 13.716 -26.608 1.00 65.88 413 GLN A O 1
ATOM 3193 N N . ARG A 1 414 ? 24.047 15.863 -26.718 1.00 67.81 414 ARG A N 1
ATOM 3194 C CA . ARG A 1 414 ? 25.486 15.554 -26.750 1.00 67.81 414 ARG A CA 1
ATOM 3195 C C . ARG A 1 414 ? 26.011 15.140 -25.366 1.00 67.81 414 ARG A C 1
ATOM 3197 O O . ARG A 1 414 ? 25.546 15.701 -24.363 1.00 67.81 414 ARG A O 1
ATOM 3204 N N . PRO A 1 415 ? 27.007 14.229 -25.300 1.00 63.22 415 PRO A N 1
ATOM 3205 C CA . PRO A 1 415 ? 27.699 13.878 -24.060 1.00 63.22 415 PRO A CA 1
ATOM 3206 C C . PRO A 1 415 ? 28.219 15.130 -23.352 1.00 63.22 415 PRO A C 1
ATOM 3208 O O . PRO A 1 415 ? 28.656 16.069 -24.016 1.00 63.22 415 PRO A O 1
ATOM 3211 N N . ALA A 1 416 ? 28.198 15.148 -22.017 1.00 54.09 416 ALA A N 1
ATOM 3212 C CA . ALA A 1 416 ? 28.554 16.331 -21.227 1.00 54.09 416 ALA A CA 1
ATOM 3213 C C . ALA A 1 416 ? 29.949 16.895 -21.569 1.00 54.09 416 ALA A C 1
ATOM 3215 O O . ALA A 1 416 ? 30.109 18.109 -21.640 1.00 54.09 416 ALA A O 1
ATOM 3216 N N . ALA A 1 417 ? 30.911 16.023 -21.891 1.00 44.53 417 ALA A N 1
ATOM 3217 C CA . ALA A 1 417 ? 32.266 16.395 -22.307 1.00 44.53 417 ALA A CA 1
ATOM 3218 C C . ALA A 1 417 ? 32.345 17.115 -23.674 1.00 44.53 417 ALA A C 1
ATOM 3220 O O . ALA A 1 417 ? 33.356 17.730 -23.983 1.00 44.53 417 ALA A O 1
ATOM 3221 N N . ALA A 1 418 ? 31.288 17.057 -24.492 1.00 58.50 418 ALA A N 1
ATOM 3222 C CA . ALA A 1 418 ? 31.230 17.637 -25.838 1.00 58.50 418 ALA A CA 1
ATOM 3223 C C . ALA A 1 418 ? 30.289 18.856 -25.940 1.00 58.50 418 ALA A C 1
ATOM 3225 O O . ALA A 1 418 ? 29.980 19.321 -27.045 1.00 58.50 418 ALA A O 1
ATOM 3226 N N . ARG A 1 419 ? 29.782 19.364 -24.807 1.00 83.56 419 ARG A N 1
ATOM 3227 C CA . ARG A 1 419 ? 28.908 20.543 -24.769 1.00 83.56 419 ARG A CA 1
ATOM 3228 C C . ARG A 1 419 ? 29.752 21.807 -24.626 1.00 83.56 419 ARG A C 1
ATOM 3230 O O . ARG A 1 419 ? 30.226 22.115 -23.543 1.00 83.56 419 ARG A O 1
ATOM 3237 N N . ASP A 1 420 ? 29.887 22.556 -25.716 1.00 84.81 420 ASP A N 1
ATOM 3238 C CA . ASP A 1 420 ? 30.435 23.915 -25.683 1.00 84.81 420 ASP A CA 1
ATOM 3239 C C . ASP A 1 420 ? 29.401 24.862 -25.029 1.00 84.81 420 ASP A C 1
ATOM 3241 O O . ASP A 1 420 ? 28.330 25.099 -25.613 1.00 84.81 420 ASP A O 1
ATOM 3245 N N . PRO A 1 421 ? 29.678 25.402 -23.827 1.00 72.12 421 PRO A N 1
ATOM 3246 C CA . PRO A 1 421 ? 28.731 26.232 -23.087 1.00 72.12 421 PRO A CA 1
ATOM 3247 C C . PRO A 1 421 ? 28.369 27.524 -23.833 1.00 72.12 421 PRO A C 1
ATOM 3249 O O . PRO A 1 421 ? 27.240 28.005 -23.706 1.00 72.12 421 PRO A O 1
ATOM 3252 N N . VAL A 1 422 ? 29.264 28.047 -24.680 1.00 80.19 422 VAL A N 1
ATOM 3253 C CA . VAL A 1 422 ? 29.016 29.248 -25.491 1.00 80.19 422 VAL A CA 1
ATOM 3254 C C . VAL A 1 422 ? 28.006 28.943 -26.596 1.00 80.19 422 VAL A C 1
ATOM 3256 O O . VAL A 1 422 ? 27.068 29.714 -26.821 1.00 80.19 422 VAL A O 1
ATOM 3259 N N . ARG A 1 423 ? 28.123 27.782 -27.253 1.00 75.88 423 ARG A N 1
ATOM 3260 C CA . ARG A 1 423 ? 27.159 27.345 -28.280 1.00 75.88 423 ARG A CA 1
ATOM 3261 C C . ARG A 1 423 ? 25.779 27.056 -27.697 1.00 75.88 423 ARG A C 1
ATOM 3263 O O . ARG A 1 423 ? 24.781 27.409 -28.325 1.00 75.88 423 ARG A O 1
ATOM 3270 N N . VAL A 1 424 ? 25.706 26.469 -26.500 1.00 73.81 424 VAL A N 1
ATOM 3271 C CA . VAL A 1 424 ? 24.431 26.224 -25.803 1.00 73.81 424 VAL A CA 1
ATOM 3272 C C . VAL A 1 424 ? 23.760 27.546 -25.423 1.00 73.81 424 VAL A C 1
ATOM 3274 O O . VAL A 1 424 ? 22.589 27.744 -25.747 1.00 73.81 424 VAL A O 1
ATOM 3277 N N . ALA A 1 425 ? 24.499 28.489 -24.830 1.00 74.62 425 ALA A N 1
ATOM 3278 C CA . ALA A 1 425 ? 23.970 29.806 -24.477 1.00 74.62 425 ALA A CA 1
ATOM 3279 C C . ALA A 1 425 ? 23.480 30.587 -25.712 1.00 74.62 425 ALA A C 1
ATOM 3281 O O . ALA A 1 425 ? 22.394 31.173 -25.691 1.00 74.62 425 ALA A O 1
ATOM 3282 N N . ARG A 1 426 ? 24.227 30.535 -26.826 1.00 80.31 426 ARG A N 1
ATOM 3283 C CA . ARG A 1 426 ? 23.834 31.169 -28.095 1.00 80.31 426 ARG A CA 1
ATOM 3284 C C . ARG A 1 426 ? 22.568 30.538 -28.683 1.00 80.31 426 ARG A C 1
ATOM 3286 O O . ARG A 1 426 ? 21.679 31.265 -29.121 1.00 80.31 426 ARG A O 1
ATOM 3293 N N . ALA A 1 427 ? 22.450 29.209 -28.651 1.00 77.06 427 ALA A N 1
ATOM 3294 C CA . ALA A 1 427 ? 21.268 28.497 -29.139 1.00 77.06 427 ALA A CA 1
ATOM 3295 C C . ALA A 1 427 ? 20.013 28.799 -28.301 1.00 77.06 427 ALA A C 1
ATOM 3297 O O . ALA A 1 427 ? 18.936 29.003 -28.865 1.00 77.06 427 ALA A O 1
ATOM 3298 N N . VAL A 1 428 ? 20.152 28.887 -26.973 1.00 78.94 428 VAL A N 1
ATOM 3299 C CA . VAL A 1 428 ? 19.062 29.279 -26.066 1.00 78.94 428 VAL A CA 1
ATOM 3300 C C . VAL A 1 428 ? 18.626 30.718 -26.335 1.00 78.94 428 VAL A C 1
ATOM 3302 O O . VAL A 1 428 ? 17.431 30.965 -26.480 1.00 78.94 428 VAL A O 1
ATOM 3305 N N . ARG A 1 429 ? 19.570 31.655 -26.504 1.00 84.50 429 ARG A N 1
ATOM 3306 C CA . ARG A 1 429 ? 19.258 33.055 -26.833 1.00 84.50 429 ARG A CA 1
ATOM 3307 C C . ARG A 1 429 ? 18.470 33.174 -28.141 1.00 84.50 429 ARG A C 1
ATOM 3309 O O . ARG A 1 429 ? 17.404 33.780 -28.150 1.00 84.50 429 ARG A O 1
ATOM 3316 N N . VAL A 1 430 ? 18.927 32.521 -29.214 1.00 83.69 430 VAL A N 1
ATOM 3317 C CA . VAL A 1 430 ? 18.231 32.520 -30.519 1.00 83.69 430 VAL A CA 1
ATOM 3318 C C . VAL A 1 430 ? 16.833 31.896 -30.419 1.00 83.69 430 VAL A C 1
ATOM 3320 O O . VAL A 1 430 ? 15.891 32.373 -31.055 1.00 83.69 430 VAL A O 1
ATOM 3323 N N . TYR A 1 431 ? 16.673 30.841 -29.616 1.00 82.50 431 TYR A N 1
ATOM 3324 C CA . TYR A 1 431 ? 15.376 30.202 -29.392 1.00 82.50 431 TYR A CA 1
ATOM 3325 C C . TYR A 1 431 ? 14.396 31.116 -28.639 1.00 82.50 431 TYR A C 1
ATOM 3327 O O . TYR A 1 431 ? 13.249 31.266 -29.069 1.00 82.50 431 TYR A O 1
ATOM 3335 N N . VAL A 1 432 ? 14.849 31.767 -27.563 1.00 79.44 432 VAL A N 1
ATOM 3336 C CA . VAL A 1 432 ? 14.048 32.725 -26.780 1.00 79.44 432 VAL A CA 1
ATOM 3337 C C . VAL A 1 432 ? 13.636 33.919 -27.640 1.00 79.44 432 VAL A C 1
ATOM 3339 O O . VAL A 1 432 ? 12.473 34.316 -27.632 1.00 79.44 432 VAL A O 1
ATOM 3342 N N . GLU A 1 433 ? 14.550 34.443 -28.453 1.00 82.19 433 GLU A N 1
ATOM 3343 C CA . GLU A 1 433 ? 14.292 35.588 -29.326 1.00 82.19 433 GLU A CA 1
ATOM 3344 C C . GLU A 1 433 ? 13.280 35.257 -30.435 1.00 82.19 433 GLU A C 1
ATOM 3346 O O . GLU A 1 433 ? 12.358 36.031 -30.698 1.00 82.19 433 GLU A O 1
ATOM 3351 N N . ARG A 1 434 ? 13.355 34.050 -31.019 1.00 83.75 434 ARG A N 1
ATOM 3352 C CA . ARG A 1 434 ? 12.335 33.553 -31.962 1.00 83.75 434 ARG A CA 1
ATOM 3353 C C . ARG A 1 434 ? 10.964 33.356 -31.317 1.00 83.75 434 ARG A C 1
ATOM 3355 O O . ARG A 1 434 ? 9.959 33.576 -31.987 1.00 83.75 434 ARG A O 1
ATOM 3362 N N . ARG A 1 435 ? 10.900 32.926 -30.053 1.00 81.75 435 ARG A N 1
ATOM 3363 C CA . ARG A 1 435 ? 9.634 32.785 -29.308 1.00 81.75 435 ARG A CA 1
ATOM 3364 C C . ARG A 1 435 ? 9.021 34.150 -28.988 1.00 81.75 435 ARG A C 1
ATOM 3366 O O . ARG A 1 435 ? 7.830 34.325 -29.237 1.00 81.75 435 ARG A O 1
ATOM 3373 N N . ARG A 1 436 ? 9.836 35.124 -28.560 1.00 80.31 436 ARG A N 1
ATOM 3374 C CA . ARG A 1 436 ? 9.399 36.513 -28.325 1.00 80.31 436 ARG A CA 1
ATOM 3375 C C . ARG A 1 436 ? 8.840 37.163 -29.593 1.00 80.31 436 ARG A C 1
ATOM 3377 O O . ARG A 1 436 ? 7.744 37.706 -29.551 1.00 80.31 436 ARG A O 1
ATOM 3384 N N . ARG A 1 437 ? 9.508 37.011 -30.747 1.00 81.81 437 ARG A N 1
ATOM 3385 C CA . ARG A 1 437 ? 9.000 37.512 -32.046 1.00 81.81 437 ARG A CA 1
ATOM 3386 C C . ARG A 1 437 ? 7.674 36.883 -32.491 1.00 81.81 437 ARG A C 1
ATOM 3388 O O . ARG A 1 437 ? 7.015 37.425 -33.365 1.00 81.81 437 ARG A O 1
ATOM 3395 N N . ARG A 1 438 ? 7.282 35.744 -31.914 1.00 78.75 438 ARG A N 1
ATOM 3396 C CA . ARG A 1 438 ? 6.006 35.061 -32.189 1.00 78.75 438 ARG A CA 1
ATOM 3397 C C . ARG A 1 438 ? 4.929 35.352 -31.138 1.00 78.75 438 ARG A C 1
ATOM 3399 O O . ARG A 1 438 ? 3.946 34.623 -31.081 1.00 78.75 438 ARG A O 1
ATOM 3406 N N . GLY A 1 439 ? 5.133 36.354 -30.279 1.00 67.94 439 GLY A N 1
ATOM 3407 C CA . GLY A 1 439 ? 4.180 36.718 -29.225 1.00 67.94 439 GLY A CA 1
ATOM 3408 C C . GLY A 1 439 ? 4.022 35.655 -28.134 1.00 67.94 439 GLY A C 1
ATOM 3409 O O . GLY A 1 439 ? 3.057 35.688 -27.378 1.00 67.94 439 GLY A O 1
ATOM 3410 N N . VAL A 1 440 ? 4.945 34.690 -28.040 1.00 72.56 440 VAL A N 1
ATOM 3411 C CA . VAL A 1 440 ? 4.900 33.663 -26.997 1.00 72.56 440 VAL A CA 1
ATOM 3412 C C . VAL A 1 440 ? 5.605 34.202 -25.759 1.00 72.56 440 VAL A C 1
ATOM 3414 O O . VAL A 1 440 ? 6.806 34.481 -25.810 1.00 72.56 440 VAL A O 1
ATOM 3417 N N . ALA A 1 441 ? 4.875 34.312 -24.649 1.00 54.06 441 ALA A N 1
ATOM 3418 C CA . ALA A 1 441 ? 5.445 34.668 -23.356 1.00 54.06 441 ALA A CA 1
ATOM 3419 C C . ALA A 1 441 ? 6.527 33.647 -22.960 1.00 54.06 441 ALA A C 1
ATOM 3421 O O . ALA A 1 441 ? 6.273 32.444 -22.887 1.00 54.06 441 ALA A O 1
ATOM 3422 N N . VAL A 1 442 ? 7.752 34.126 -22.737 1.00 70.75 442 VAL A N 1
ATOM 3423 C CA . VAL A 1 442 ? 8.865 33.322 -22.220 1.00 70.75 442 VAL A CA 1
ATOM 3424 C C . VAL A 1 442 ? 9.163 33.832 -20.817 1.00 70.75 442 VAL A C 1
ATOM 3426 O O . VAL A 1 442 ? 9.581 34.978 -20.675 1.00 70.75 442 VAL A O 1
ATOM 3429 N N . HIS A 1 443 ? 8.939 33.005 -19.793 1.00 45.25 443 HIS A N 1
ATOM 3430 C CA . HIS A 1 443 ? 9.354 33.324 -18.426 1.00 45.25 443 HIS A CA 1
ATOM 3431 C C . HIS A 1 443 ? 10.881 33.453 -18.358 1.00 45.25 443 HIS A C 1
ATOM 3433 O O . HIS A 1 443 ? 11.598 32.635 -18.938 1.00 45.25 443 HIS A O 1
ATOM 3439 N N . ASP A 1 444 ? 11.371 34.489 -17.674 1.00 40.12 444 ASP A N 1
ATOM 3440 C CA . ASP A 1 444 ? 12.797 34.807 -17.588 1.00 40.12 444 ASP A CA 1
ATOM 3441 C C . ASP A 1 444 ? 13.591 33.659 -16.948 1.00 40.12 444 ASP A C 1
ATOM 3443 O O . ASP A 1 444 ? 13.637 33.482 -15.730 1.00 40.12 444 ASP A O 1
ATOM 3447 N N . ALA A 1 445 ? 14.262 32.877 -17.792 1.00 41.53 445 ALA A N 1
ATOM 3448 C CA . ALA A 1 445 ? 15.263 31.922 -17.358 1.00 41.53 445 ALA A CA 1
ATOM 3449 C C . ALA A 1 445 ? 16.517 32.697 -16.925 1.00 41.53 445 ALA A C 1
ATOM 3451 O O . ALA A 1 445 ? 17.256 33.227 -17.759 1.00 41.53 445 ALA A O 1
ATOM 3452 N N . ARG A 1 446 ? 16.768 32.779 -15.613 1.00 37.25 446 ARG A N 1
ATOM 3453 C CA . ARG A 1 446 ? 18.027 33.320 -15.080 1.00 37.25 446 ARG A CA 1
ATOM 3454 C C . ARG A 1 446 ? 19.192 32.453 -15.572 1.00 37.25 446 ARG A C 1
ATOM 3456 O O . ARG A 1 446 ? 19.293 31.282 -15.216 1.00 37.25 446 ARG A O 1
ATOM 3463 N N . LEU A 1 447 ? 20.066 33.028 -16.400 1.00 41.66 447 LEU A N 1
ATOM 3464 C CA . LEU A 1 447 ? 21.320 32.394 -16.816 1.00 41.66 447 LEU A CA 1
ATOM 3465 C C . LEU A 1 447 ? 22.277 32.249 -15.612 1.00 41.66 447 LEU A C 1
ATOM 3467 O O . LEU A 1 447 ? 22.280 33.124 -14.740 1.00 41.66 447 LEU A O 1
ATOM 3471 N N . PRO A 1 448 ? 23.119 31.198 -15.560 1.00 38.53 448 PRO A N 1
ATOM 3472 C CA . PRO A 1 448 ? 24.093 31.015 -14.486 1.00 38.53 448 PRO A CA 1
ATOM 3473 C C . PRO A 1 448 ? 25.087 32.184 -14.404 1.00 38.53 448 PRO A C 1
ATOM 3475 O O . PRO A 1 448 ? 25.574 32.678 -15.423 1.00 38.53 448 PRO A O 1
ATOM 3478 N N . ALA A 1 449 ? 25.439 32.587 -13.180 1.00 36.94 449 ALA A N 1
ATOM 3479 C CA . ALA A 1 449 ? 26.299 33.737 -12.873 1.00 36.94 449 ALA A CA 1
ATOM 3480 C C . ALA A 1 449 ? 27.713 33.690 -13.498 1.00 36.94 449 ALA A C 1
ATOM 3482 O O . ALA A 1 449 ? 28.377 34.723 -13.586 1.00 36.94 449 ALA A O 1
ATOM 3483 N N . ALA A 1 450 ? 28.155 32.531 -13.996 1.00 41.81 450 ALA A N 1
ATOM 3484 C CA . ALA A 1 450 ? 29.468 32.336 -14.613 1.00 41.81 450 ALA A CA 1
ATOM 3485 C C . ALA A 1 450 ? 29.682 33.117 -15.929 1.00 41.81 450 ALA A C 1
ATOM 3487 O O . ALA A 1 450 ? 30.816 33.272 -16.362 1.00 41.81 450 ALA A O 1
ATOM 3488 N N . ALA A 1 451 ? 28.627 33.659 -16.549 1.00 38.44 451 ALA A N 1
ATOM 3489 C CA . ALA A 1 451 ? 28.741 34.458 -17.775 1.00 38.44 451 ALA A CA 1
ATOM 3490 C C . ALA A 1 451 ? 28.911 35.976 -17.539 1.00 38.44 451 ALA A C 1
ATOM 3492 O O . ALA A 1 451 ? 29.031 36.728 -18.502 1.00 38.44 451 ALA A O 1
ATOM 3493 N N . ARG A 1 452 ? 28.892 36.457 -16.283 1.00 42.09 452 ARG A N 1
ATOM 3494 C CA . ARG A 1 452 ? 28.922 37.904 -15.969 1.00 42.09 452 ARG A CA 1
ATOM 3495 C C . ARG A 1 452 ? 30.308 38.483 -15.673 1.00 42.09 452 ARG A C 1
ATOM 3497 O O . ARG A 1 452 ? 30.419 39.694 -15.525 1.00 42.09 452 ARG A O 1
ATOM 3504 N N . ARG A 1 453 ? 31.362 37.669 -15.589 1.00 40.59 453 ARG A N 1
ATOM 3505 C CA . ARG A 1 453 ? 32.728 38.151 -15.320 1.00 40.59 453 ARG A CA 1
ATOM 3506 C C . ARG A 1 453 ? 33.692 37.606 -16.367 1.00 40.59 453 ARG A C 1
ATOM 3508 O O . ARG A 1 453 ? 34.201 36.504 -16.232 1.00 40.59 453 ARG A O 1
ATOM 3515 N N . GLY A 1 454 ? 33.906 38.387 -17.417 1.00 33.50 454 GLY A N 1
ATOM 3516 C CA . GLY A 1 454 ? 34.866 38.097 -18.480 1.00 33.50 454 GLY A CA 1
ATOM 3517 C C . GLY A 1 454 ? 35.311 39.389 -19.148 1.00 33.50 454 GLY A C 1
ATOM 3518 O O . GLY A 1 454 ? 35.040 39.600 -20.324 1.00 33.50 454 GLY A O 1
ATOM 3519 N N . GLY A 1 455 ? 35.908 40.287 -18.360 1.00 34.69 455 GLY A N 1
ATOM 3520 C CA . GLY A 1 455 ? 36.617 41.461 -18.857 1.00 34.69 455 GLY A CA 1
ATOM 3521 C C . GLY A 1 455 ? 38.057 41.086 -19.199 1.00 34.69 455 GLY A C 1
ATOM 3522 O O . GLY A 1 455 ? 38.750 40.476 -18.391 1.00 34.69 455 GLY A O 1
ATOM 3523 N N . LEU A 1 456 ? 38.460 41.430 -20.418 1.00 42.22 456 LEU A N 1
ATOM 3524 C CA . LEU A 1 456 ? 39.800 41.295 -20.983 1.00 42.22 456 LEU A CA 1
ATOM 3525 C C . LEU A 1 456 ? 40.870 41.964 -20.105 1.00 42.22 456 LEU A C 1
ATOM 3527 O O . LEU A 1 456 ? 40.711 43.135 -19.766 1.00 42.22 456 LEU A O 1
ATOM 3531 N N . ARG A 1 457 ? 41.968 41.245 -19.830 1.00 33.47 457 ARG A N 1
ATOM 3532 C CA . ARG A 1 457 ? 43.369 41.725 -19.782 1.00 33.47 457 ARG A CA 1
ATOM 3533 C C . ARG A 1 457 ? 44.302 40.549 -19.436 1.00 33.47 457 ARG A C 1
ATOM 3535 O O . ARG A 1 457 ? 44.147 39.933 -18.388 1.00 33.47 457 ARG A O 1
ATOM 3542 N N . GLY A 1 458 ? 45.252 40.237 -20.324 1.00 33.19 458 GLY A N 1
ATOM 3543 C CA . GLY A 1 458 ? 46.528 39.605 -19.930 1.00 33.19 458 GLY A CA 1
ATOM 3544 C C . GLY A 1 458 ? 47.423 40.639 -19.218 1.00 33.19 458 GLY A C 1
ATOM 3545 O O . GLY A 1 458 ? 47.033 41.812 -19.216 1.00 33.19 458 GLY A O 1
ATOM 3546 N N . PRO A 1 459 ? 48.598 40.282 -18.648 1.00 44.56 459 PRO A N 1
ATOM 3547 C CA . PRO A 1 459 ? 49.603 39.422 -19.294 1.00 44.56 459 PRO A CA 1
ATOM 3548 C C . PRO A 1 459 ? 50.442 38.495 -18.360 1.00 44.56 459 PRO A C 1
ATOM 3550 O O . PRO A 1 459 ? 50.271 38.478 -17.149 1.00 44.56 459 PRO A O 1
ATOM 3553 N N . ALA A 1 460 ? 51.377 37.775 -19.002 1.00 30.64 460 ALA A N 1
ATOM 3554 C CA . ALA A 1 460 ? 52.737 37.393 -18.570 1.00 30.64 460 ALA A CA 1
ATOM 3555 C C . ALA A 1 460 ? 52.988 36.389 -17.410 1.00 30.64 460 ALA A C 1
ATOM 3557 O O . ALA A 1 460 ? 52.829 36.677 -16.232 1.00 30.64 460 ALA A O 1
ATOM 3558 N N . SER A 1 461 ? 53.499 35.217 -17.821 1.00 38.41 461 SER A N 1
ATOM 3559 C CA . SER A 1 461 ? 54.649 34.442 -17.299 1.00 38.41 461 SER A CA 1
ATOM 3560 C C . SER A 1 461 ? 55.185 34.667 -15.871 1.00 38.41 461 SER A C 1
ATOM 3562 O O . SER A 1 461 ? 55.732 35.729 -15.600 1.00 38.41 461 SER A O 1
ATOM 3564 N N . ALA A 1 462 ? 55.249 33.586 -15.071 1.00 30.53 462 ALA A N 1
ATOM 3565 C CA . ALA A 1 462 ? 56.417 33.195 -14.255 1.00 30.53 462 ALA A CA 1
ATOM 3566 C C . ALA A 1 462 ? 56.218 31.823 -13.554 1.00 30.53 462 ALA A C 1
ATOM 3568 O O . ALA A 1 462 ? 55.323 31.644 -12.739 1.00 30.53 462 ALA A O 1
ATOM 3569 N N . THR A 1 463 ? 57.081 30.869 -13.923 1.00 32.38 463 THR A N 1
ATOM 3570 C CA . THR A 1 463 ? 57.809 29.865 -13.106 1.00 32.38 463 THR A CA 1
ATOM 3571 C C . THR A 1 463 ? 57.210 29.145 -11.873 1.00 32.38 463 THR A C 1
ATOM 3573 O O . THR A 1 463 ? 56.875 29.758 -10.870 1.00 32.38 463 THR A O 1
ATOM 3576 N N . ARG A 1 464 ? 57.436 27.816 -11.910 1.00 33.97 464 ARG A N 1
ATOM 3577 C CA . ARG A 1 464 ? 57.969 26.896 -10.869 1.00 33.97 464 ARG A CA 1
ATOM 3578 C C . ARG A 1 464 ? 57.070 26.301 -9.767 1.00 33.97 464 ARG A C 1
ATOM 3580 O O . ARG A 1 464 ? 56.518 26.981 -8.919 1.00 33.97 464 ARG A O 1
ATOM 3587 N N . ASP A 1 465 ? 57.141 24.964 -9.764 1.00 33.31 465 ASP A N 1
ATOM 3588 C CA . ASP A 1 465 ? 57.235 24.019 -8.643 1.00 33.31 465 ASP A CA 1
ATOM 3589 C C . ASP A 1 465 ? 56.178 24.016 -7.532 1.00 33.31 465 ASP A C 1
ATOM 3591 O O . ASP A 1 465 ? 56.185 24.844 -6.626 1.00 33.31 465 ASP A O 1
ATOM 3595 N N . ARG A 1 466 ? 55.398 22.923 -7.498 1.00 33.94 466 ARG A N 1
ATOM 3596 C CA . ARG A 1 466 ? 55.395 21.893 -6.429 1.00 33.94 466 ARG A CA 1
ATOM 3597 C C . ARG A 1 466 ? 54.195 20.955 -6.611 1.00 33.94 466 ARG A C 1
ATOM 3599 O O . ARG A 1 466 ? 53.086 21.411 -6.865 1.00 33.94 466 ARG A O 1
ATOM 3606 N N . GLY A 1 467 ? 54.391 19.650 -6.383 1.00 30.62 467 GLY A N 1
ATOM 3607 C CA . GLY A 1 467 ? 53.275 18.783 -5.969 1.00 30.62 467 GLY A CA 1
ATOM 3608 C C . GLY A 1 467 ? 53.145 17.389 -6.586 1.00 30.62 467 GLY A C 1
ATOM 3609 O O . GLY A 1 467 ? 52.025 16.901 -6.725 1.00 30.62 467 GLY A O 1
ATOM 3610 N N . ALA A 1 468 ? 54.240 16.706 -6.922 1.00 41.25 468 ALA A N 1
ATOM 3611 C CA . ALA A 1 468 ? 54.211 15.269 -7.198 1.00 41.25 468 ALA A CA 1
ATOM 3612 C C . ALA A 1 468 ? 54.156 14.461 -5.884 1.00 41.25 468 ALA A C 1
ATOM 3614 O O . ALA A 1 468 ? 55.191 14.086 -5.347 1.00 41.25 468 ALA A O 1
ATOM 3615 N N . SER A 1 469 ? 52.961 14.187 -5.344 1.00 40.34 469 SER A N 1
ATOM 3616 C CA . SER A 1 469 ? 52.820 13.231 -4.219 1.00 40.34 469 SER A CA 1
ATOM 3617 C C . SER A 1 469 ? 51.430 12.598 -4.023 1.00 40.34 469 SER A C 1
ATOM 3619 O O . SER A 1 469 ? 51.186 11.973 -2.994 1.00 40.34 469 SER A O 1
ATOM 3621 N N . ARG A 1 470 ? 50.511 12.658 -5.003 1.00 42.50 470 ARG A N 1
ATOM 3622 C CA . ARG A 1 470 ? 49.167 12.035 -4.874 1.00 42.50 470 ARG A CA 1
ATOM 3623 C C . ARG A 1 470 ? 48.810 10.939 -5.889 1.00 42.50 470 ARG A C 1
ATOM 3625 O O . ARG A 1 470 ? 47.714 10.395 -5.816 1.00 42.50 470 ARG A O 1
ATOM 3632 N N . SER A 1 471 ? 49.715 10.530 -6.783 1.00 42.75 471 SER A N 1
ATOM 3633 C CA . SER A 1 471 ? 49.381 9.558 -7.847 1.00 42.75 471 SER A CA 1
ATOM 3634 C C . SER A 1 471 ? 49.640 8.077 -7.520 1.00 42.75 471 SER A C 1
ATOM 3636 O O . SER A 1 471 ? 49.121 7.212 -8.218 1.00 42.75 471 SER A O 1
ATOM 3638 N N . ARG A 1 472 ? 50.371 7.729 -6.448 1.00 41.53 472 ARG A N 1
ATOM 3639 C CA . ARG A 1 472 ? 50.748 6.318 -6.181 1.00 41.53 472 ARG A CA 1
ATOM 3640 C C . ARG A 1 472 ? 49.759 5.512 -5.325 1.00 41.53 472 ARG A C 1
ATOM 3642 O O . ARG A 1 472 ? 49.822 4.285 -5.339 1.00 41.53 472 ARG A O 1
ATOM 3649 N N . VAL A 1 473 ? 48.809 6.155 -4.640 1.00 45.16 473 VAL A N 1
ATOM 3650 C CA . VAL A 1 473 ? 47.805 5.451 -3.809 1.00 45.16 473 VAL A CA 1
ATOM 3651 C C . VAL A 1 473 ? 46.583 5.015 -4.633 1.00 45.16 473 VAL A C 1
ATOM 3653 O O . VAL A 1 473 ? 46.071 3.914 -4.438 1.00 45.16 473 VAL A O 1
ATOM 3656 N N . ALA A 1 474 ? 46.184 5.797 -5.642 1.00 41.91 474 ALA A N 1
ATOM 3657 C CA . ALA A 1 474 ? 45.056 5.457 -6.517 1.00 41.91 474 ALA A CA 1
ATOM 3658 C C . ALA A 1 474 ? 45.356 4.274 -7.465 1.00 41.91 474 ALA A C 1
ATOM 3660 O O . ALA A 1 474 ? 44.468 3.490 -7.796 1.00 41.91 474 ALA A O 1
ATOM 3661 N N . GLN A 1 475 ? 46.622 4.079 -7.852 1.00 42.16 475 GLN A N 1
ATOM 3662 C CA . GLN A 1 475 ? 47.012 3.033 -8.805 1.00 42.16 475 GLN A CA 1
ATOM 3663 C C . GLN A 1 475 ? 47.156 1.636 -8.161 1.00 42.16 475 GLN A C 1
ATOM 3665 O O . GLN A 1 475 ? 47.015 0.622 -8.849 1.00 42.16 475 GLN A O 1
ATOM 3670 N N . ARG A 1 476 ? 47.340 1.558 -6.830 1.00 44.44 476 ARG A N 1
ATOM 3671 C CA . ARG A 1 476 ? 47.337 0.289 -6.068 1.00 44.44 476 ARG A CA 1
ATOM 3672 C C . ARG A 1 476 ? 45.931 -0.224 -5.727 1.00 44.44 476 ARG A C 1
ATOM 3674 O O . ARG A 1 476 ? 45.751 -1.428 -5.578 1.00 44.44 476 ARG A O 1
ATOM 3681 N N . GLN A 1 477 ? 44.918 0.643 -5.663 1.00 46.84 477 GLN A N 1
ATOM 3682 C CA . GLN A 1 477 ? 43.531 0.213 -5.415 1.00 46.84 477 GLN A CA 1
ATOM 3683 C C . GLN A 1 477 ? 42.833 -0.311 -6.683 1.00 46.84 477 GLN A C 1
ATOM 3685 O O . GLN A 1 477 ? 42.050 -1.259 -6.610 1.00 46.84 477 GLN A O 1
ATOM 3690 N N . ALA A 1 478 ? 43.180 0.211 -7.865 1.00 44.16 478 ALA A N 1
ATOM 3691 C CA . ALA A 1 478 ? 42.635 -0.269 -9.140 1.00 44.16 478 ALA A CA 1
ATOM 3692 C C . ALA A 1 478 ? 43.144 -1.673 -9.541 1.00 44.16 478 ALA A C 1
ATOM 3694 O O . ALA A 1 478 ? 42.429 -2.441 -10.185 1.00 44.16 478 ALA A O 1
ATOM 3695 N N . SER A 1 479 ? 44.355 -2.046 -9.118 1.00 45.44 479 SER A N 1
ATOM 3696 C CA . SER A 1 479 ? 44.974 -3.343 -9.431 1.00 45.44 479 SER A CA 1
ATOM 3697 C C . SER A 1 479 ? 44.459 -4.491 -8.542 1.00 45.44 479 SER A C 1
ATOM 3699 O O . SER A 1 479 ? 44.325 -5.620 -9.020 1.00 45.44 479 SER A O 1
ATOM 3701 N N . GLY A 1 480 ? 44.044 -4.213 -7.299 1.00 41.91 480 GLY A N 1
ATOM 3702 C CA . GLY A 1 480 ? 43.424 -5.208 -6.408 1.00 41.91 480 GLY A CA 1
ATOM 3703 C C . GLY A 1 480 ? 42.011 -5.643 -6.833 1.00 41.91 480 GLY A C 1
ATOM 3704 O O . GLY A 1 480 ? 41.662 -6.823 -6.750 1.00 41.91 480 GLY A O 1
ATOM 3705 N N . ALA A 1 481 ? 41.204 -4.721 -7.371 1.00 43.72 481 ALA A N 1
ATOM 3706 C CA . ALA A 1 481 ? 39.832 -5.010 -7.805 1.00 43.72 481 ALA A CA 1
ATOM 3707 C C . ALA A 1 481 ? 39.765 -5.875 -9.084 1.00 43.72 481 ALA A C 1
ATOM 3709 O O . ALA A 1 481 ? 38.845 -6.684 -9.247 1.00 43.72 481 ALA A O 1
ATOM 3710 N N . ALA A 1 482 ? 40.759 -5.762 -9.973 1.00 44.97 482 ALA A N 1
ATOM 3711 C CA . ALA A 1 482 ? 40.854 -6.576 -11.187 1.00 44.97 482 ALA A CA 1
ATOM 3712 C C . ALA A 1 482 ? 41.272 -8.034 -10.896 1.00 44.97 482 ALA A C 1
ATOM 3714 O O . ALA A 1 482 ? 40.788 -8.963 -11.550 1.00 44.97 482 ALA A O 1
ATOM 3715 N N . ALA A 1 483 ? 42.107 -8.257 -9.874 1.00 45.56 483 ALA A N 1
ATOM 3716 C CA . ALA A 1 483 ? 42.542 -9.594 -9.465 1.00 45.56 483 ALA A CA 1
ATOM 3717 C C . ALA A 1 483 ? 41.400 -10.421 -8.837 1.00 45.56 483 ALA A C 1
ATOM 3719 O O . ALA A 1 483 ? 41.285 -11.621 -9.099 1.00 45.56 483 ALA A O 1
ATOM 3720 N N . ASN A 1 484 ? 40.492 -9.779 -8.090 1.00 43.00 484 ASN A N 1
ATOM 3721 C CA . ASN A 1 484 ? 39.387 -10.477 -7.424 1.00 43.00 484 ASN A CA 1
ATOM 3722 C C . ASN A 1 484 ? 38.271 -10.913 -8.405 1.00 43.00 484 ASN A C 1
ATOM 3724 O O . ASN A 1 484 ? 37.675 -11.980 -8.246 1.00 43.00 484 ASN A O 1
ATOM 3728 N N . ARG A 1 485 ? 38.051 -10.166 -9.503 1.00 51.28 485 ARG A N 1
ATOM 3729 C CA . ARG A 1 485 ? 37.109 -10.570 -10.574 1.00 51.28 485 ARG A CA 1
ATOM 3730 C C . ARG A 1 485 ? 37.599 -11.773 -11.387 1.00 51.28 485 ARG A C 1
ATOM 3732 O O . ARG A 1 485 ? 36.786 -12.613 -11.769 1.00 51.28 485 ARG A O 1
ATOM 3739 N N . ARG A 1 486 ? 38.913 -11.917 -11.607 1.00 50.28 486 ARG A N 1
ATOM 3740 C CA . ARG A 1 486 ? 39.476 -13.095 -12.302 1.00 50.28 486 ARG A CA 1
ATOM 3741 C C . ARG A 1 486 ? 39.416 -14.374 -11.460 1.00 50.28 486 ARG A C 1
ATOM 3743 O O . ARG A 1 486 ? 39.287 -15.457 -12.029 1.00 50.28 486 ARG A O 1
ATOM 3750 N N . ARG A 1 487 ? 39.455 -14.270 -10.125 1.00 48.12 487 ARG A N 1
ATOM 3751 C CA . ARG A 1 487 ? 39.400 -15.436 -9.223 1.00 48.12 487 ARG A CA 1
ATOM 3752 C C . ARG A 1 487 ? 37.990 -16.033 -9.106 1.00 48.12 487 ARG A C 1
ATOM 3754 O O . ARG A 1 487 ? 37.857 -17.253 -9.117 1.00 48.12 487 ARG A O 1
ATOM 3761 N N . ASN A 1 488 ? 36.946 -15.199 -9.115 1.00 46.78 488 ASN A N 1
ATOM 3762 C CA . ASN A 1 488 ? 35.552 -15.669 -9.076 1.00 46.78 488 ASN A CA 1
ATOM 3763 C C . ASN A 1 488 ? 35.035 -16.173 -10.436 1.00 46.78 488 ASN A C 1
ATOM 3765 O O . ASN A 1 488 ? 34.237 -17.107 -10.472 1.00 46.78 488 ASN A O 1
ATOM 3769 N N . GLY A 1 489 ? 35.544 -15.652 -11.560 1.00 43.62 489 GLY A N 1
ATOM 3770 C CA . GLY A 1 489 ? 35.173 -16.135 -12.899 1.00 43.62 489 GLY A CA 1
ATOM 3771 C C . GLY A 1 489 ? 35.653 -17.559 -13.223 1.00 43.62 489 GLY A C 1
ATOM 3772 O O . GLY A 1 489 ? 35.012 -18.258 -14.003 1.00 43.62 489 GLY A O 1
ATOM 3773 N N . ARG A 1 490 ? 36.745 -18.031 -12.601 1.00 46.03 490 ARG A N 1
ATOM 3774 C CA . ARG A 1 490 ? 37.287 -19.383 -12.846 1.00 46.03 490 ARG A CA 1
ATOM 3775 C C . ARG A 1 490 ? 36.618 -20.495 -12.031 1.00 46.03 490 ARG A C 1
ATOM 3777 O O . ARG A 1 490 ? 36.680 -21.641 -12.457 1.00 46.03 490 ARG A O 1
ATOM 3784 N N . ARG A 1 491 ? 35.938 -20.189 -10.918 1.00 46.72 491 ARG A N 1
ATOM 3785 C CA . ARG A 1 491 ? 35.212 -21.210 -10.132 1.00 46.72 491 ARG A CA 1
ATOM 3786 C C . ARG A 1 491 ? 33.841 -21.578 -10.715 1.00 46.72 491 ARG A C 1
ATOM 3788 O O . ARG A 1 491 ? 33.403 -22.699 -10.518 1.00 46.72 491 ARG A O 1
ATOM 3795 N N . GLY A 1 492 ? 33.205 -20.704 -11.501 1.00 39.94 492 GLY A N 1
ATOM 3796 C CA . GLY A 1 492 ? 31.884 -20.977 -12.097 1.00 39.94 492 GLY A CA 1
ATOM 3797 C C . GLY A 1 492 ? 31.888 -21.754 -13.423 1.00 39.94 492 GLY A C 1
ATOM 3798 O O . GLY A 1 492 ? 30.840 -22.229 -13.854 1.00 39.94 492 GLY A O 1
ATOM 3799 N N . ALA A 1 493 ? 33.042 -21.890 -14.087 1.00 42.25 493 ALA A N 1
ATOM 3800 C CA . ALA A 1 493 ? 33.139 -22.523 -15.408 1.00 42.25 493 ALA A CA 1
ATOM 3801 C C . ALA A 1 493 ? 33.462 -24.033 -15.362 1.00 42.25 493 ALA A C 1
ATOM 3803 O O . ALA A 1 493 ? 33.256 -24.727 -16.355 1.00 42.25 493 ALA A O 1
ATOM 3804 N N . GLY A 1 494 ? 33.937 -24.556 -14.223 1.00 38.69 494 GLY A N 1
ATOM 3805 C CA . GLY A 1 494 ? 34.313 -25.970 -14.072 1.00 38.69 494 GLY A CA 1
ATOM 3806 C C . GLY A 1 494 ? 33.142 -26.923 -13.806 1.00 38.69 494 GLY A C 1
ATOM 3807 O O . GLY A 1 494 ? 33.226 -28.103 -14.131 1.00 38.69 494 GLY A O 1
ATOM 3808 N N . GLU A 1 495 ? 32.028 -26.421 -13.273 1.00 43.22 495 GLU A N 1
ATOM 3809 C CA . GLU A 1 495 ? 30.932 -27.266 -12.767 1.00 43.22 495 GLU A CA 1
ATOM 3810 C C . GLU A 1 495 ? 29.803 -27.499 -13.786 1.00 43.22 495 GLU A C 1
ATOM 3812 O O . GLU A 1 495 ? 28.964 -28.374 -13.605 1.00 43.22 495 GLU A O 1
ATOM 3817 N N . ARG A 1 496 ? 29.805 -26.783 -14.921 1.00 44.06 496 ARG A N 1
ATOM 3818 C CA . ARG A 1 496 ? 28.790 -26.937 -15.986 1.00 44.06 496 ARG A CA 1
ATOM 3819 C C . ARG A 1 496 ? 29.180 -27.888 -17.121 1.00 44.06 496 ARG A C 1
ATOM 3821 O O . ARG A 1 496 ? 28.397 -28.063 -18.047 1.00 44.06 496 ARG A O 1
ATOM 3828 N N . ARG A 1 497 ? 30.359 -28.522 -17.067 1.00 42.69 497 ARG A N 1
ATOM 3829 C CA . ARG A 1 497 ? 30.830 -29.468 -18.103 1.00 42.69 497 ARG A CA 1
ATOM 3830 C C . ARG A 1 497 ? 30.766 -30.953 -17.716 1.00 42.69 497 ARG A C 1
ATOM 3832 O O . ARG A 1 497 ? 31.190 -31.779 -18.510 1.00 42.69 497 ARG A O 1
ATOM 3839 N N . ARG A 1 498 ? 30.210 -31.316 -16.551 1.00 43.09 498 ARG A N 1
ATOM 3840 C CA . ARG A 1 498 ? 30.106 -32.726 -16.102 1.00 43.09 498 ARG A CA 1
ATOM 3841 C C . ARG A 1 498 ? 28.680 -33.295 -16.007 1.00 43.09 498 ARG A C 1
ATOM 3843 O O . ARG A 1 498 ? 28.520 -34.399 -15.515 1.00 43.09 498 ARG A O 1
ATOM 3850 N N . GLY A 1 499 ? 27.657 -32.585 -16.492 1.00 38.28 499 GLY A N 1
ATOM 3851 C CA . GLY A 1 499 ? 26.251 -33.012 -16.362 1.00 38.28 499 GLY A CA 1
ATOM 3852 C C . GLY A 1 499 ? 25.492 -33.296 -17.663 1.00 38.28 499 GLY A C 1
ATOM 3853 O O . GLY A 1 499 ? 24.282 -33.461 -17.606 1.00 38.28 499 GLY A O 1
ATOM 3854 N N . ALA A 1 500 ? 26.148 -33.307 -18.829 1.00 37.00 500 ALA A N 1
ATOM 3855 C CA . ALA A 1 500 ? 25.469 -33.373 -20.134 1.00 37.00 500 ALA A CA 1
ATOM 3856 C C . ALA A 1 500 ? 25.892 -34.573 -21.005 1.00 37.00 500 ALA A C 1
ATOM 3858 O O . ALA A 1 500 ? 25.906 -34.473 -22.227 1.00 37.00 500 ALA A O 1
ATOM 3859 N N . ALA A 1 501 ? 26.254 -35.699 -20.389 1.00 40.78 501 ALA A N 1
ATOM 3860 C CA . ALA A 1 501 ? 26.575 -36.930 -21.109 1.00 40.78 501 ALA A CA 1
ATOM 3861 C C . ALA A 1 501 ? 26.074 -38.157 -20.337 1.00 40.78 501 ALA A C 1
ATOM 3863 O O . ALA A 1 501 ? 26.858 -38.830 -19.682 1.00 40.78 501 ALA A O 1
ATOM 3864 N N . ALA A 1 502 ? 24.761 -38.384 -20.366 1.00 44.47 502 ALA A N 1
ATOM 3865 C CA . ALA A 1 502 ? 24.108 -39.690 -20.224 1.00 44.47 502 ALA A CA 1
ATOM 3866 C C . ALA A 1 502 ? 22.598 -39.450 -20.116 1.00 44.47 502 ALA A C 1
ATOM 3868 O O . ALA A 1 502 ? 22.146 -39.055 -19.054 1.00 44.47 502 ALA A O 1
ATOM 3869 N N . VAL A 1 503 ? 21.864 -39.602 -21.221 1.00 43.06 503 VAL A N 1
ATOM 3870 C CA . VAL A 1 503 ? 20.516 -40.201 -21.350 1.00 43.06 503 VAL A CA 1
ATOM 3871 C C . VAL A 1 503 ? 20.148 -40.040 -22.829 1.00 43.06 503 VAL A C 1
ATOM 3873 O O . VAL A 1 503 ? 19.668 -38.992 -23.245 1.00 43.06 503 VAL A O 1
ATOM 3876 N N . LEU A 1 504 ? 20.461 -41.061 -23.626 1.00 37.38 504 LEU A N 1
ATOM 3877 C CA . LEU A 1 504 ? 19.856 -41.353 -24.930 1.00 37.38 504 LEU A CA 1
ATOM 3878 C C . LEU A 1 504 ? 20.185 -42.817 -25.258 1.00 37.38 504 LEU A C 1
ATOM 3880 O O . LEU A 1 504 ? 21.212 -43.114 -25.863 1.00 37.38 504 LEU A O 1
ATOM 3884 N N . ARG A 1 505 ? 19.330 -43.725 -24.784 1.00 41.81 505 ARG A N 1
ATOM 3885 C CA . ARG A 1 505 ? 19.013 -45.002 -25.432 1.00 41.81 505 ARG A CA 1
ATOM 3886 C C . ARG A 1 505 ? 17.538 -45.272 -25.144 1.00 41.81 505 ARG A C 1
ATOM 3888 O O . ARG A 1 505 ? 17.174 -45.521 -24.000 1.00 41.81 505 ARG A O 1
ATOM 3895 N N . ASP A 1 506 ? 16.736 -45.067 -26.177 1.00 48.50 506 ASP A N 1
ATOM 3896 C CA . ASP A 1 506 ? 15.427 -45.699 -26.365 1.00 48.50 506 ASP A CA 1
ATOM 3897 C C . ASP A 1 506 ? 15.678 -47.064 -27.052 1.00 48.50 506 ASP A C 1
ATOM 3899 O O . ASP A 1 506 ? 16.791 -47.256 -27.555 1.00 48.50 506 ASP A O 1
ATOM 3903 N N . PRO A 1 507 ? 14.694 -47.980 -27.058 1.00 63.59 507 PRO A N 1
ATOM 3904 C CA . PRO A 1 507 ? 14.790 -49.378 -26.612 1.00 63.59 507 PRO A CA 1
ATOM 3905 C C . PRO A 1 507 ? 15.984 -50.199 -27.114 1.00 63.59 507 PRO A C 1
ATOM 3907 O O . PRO A 1 507 ? 16.299 -50.153 -28.325 1.00 63.59 507 PRO A O 1
#

Radius of gyration: 35.97 Å; Cα 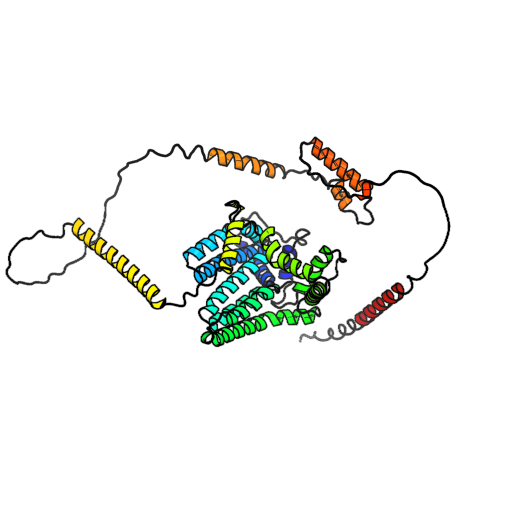contacts (8 Å, |Δi|>4): 399; chains: 1; bounding box: 138×91×72 Å